Protein AF-A0A1X7C0N7-F1 (afdb_monomer_lite)

Radius of gyration: 33.77 Å; chains: 1; bounding box: 113×72×105 Å

Structure (mmCIF, N/CA/C/O backbone):
data_AF-A0A1X7C0N7-F1
#
_entry.id   AF-A0A1X7C0N7-F1
#
loop_
_atom_site.group_PDB
_atom_site.id
_atom_site.type_symbol
_atom_site.label_atom_id
_atom_site.label_alt_id
_atom_site.label_comp_id
_atom_site.label_asym_id
_atom_site.label_entity_id
_atom_site.label_seq_id
_atom_site.pdbx_PDB_ins_code
_atom_site.Cartn_x
_atom_site.Cartn_y
_atom_site.Cartn_z
_atom_site.occupancy
_atom_site.B_iso_or_equiv
_atom_site.auth_seq_id
_atom_site.auth_comp_id
_atom_site.auth_asym_id
_atom_site.auth_atom_id
_atom_site.pdbx_PDB_model_num
ATOM 1 N N . MET A 1 1 ? 63.560 31.248 -31.052 1.00 27.38 1 MET A N 1
ATOM 2 C CA . MET A 1 1 ? 63.739 30.660 -32.403 1.00 27.38 1 MET A CA 1
ATOM 3 C C . MET A 1 1 ? 63.025 29.313 -32.466 1.00 27.38 1 MET A C 1
ATOM 5 O O . MET A 1 1 ? 62.891 28.717 -31.412 1.00 27.38 1 MET A O 1
ATOM 9 N N . LEU A 1 2 ? 62.619 28.875 -33.670 1.00 25.33 2 LEU A N 1
ATOM 10 C CA . LEU A 1 2 ? 62.345 27.485 -34.112 1.00 25.33 2 LEU A CA 1
ATOM 11 C C . LEU A 1 2 ? 61.522 26.575 -33.156 1.00 25.33 2 LEU A C 1
ATOM 13 O O . LEU A 1 2 ? 61.992 26.159 -32.110 1.00 25.33 2 LEU A O 1
ATOM 17 N N . SER A 1 3 ? 60.248 26.274 -33.437 1.00 38.56 3 SER A N 1
ATOM 18 C CA . SER A 1 3 ? 59.750 25.374 -34.505 1.00 38.56 3 SER A CA 1
ATOM 19 C C . SER A 1 3 ? 60.071 23.888 -34.269 1.00 38.56 3 SER A C 1
ATOM 21 O O . SER A 1 3 ? 61.199 23.451 -34.476 1.00 38.56 3 SER A O 1
ATOM 23 N N . GLY A 1 4 ? 59.044 23.099 -33.920 1.00 26.09 4 GLY A N 1
ATOM 24 C CA . GLY A 1 4 ? 59.099 21.635 -33.834 1.00 26.09 4 GLY A CA 1
ATOM 25 C C . GLY A 1 4 ? 57.787 20.997 -34.304 1.00 26.09 4 GLY A C 1
ATOM 26 O O . GLY A 1 4 ? 56.775 21.062 -33.611 1.00 26.09 4 GLY A O 1
ATOM 27 N N . LYS A 1 5 ? 57.788 20.400 -35.502 1.00 33.88 5 LYS A N 1
ATOM 28 C CA . LYS A 1 5 ? 56.637 19.661 -36.056 1.00 33.88 5 LYS A CA 1
ATOM 29 C C . LYS A 1 5 ? 56.600 18.209 -35.543 1.00 33.88 5 LYS A C 1
ATOM 31 O O . LYS A 1 5 ? 57.619 17.660 -35.151 1.00 33.88 5 LYS A O 1
ATOM 36 N N . MET A 1 6 ? 55.432 17.580 -35.715 1.00 28.59 6 MET A N 1
ATOM 37 C CA . MET A 1 6 ? 55.143 16.137 -35.597 1.00 28.59 6 MET A CA 1
ATOM 38 C C . MET A 1 6 ? 55.087 15.521 -34.188 1.00 28.59 6 MET A C 1
ATOM 40 O O . MET A 1 6 ? 56.099 15.110 -33.630 1.00 28.59 6 MET A O 1
ATOM 44 N N . ARG A 1 7 ? 53.857 15.244 -33.722 1.00 27.97 7 ARG A N 1
ATOM 45 C CA . ARG A 1 7 ? 53.525 13.969 -33.048 1.00 27.97 7 ARG A CA 1
ATOM 46 C C . ARG A 1 7 ? 52.040 13.566 -33.162 1.00 27.97 7 ARG A C 1
ATOM 48 O O . ARG A 1 7 ? 51.422 13.144 -32.194 1.00 27.97 7 ARG A O 1
ATOM 55 N N . ASN A 1 8 ? 51.480 13.644 -34.375 1.00 28.92 8 ASN A N 1
ATOM 56 C CA . ASN A 1 8 ? 50.164 13.069 -34.691 1.00 28.92 8 ASN A CA 1
ATOM 57 C C . ASN A 1 8 ? 50.296 11.606 -35.146 1.00 28.92 8 ASN A C 1
ATOM 59 O O . ASN A 1 8 ? 50.340 11.345 -36.344 1.00 28.92 8 ASN A O 1
ATOM 63 N N . LEU A 1 9 ? 50.347 10.668 -34.196 1.00 27.52 9 LEU A N 1
ATOM 64 C CA . LEU A 1 9 ? 49.793 9.307 -34.311 1.00 27.52 9 LEU A CA 1
ATOM 65 C C . LEU A 1 9 ? 49.861 8.604 -32.942 1.00 27.52 9 LEU A C 1
ATOM 67 O O . LEU A 1 9 ? 50.659 8.995 -32.096 1.00 27.52 9 LEU A O 1
ATOM 71 N N . LEU A 1 10 ? 49.054 7.549 -32.761 1.00 24.88 10 LEU A N 1
ATOM 72 C CA . LEU A 1 10 ? 48.976 6.707 -31.551 1.00 24.88 10 LEU A CA 1
ATOM 73 C C . LEU A 1 10 ? 48.571 7.441 -30.255 1.00 24.88 10 LEU A C 1
ATOM 75 O O . LEU A 1 10 ? 49.414 7.740 -29.419 1.00 24.88 10 LEU A O 1
ATOM 79 N N . PHE A 1 11 ? 47.258 7.607 -30.049 1.00 23.62 11 PHE A N 1
ATOM 80 C CA . PHE A 1 11 ? 46.590 7.228 -28.788 1.00 23.62 11 PHE A CA 1
ATOM 81 C C . PHE A 1 11 ? 45.064 7.111 -28.986 1.00 23.62 11 PHE A C 1
ATOM 83 O O . PHE A 1 11 ? 44.280 7.966 -28.590 1.00 23.62 11 PHE A O 1
ATOM 90 N N . VAL A 1 12 ? 44.638 6.013 -29.620 1.00 25.84 12 VAL A N 1
ATOM 91 C CA . VAL A 1 12 ? 43.245 5.535 -29.597 1.00 25.84 12 VAL A CA 1
ATOM 92 C C . VAL A 1 12 ? 43.298 4.075 -29.166 1.00 25.84 12 VAL A C 1
ATOM 94 O O . VAL A 1 12 ? 43.741 3.221 -29.931 1.00 25.84 12 VAL A O 1
ATOM 97 N N . GLY A 1 13 ? 42.910 3.796 -27.922 1.00 21.95 13 GLY A N 1
ATOM 98 C CA . GLY A 1 13 ? 43.006 2.453 -27.357 1.00 21.95 13 GLY A CA 1
ATOM 99 C C . GLY A 1 13 ? 42.733 2.408 -25.857 1.00 21.95 13 GLY A C 1
ATOM 100 O O . GLY A 1 13 ? 43.638 2.652 -25.076 1.00 21.95 13 GLY A O 1
ATOM 101 N N . VAL A 1 14 ? 41.494 2.041 -25.513 1.00 24.23 14 VAL A N 1
ATOM 102 C CA . VAL A 1 14 ? 41.046 1.431 -24.244 1.00 24.23 14 VAL A CA 1
ATOM 103 C C . VAL A 1 14 ? 41.483 2.101 -22.929 1.00 24.23 14 VAL A C 1
ATOM 105 O O . VAL A 1 14 ? 42.613 1.950 -22.478 1.00 24.23 14 VAL A O 1
ATOM 108 N N . LEU A 1 15 ? 40.503 2.628 -22.188 1.00 22.42 15 LEU A N 1
ATOM 109 C CA . LEU A 1 15 ? 40.519 2.515 -20.728 1.00 22.42 15 LEU A CA 1
ATOM 110 C C . LEU A 1 15 ? 39.129 2.105 -20.220 1.00 22.42 15 LEU A C 1
ATOM 112 O O . LEU A 1 15 ? 38.119 2.704 -20.582 1.00 22.42 15 LEU A O 1
ATOM 116 N N . ILE A 1 16 ? 39.093 1.047 -19.414 1.00 25.53 16 ILE A N 1
ATOM 117 C CA . ILE A 1 16 ? 37.904 0.430 -18.813 1.00 25.53 16 ILE A CA 1
ATOM 118 C C . ILE A 1 16 ? 38.218 0.217 -17.323 1.00 25.53 16 ILE A C 1
ATOM 120 O O . ILE A 1 16 ? 39.370 -0.036 -16.988 1.00 25.53 16 ILE A O 1
ATOM 124 N N . LEU A 1 17 ? 37.190 0.261 -16.463 1.00 25.89 17 LEU A N 1
ATOM 125 C CA . LEU A 1 17 ? 37.207 -0.156 -15.048 1.00 25.89 17 LEU A CA 1
ATOM 126 C C . LEU A 1 17 ? 38.179 0.575 -14.096 1.00 25.89 17 LEU A C 1
ATOM 128 O O . LEU A 1 17 ? 39.319 0.168 -13.926 1.00 25.89 17 LEU A O 1
ATOM 132 N N . PHE A 1 18 ? 37.643 1.528 -13.322 1.00 24.22 18 PHE A N 1
ATOM 133 C CA . PHE A 1 18 ? 38.060 1.776 -11.931 1.00 24.22 18 PHE A CA 1
ATOM 134 C C . PHE A 1 18 ? 36.894 2.369 -11.118 1.00 24.22 18 PHE A C 1
ATOM 136 O O . PHE A 1 18 ? 36.615 3.560 -11.216 1.00 24.22 18 PHE A O 1
ATOM 143 N N . VAL A 1 19 ? 36.216 1.537 -10.312 1.00 27.81 19 VAL A N 1
ATOM 144 C CA . VAL A 1 19 ? 35.290 1.964 -9.238 1.00 27.81 19 VAL A CA 1
ATOM 145 C C . VAL A 1 19 ? 35.393 0.986 -8.056 1.00 27.81 19 VAL A C 1
ATOM 147 O O . VAL A 1 19 ? 34.505 0.170 -7.828 1.00 27.81 19 VAL A O 1
ATOM 150 N N . VAL A 1 20 ? 36.498 1.049 -7.309 1.00 29.58 20 VAL A N 1
ATOM 151 C CA . VAL A 1 20 ? 36.605 0.517 -5.936 1.00 29.58 20 VAL A CA 1
ATOM 152 C C . VAL A 1 20 ? 37.526 1.452 -5.150 1.00 29.58 20 VAL A C 1
ATOM 154 O O . VAL A 1 20 ? 38.609 1.776 -5.628 1.00 29.58 20 VAL A O 1
ATOM 157 N N . GLY A 1 21 ? 37.104 1.856 -3.949 1.00 25.02 21 GLY A N 1
ATOM 158 C CA . GLY A 1 21 ? 37.851 2.758 -3.066 1.00 25.02 21 GLY A CA 1
ATOM 159 C C . GLY A 1 21 ? 37.306 4.197 -3.074 1.00 25.02 21 GLY A C 1
ATOM 160 O O . GLY A 1 21 ? 37.310 4.851 -4.108 1.00 25.02 21 GLY A O 1
ATOM 161 N N . GLY A 1 22 ? 36.826 4.739 -1.954 1.00 23.83 22 GLY A N 1
ATOM 162 C CA . GLY A 1 22 ? 36.564 4.066 -0.677 1.00 23.83 22 GLY A CA 1
ATOM 163 C C . GLY A 1 22 ? 36.093 5.032 0.413 1.00 23.83 22 GLY A C 1
ATOM 164 O O . GLY A 1 22 ? 36.535 6.176 0.460 1.00 23.83 22 GLY A O 1
ATOM 165 N N . CYS A 1 23 ? 35.241 4.553 1.321 1.00 24.19 23 CYS A N 1
ATOM 166 C CA . CYS A 1 23 ? 34.879 5.261 2.551 1.00 24.19 23 CYS A CA 1
ATOM 167 C C . CYS A 1 23 ? 35.135 4.363 3.765 1.00 24.19 23 CYS A C 1
ATOM 169 O O . CYS A 1 23 ? 34.888 3.159 3.723 1.00 24.19 23 CYS A O 1
ATOM 171 N N . ILE A 1 24 ? 35.658 4.959 4.836 1.00 27.05 24 ILE A N 1
ATOM 172 C CA . ILE A 1 24 ? 36.137 4.258 6.032 1.00 27.05 24 ILE A CA 1
ATOM 173 C C . ILE A 1 24 ? 35.006 4.191 7.073 1.00 27.05 24 ILE A C 1
ATOM 175 O O . ILE A 1 24 ? 34.579 5.246 7.544 1.00 27.05 24 ILE A O 1
ATOM 179 N N . PRO A 1 25 ? 34.542 3.000 7.493 1.00 26.56 25 PRO A N 1
ATOM 180 C CA . PRO A 1 25 ? 33.712 2.866 8.684 1.00 26.56 25 PRO A CA 1
ATOM 181 C C . PRO A 1 25 ? 34.575 2.919 9.957 1.00 26.56 25 PRO A C 1
ATOM 183 O O . PRO A 1 25 ? 35.693 2.401 10.001 1.00 26.56 25 PRO A O 1
ATOM 186 N N . HIS A 1 26 ? 34.057 3.551 11.012 1.00 23.67 26 HIS A N 1
ATOM 187 C CA . HIS A 1 26 ? 34.759 3.674 12.292 1.00 23.67 26 HIS A CA 1
ATOM 188 C C . HIS A 1 26 ? 34.829 2.333 13.047 1.00 23.67 26 HIS A C 1
ATOM 190 O O . HIS A 1 26 ? 33.927 1.503 12.961 1.00 23.67 26 HIS A O 1
ATOM 196 N N . LYS A 1 27 ? 35.900 2.140 13.828 1.00 24.91 27 LYS A N 1
ATOM 197 C CA . LYS A 1 27 ? 36.152 0.914 14.604 1.00 24.91 27 LYS A CA 1
ATOM 198 C C . LYS A 1 27 ? 35.093 0.664 15.688 1.00 24.91 27 LYS A C 1
ATOM 200 O O . LYS A 1 27 ? 34.916 1.503 16.568 1.00 24.91 27 LYS A O 1
ATOM 205 N N . SER A 1 28 ? 34.595 -0.566 15.755 1.00 24.33 28 SER A N 1
ATOM 206 C CA . SER A 1 28 ? 34.423 -1.297 17.018 1.00 24.33 28 SER A CA 1
ATOM 207 C C . SER A 1 28 ? 35.258 -2.584 16.953 1.00 24.33 28 SER A C 1
ATOM 209 O O . SER A 1 28 ? 35.607 -3.046 15.865 1.00 24.33 28 SER A O 1
ATOM 211 N N . LYS A 1 29 ? 35.673 -3.112 18.107 1.00 23.31 29 LYS A N 1
ATOM 212 C CA . LYS A 1 29 ? 36.449 -4.359 18.203 1.00 23.31 29 LYS A CA 1
ATOM 213 C C . LYS A 1 29 ? 35.496 -5.527 18.468 1.00 23.31 29 LYS A C 1
ATOM 215 O O . LYS A 1 29 ? 34.529 -5.344 19.197 1.00 23.31 29 LYS A O 1
ATOM 220 N N . ASP A 1 30 ? 35.779 -6.700 17.908 1.00 25.27 30 ASP A N 1
ATOM 221 C CA . ASP A 1 30 ? 36.425 -7.792 18.658 1.00 25.27 30 ASP A CA 1
ATOM 222 C C . ASP A 1 30 ? 36.867 -8.911 17.691 1.00 25.27 30 ASP A C 1
ATOM 224 O O . ASP A 1 30 ? 36.779 -8.746 16.472 1.00 25.27 30 ASP A O 1
ATOM 228 N N . SER A 1 31 ? 37.503 -9.967 18.204 1.00 24.91 31 SER A N 1
ATOM 229 C CA . SER A 1 31 ? 38.437 -10.820 17.454 1.00 24.91 31 SER A CA 1
ATOM 230 C C . SER A 1 31 ? 38.032 -12.297 17.361 1.00 24.91 31 SER A C 1
ATOM 232 O O . SER A 1 31 ? 37.432 -12.848 18.279 1.00 24.91 31 SER A O 1
ATOM 234 N N . GLY A 1 32 ? 38.464 -12.980 16.290 1.00 22.45 32 GLY A N 1
ATOM 235 C CA . GLY A 1 32 ? 38.568 -14.447 16.290 1.00 22.45 32 GLY A CA 1
ATOM 236 C C . GLY A 1 32 ? 38.468 -15.150 14.930 1.00 22.45 32 GLY A C 1
ATOM 237 O O . GLY A 1 32 ? 37.602 -14.835 14.128 1.00 22.45 32 GLY A O 1
ATOM 238 N N . ALA A 1 33 ? 39.327 -16.163 14.749 1.00 24.11 33 ALA A N 1
ATOM 239 C CA . ALA A 1 33 ? 39.250 -17.274 13.784 1.00 24.11 33 ALA A CA 1
ATOM 240 C C . ALA A 1 33 ? 39.210 -16.969 12.262 1.00 24.11 33 ALA A C 1
ATOM 242 O O . ALA A 1 33 ? 38.190 -16.607 11.684 1.00 24.11 33 ALA A O 1
ATOM 243 N N . TYR A 1 34 ? 40.312 -17.298 11.574 1.00 23.02 34 TYR A N 1
ATOM 244 C CA . TYR A 1 34 ? 40.331 -17.489 10.117 1.00 23.02 34 TYR A CA 1
ATOM 245 C C . TYR A 1 34 ? 39.694 -18.837 9.737 1.00 23.02 34 TYR A C 1
ATOM 247 O O . TYR A 1 34 ? 40.145 -19.886 10.196 1.00 23.02 34 TYR A O 1
ATOM 255 N N . GLY A 1 35 ? 38.701 -18.820 8.844 1.00 24.78 35 GLY A N 1
ATOM 256 C CA . GLY A 1 35 ? 38.121 -20.009 8.208 1.00 24.78 35 GLY A CA 1
ATOM 257 C C . GLY A 1 35 ? 38.305 -19.973 6.688 1.00 24.78 35 GLY A C 1
ATOM 258 O O . GLY A 1 35 ? 38.107 -18.933 6.065 1.00 24.78 35 GLY A O 1
ATOM 259 N N . SER A 1 36 ? 38.697 -21.097 6.079 1.00 25.64 36 SER A N 1
ATOM 260 C CA . SER A 1 36 ? 39.002 -21.163 4.640 1.00 25.64 36 SER A CA 1
ATOM 261 C C . SER A 1 36 ? 37.763 -20.930 3.762 1.00 25.64 36 SER A C 1
ATOM 263 O O . SER A 1 36 ? 36.772 -21.658 3.856 1.00 25.64 36 SER A O 1
ATOM 265 N N . ALA A 1 37 ? 37.831 -19.936 2.874 1.00 23.77 37 ALA A N 1
ATOM 266 C CA . ALA A 1 37 ? 36.750 -19.602 1.953 1.00 23.77 37 ALA A CA 1
ATOM 267 C C . ALA A 1 37 ? 36.677 -20.605 0.786 1.00 23.77 37 ALA A C 1
ATOM 269 O O . ALA A 1 37 ? 37.524 -20.614 -0.110 1.00 23.77 37 ALA A O 1
ATOM 270 N N . LYS A 1 38 ? 35.626 -21.436 0.753 1.00 25.42 38 LYS A N 1
ATOM 271 C CA . LYS A 1 38 ? 35.323 -22.281 -0.413 1.00 25.42 38 LYS A CA 1
ATOM 272 C C . LYS A 1 38 ? 34.985 -21.413 -1.629 1.00 25.42 38 LYS A C 1
ATOM 274 O O . LYS A 1 38 ? 34.004 -20.676 -1.615 1.00 25.42 38 LYS A O 1
ATOM 279 N N . LYS A 1 39 ? 35.749 -21.575 -2.712 1.00 23.38 39 LYS A N 1
ATOM 280 C CA . LYS A 1 39 ? 35.449 -21.005 -4.033 1.00 23.38 39 LYS A CA 1
ATOM 281 C C . LYS A 1 39 ? 34.100 -21.535 -4.544 1.00 23.38 39 LYS A C 1
ATOM 283 O O . LYS A 1 39 ? 33.972 -22.732 -4.795 1.00 23.38 39 LYS A O 1
ATOM 288 N N . VAL A 1 40 ? 33.119 -20.652 -4.740 1.00 24.06 40 VAL A N 1
ATOM 289 C CA . VAL A 1 40 ? 31.827 -20.967 -5.378 1.00 24.06 40 VAL A CA 1
ATOM 290 C C . VAL A 1 40 ? 31.742 -20.228 -6.712 1.00 24.06 40 VAL A C 1
ATOM 292 O O . VAL A 1 40 ? 31.858 -19.007 -6.765 1.00 24.06 40 VAL A O 1
ATOM 295 N N . GLU A 1 41 ? 31.551 -20.961 -7.809 1.00 23.52 41 GLU A N 1
ATOM 296 C CA . GLU A 1 41 ? 31.502 -20.392 -9.161 1.00 23.52 41 GLU A CA 1
ATOM 297 C C . GLU A 1 41 ? 30.050 -20.083 -9.578 1.00 23.52 41 GLU A C 1
ATOM 299 O O . GLU A 1 41 ? 29.229 -20.989 -9.746 1.00 23.52 41 GLU A O 1
ATOM 304 N N . LYS A 1 42 ? 29.716 -18.793 -9.751 1.00 26.81 42 LYS A N 1
ATOM 305 C CA . LYS A 1 42 ? 28.362 -18.315 -10.109 1.00 26.81 42 LYS A CA 1
ATOM 306 C C . LYS A 1 42 ? 28.025 -18.666 -11.568 1.00 26.81 42 LYS A C 1
ATOM 308 O O . LYS A 1 42 ? 28.386 -17.959 -12.506 1.00 26.81 42 LYS A O 1
ATOM 313 N N . LYS A 1 43 ? 27.323 -19.783 -11.761 1.00 23.97 43 LYS A N 1
ATOM 314 C CA . LYS A 1 43 ? 26.970 -20.348 -13.074 1.00 23.97 43 LYS A CA 1
ATOM 315 C C . LYS A 1 43 ? 25.718 -19.698 -13.676 1.00 23.97 43 LYS A C 1
ATOM 317 O O . LYS A 1 43 ? 24.598 -20.116 -13.388 1.00 23.97 43 LYS A O 1
ATOM 322 N N . VAL A 1 44 ? 25.904 -18.703 -14.544 1.00 29.14 44 VAL A N 1
ATOM 323 C CA . VAL A 1 44 ? 24.805 -18.077 -15.304 1.00 29.14 44 VAL A CA 1
ATOM 324 C C . VAL A 1 44 ? 24.223 -19.072 -16.319 1.00 29.14 44 VAL A C 1
ATOM 326 O O . VAL A 1 44 ? 24.961 -19.796 -16.986 1.00 29.14 44 VAL A O 1
ATOM 329 N N . SER A 1 45 ? 22.893 -19.125 -16.429 1.00 34.97 45 SER A N 1
ATOM 330 C CA . SER A 1 45 ? 22.168 -20.056 -17.30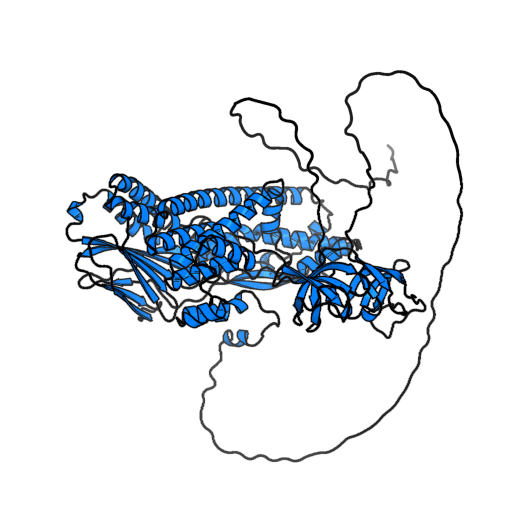3 1.00 34.97 45 SER A CA 1
ATOM 331 C C . SER A 1 45 ? 21.118 -19.320 -18.134 1.00 34.97 45 SER A C 1
ATOM 333 O O . SER A 1 45 ? 19.967 -19.199 -17.712 1.00 34.97 45 SER A O 1
ATOM 335 N N . THR A 1 46 ? 21.499 -18.864 -19.327 1.00 48.16 46 THR A N 1
ATOM 336 C CA . THR A 1 46 ? 20.593 -18.218 -20.287 1.00 48.16 46 THR A CA 1
ATOM 337 C C . THR A 1 46 ? 19.453 -19.165 -20.673 1.00 48.16 46 THR A C 1
ATOM 339 O O . THR A 1 46 ? 19.686 -20.224 -21.256 1.00 48.16 46 THR A O 1
ATOM 342 N N . GLN A 1 47 ? 18.218 -18.796 -20.333 1.00 60.41 47 GLN A N 1
ATOM 343 C CA . GLN A 1 47 ? 17.006 -19.513 -20.736 1.00 60.41 47 GLN A CA 1
ATOM 344 C C . GLN A 1 47 ? 16.436 -18.870 -22.004 1.00 60.41 47 GLN A C 1
ATOM 346 O O . GLN A 1 47 ? 16.414 -17.646 -22.102 1.00 60.41 47 GLN A O 1
ATOM 351 N N . VAL A 1 48 ? 15.947 -19.669 -22.957 1.00 71.75 48 VAL A N 1
ATOM 352 C CA . VAL A 1 48 ? 15.364 -19.142 -24.203 1.00 71.75 48 VAL A CA 1
ATOM 353 C C . VAL A 1 48 ? 13.846 -19.275 -24.166 1.00 71.75 48 VAL A C 1
ATOM 355 O O . VAL A 1 48 ? 13.318 -20.354 -23.901 1.00 71.75 48 VAL A O 1
ATOM 358 N N . ALA A 1 49 ? 13.129 -18.183 -24.422 1.00 80.38 49 ALA A N 1
ATOM 359 C CA . ALA A 1 49 ? 11.669 -18.168 -24.415 1.00 80.38 49 ALA A CA 1
ATOM 360 C C . ALA A 1 49 ? 11.070 -18.661 -25.746 1.00 80.38 49 ALA A C 1
ATOM 362 O O . ALA A 1 49 ? 11.693 -18.589 -26.808 1.00 80.38 49 ALA A O 1
ATOM 363 N N . GLY A 1 50 ? 9.828 -19.138 -25.697 1.00 84.06 50 GLY A N 1
ATOM 364 C CA . GLY A 1 50 ? 9.034 -19.502 -26.866 1.00 84.06 50 GLY A CA 1
ATOM 365 C C . GLY A 1 50 ? 7.542 -19.234 -26.663 1.00 84.06 50 GLY A C 1
ATOM 366 O O . GLY A 1 50 ? 7.085 -19.078 -25.532 1.00 84.06 50 GLY A O 1
ATOM 367 N N . ILE A 1 51 ? 6.774 -19.177 -27.753 1.00 85.06 51 ILE A N 1
ATOM 368 C CA . ILE A 1 51 ? 5.321 -18.922 -27.734 1.00 85.06 51 ILE A CA 1
ATOM 369 C C . ILE A 1 51 ? 4.606 -19.942 -28.625 1.00 85.06 51 ILE A C 1
ATOM 371 O O . ILE A 1 51 ? 5.028 -20.171 -29.757 1.00 85.06 51 ILE A O 1
ATOM 375 N N . ALA A 1 52 ? 3.517 -20.546 -28.151 1.00 87.00 52 ALA A N 1
ATOM 376 C CA . ALA A 1 52 ? 2.706 -21.461 -28.953 1.00 87.00 52 ALA A CA 1
ATOM 377 C C . ALA A 1 52 ? 1.922 -20.709 -30.054 1.00 87.00 52 ALA A C 1
ATOM 379 O O . ALA A 1 52 ? 1.097 -19.848 -29.756 1.00 87.00 52 ALA A O 1
ATOM 380 N N . VAL A 1 53 ? 2.146 -21.019 -31.338 1.00 87.12 53 VAL A N 1
ATOM 381 C CA . VAL A 1 53 ? 1.496 -20.297 -32.467 1.00 87.12 53 VAL A CA 1
ATOM 382 C C . VAL A 1 53 ? 0.114 -20.837 -32.855 1.00 87.12 53 VAL A C 1
ATOM 384 O O . VAL A 1 53 ? -0.635 -20.177 -33.578 1.00 87.12 53 VAL A O 1
ATOM 387 N N . SER A 1 54 ? -0.247 -22.014 -32.349 1.00 87.25 54 SER A N 1
ATOM 388 C CA . SER A 1 54 ? -1.597 -22.581 -32.364 1.00 87.25 54 SER A CA 1
ATOM 389 C C . SER A 1 54 ? -1.789 -23.449 -31.124 1.00 87.25 54 SER A C 1
ATOM 391 O O . SER A 1 54 ? -0.818 -23.759 -30.431 1.00 87.25 54 SER A O 1
ATOM 393 N N . ASP A 1 55 ? -3.014 -23.914 -30.896 1.00 86.88 55 ASP A N 1
ATOM 394 C CA . ASP A 1 55 ? -3.258 -24.972 -29.920 1.00 86.88 55 ASP A CA 1
ATOM 395 C C . ASP A 1 55 ? -2.460 -26.227 -30.311 1.00 86.88 55 ASP A C 1
ATOM 397 O O . ASP A 1 55 ? -2.437 -26.629 -31.481 1.00 86.88 55 ASP A O 1
ATOM 401 N N . VAL A 1 56 ? -1.753 -26.827 -29.350 1.00 90.69 56 VAL A N 1
ATOM 402 C CA . VAL A 1 56 ? -0.856 -27.963 -29.603 1.00 90.69 56 VAL A CA 1
ATOM 403 C C . VAL A 1 56 ? -0.725 -28.873 -28.381 1.00 90.69 56 VAL A C 1
ATOM 405 O O . VAL A 1 56 ? -0.655 -28.432 -27.238 1.00 90.69 56 VAL A O 1
ATOM 408 N N . ASN A 1 57 ? -0.671 -30.186 -28.609 1.00 91.12 57 ASN A N 1
ATOM 409 C CA . ASN A 1 57 ? -0.501 -31.169 -27.539 1.00 91.12 57 ASN A CA 1
ATOM 410 C C . ASN A 1 57 ? 0.981 -31.305 -27.149 1.00 91.12 57 ASN A C 1
ATOM 412 O O . ASN A 1 57 ? 1.788 -31.759 -27.963 1.00 91.12 57 ASN A O 1
ATOM 416 N N . MET A 1 58 ? 1.320 -30.992 -25.895 1.00 88.44 58 MET A N 1
ATOM 417 C CA . MET A 1 58 ? 2.635 -31.282 -25.318 1.00 88.44 58 MET A CA 1
ATOM 418 C C . MET A 1 58 ? 2.699 -32.752 -24.884 1.00 88.44 58 MET A C 1
ATOM 420 O O . MET A 1 58 ? 1.789 -33.258 -24.219 1.00 88.44 58 MET A O 1
ATOM 424 N N . ARG A 1 59 ? 3.768 -33.455 -25.274 1.00 89.00 59 ARG A N 1
ATOM 425 C CA . ARG A 1 59 ? 3.908 -34.915 -25.126 1.00 89.00 59 ARG A CA 1
ATOM 426 C C . ARG A 1 59 ? 5.110 -35.310 -24.273 1.00 89.00 59 ARG A C 1
ATOM 428 O O . ARG A 1 59 ? 6.093 -34.583 -24.197 1.00 89.00 59 ARG A O 1
ATOM 435 N N . GLN A 1 60 ? 5.050 -36.488 -23.658 1.00 80.31 60 GLN A N 1
ATOM 436 C CA . GLN A 1 60 ? 6.102 -37.009 -22.777 1.00 80.31 60 GLN A CA 1
ATOM 437 C C . GLN A 1 60 ? 7.397 -37.359 -23.526 1.00 80.31 60 GLN A C 1
ATOM 439 O O . GLN A 1 60 ? 8.487 -37.198 -22.988 1.00 80.31 60 GLN A O 1
ATOM 444 N N . ASN A 1 61 ? 7.273 -37.791 -24.783 1.00 81.75 61 ASN A N 1
ATOM 445 C CA . ASN A 1 61 ? 8.379 -38.133 -25.675 1.00 81.75 61 ASN A CA 1
ATOM 446 C C . ASN A 1 61 ? 8.184 -37.454 -27.045 1.00 81.75 61 ASN A C 1
ATOM 448 O O . ASN A 1 61 ? 7.035 -37.239 -27.448 1.00 81.75 61 ASN A O 1
ATOM 452 N N . PRO A 1 62 ? 9.268 -37.132 -27.779 1.00 81.25 62 PRO A N 1
ATOM 453 C CA . PRO A 1 62 ? 9.183 -36.509 -29.097 1.00 81.25 62 PRO A CA 1
ATOM 454 C C . PRO A 1 62 ? 8.684 -37.515 -30.145 1.00 81.25 62 PRO A C 1
ATOM 456 O O . PRO A 1 62 ? 9.430 -38.375 -30.608 1.00 81.25 62 PRO A O 1
ATOM 459 N N . GLY A 1 63 ? 7.409 -37.415 -30.518 1.00 80.69 63 GLY A N 1
ATOM 460 C CA . GLY A 1 63 ? 6.774 -38.287 -31.509 1.00 80.69 63 GLY A CA 1
ATOM 461 C C . GLY A 1 63 ? 5.247 -38.206 -31.461 1.00 80.69 63 GLY A C 1
ATOM 462 O O . GLY A 1 63 ? 4.666 -37.849 -30.436 1.00 80.69 63 GLY A O 1
ATOM 463 N N . LYS A 1 64 ? 4.567 -38.555 -32.564 1.00 75.50 64 LYS A N 1
ATOM 464 C CA . LYS A 1 64 ? 3.088 -38.541 -32.628 1.00 75.50 64 LYS A CA 1
ATOM 465 C C . LYS A 1 64 ? 2.436 -39.555 -31.670 1.00 75.50 64 LYS A C 1
ATOM 467 O O . LYS A 1 64 ? 1.337 -39.296 -31.191 1.00 75.50 64 LYS A O 1
ATOM 472 N N . SER A 1 65 ? 3.129 -40.650 -31.358 1.00 77.75 65 SER A N 1
ATOM 473 C CA . SER A 1 65 ? 2.720 -41.704 -30.417 1.00 77.75 65 SER A CA 1
ATOM 474 C C . SER A 1 65 ? 3.011 -41.394 -28.940 1.00 77.75 65 SER A C 1
ATOM 476 O O . SER A 1 65 ? 2.532 -42.106 -28.064 1.00 77.75 65 SER A O 1
ATOM 478 N N . GLY A 1 66 ? 3.771 -40.338 -28.618 1.00 75.50 66 GLY A N 1
ATOM 479 C CA . GLY A 1 66 ? 4.105 -40.008 -27.228 1.00 75.50 66 GLY A CA 1
ATOM 480 C C . GLY A 1 66 ? 2.877 -39.578 -26.415 1.00 75.50 66 GLY A C 1
ATOM 481 O O . GLY A 1 66 ? 2.107 -38.733 -26.877 1.00 75.50 66 GLY A O 1
ATOM 482 N N . LYS A 1 67 ? 2.710 -40.110 -25.194 1.00 82.62 67 LYS A N 1
ATOM 483 C CA . LYS A 1 67 ? 1.605 -39.774 -24.270 1.00 82.62 67 LYS A CA 1
ATOM 484 C C . LYS A 1 67 ? 1.439 -38.254 -24.120 1.00 82.62 67 LYS A C 1
ATOM 486 O O . LYS A 1 67 ? 2.423 -37.547 -23.902 1.00 82.62 67 LYS A O 1
ATOM 491 N N . LYS A 1 68 ? 0.204 -37.750 -24.232 1.00 89.94 68 LYS A N 1
ATOM 492 C CA . LYS A 1 68 ? -0.136 -36.338 -23.977 1.00 89.94 68 LYS A CA 1
ATOM 493 C C . LYS A 1 68 ? 0.040 -36.030 -22.484 1.00 89.94 68 LYS A C 1
ATOM 495 O O . LYS A 1 68 ? -0.489 -36.758 -21.651 1.00 89.94 68 LYS A O 1
ATOM 500 N N . LEU A 1 69 ? 0.761 -34.955 -22.167 1.00 82.69 69 LEU A N 1
ATOM 501 C CA . LEU A 1 69 ? 0.933 -34.432 -20.802 1.00 82.69 69 LEU A CA 1
ATOM 502 C C . LEU A 1 69 ? 0.068 -33.192 -20.543 1.00 82.69 69 LEU A C 1
ATOM 504 O O . LEU A 1 69 ? -0.412 -32.988 -19.430 1.00 82.69 69 LEU A O 1
ATOM 508 N N . ALA A 1 70 ? -0.120 -32.366 -21.573 1.00 84.19 70 ALA A N 1
ATOM 509 C CA . ALA A 1 70 ? -0.930 -31.154 -21.539 1.00 84.19 70 ALA A CA 1
ATOM 510 C C . ALA A 1 70 ? -1.336 -30.738 -22.964 1.00 84.19 70 ALA A C 1
ATOM 512 O O . ALA A 1 70 ? -0.902 -31.333 -23.956 1.00 84.19 70 ALA A O 1
ATOM 513 N N . ALA A 1 71 ? -2.156 -29.696 -23.067 1.00 87.25 71 ALA A N 1
ATOM 514 C CA . ALA A 1 71 ? -2.212 -28.851 -24.253 1.00 87.25 71 ALA A CA 1
ATOM 515 C C . ALA A 1 71 ? -1.589 -27.491 -23.909 1.00 87.25 71 ALA A C 1
ATOM 517 O O . ALA A 1 71 ? -1.722 -27.037 -22.774 1.00 87.25 71 ALA A O 1
ATOM 518 N N . LEU A 1 72 ? -0.925 -26.881 -24.888 1.00 85.12 72 LEU A N 1
ATOM 519 C CA . LEU A 1 72 ? -0.645 -25.450 -24.915 1.00 85.12 72 LEU A CA 1
ATOM 520 C C . LEU A 1 72 ? -1.723 -24.789 -25.775 1.00 85.12 72 LEU A C 1
ATOM 522 O O . LEU A 1 72 ? -2.061 -25.336 -26.831 1.00 85.12 72 LEU A O 1
ATOM 526 N N . ARG A 1 73 ? -2.244 -23.638 -25.352 1.00 89.88 73 ARG A N 1
ATOM 527 C CA . ARG A 1 73 ? -3.135 -22.798 -26.166 1.00 89.88 73 ARG A CA 1
ATOM 528 C C . ARG A 1 73 ? -2.335 -21.857 -27.068 1.00 89.88 73 ARG A C 1
ATOM 530 O O . ARG A 1 73 ? -1.201 -21.497 -26.755 1.00 89.88 73 ARG A O 1
ATOM 537 N N . LYS A 1 74 ? -2.931 -21.395 -28.166 1.00 89.44 74 LYS A N 1
ATOM 538 C CA . LYS A 1 74 ? -2.372 -20.314 -28.990 1.00 89.44 74 LYS A CA 1
ATOM 539 C C . LYS A 1 74 ? -2.070 -19.078 -28.126 1.00 89.44 74 LYS A C 1
ATOM 541 O O . LYS A 1 74 ? -2.932 -18.602 -27.395 1.00 89.44 74 LYS A O 1
ATOM 546 N N . GLY A 1 75 ? -0.853 -18.550 -28.240 1.00 80.88 75 GLY A N 1
ATOM 547 C CA . GLY A 1 75 ? -0.336 -17.432 -27.445 1.00 80.88 75 GLY A CA 1
ATOM 548 C C . GLY A 1 75 ? 0.324 -17.835 -26.120 1.00 80.88 75 GLY A C 1
ATOM 549 O O . GLY A 1 75 ? 0.940 -16.989 -25.475 1.00 80.88 75 GLY A O 1
ATOM 550 N N . GLU A 1 76 ? 0.251 -19.104 -25.707 1.00 79.88 76 GLU A N 1
ATOM 551 C CA . GLU A 1 76 ? 0.810 -19.549 -24.428 1.00 79.88 76 GLU A CA 1
ATOM 552 C C . GLU A 1 76 ? 2.349 -19.551 -24.441 1.00 79.88 76 GLU A C 1
ATOM 554 O O . GLU A 1 76 ? 2.987 -20.087 -25.354 1.00 79.88 76 GLU A O 1
ATOM 559 N N . LYS A 1 77 ? 2.951 -18.930 -23.418 1.00 83.12 77 LYS A N 1
ATOM 560 C CA . LYS A 1 77 ? 4.405 -18.793 -23.270 1.00 83.12 77 LYS A CA 1
ATOM 561 C C . LYS A 1 77 ? 5.034 -20.069 -22.691 1.00 83.12 77 LYS A C 1
ATOM 563 O O . LYS A 1 77 ? 4.496 -20.706 -21.782 1.00 83.12 77 LYS A O 1
ATOM 568 N N . VAL A 1 78 ? 6.218 -20.417 -23.187 1.00 81.56 78 VAL A N 1
ATOM 569 C CA . VAL A 1 78 ? 7.033 -21.549 -22.725 1.00 81.56 78 VAL A CA 1
ATOM 570 C C . VAL A 1 78 ? 8.501 -21.153 -22.570 1.00 81.56 78 VAL A C 1
ATOM 572 O O . VAL A 1 78 ? 8.981 -20.243 -23.243 1.00 81.56 78 VAL A O 1
ATOM 575 N N . VAL A 1 79 ? 9.247 -21.878 -21.736 1.00 81.44 79 VAL A N 1
ATOM 576 C CA . VAL A 1 79 ? 10.721 -21.860 -21.778 1.00 81.44 79 VAL A CA 1
ATOM 577 C C . VAL A 1 79 ? 11.194 -23.040 -22.614 1.00 81.44 79 VAL A C 1
ATOM 579 O O . VAL A 1 79 ? 10.813 -24.177 -22.341 1.00 81.44 79 VAL A O 1
ATOM 582 N N . VAL A 1 80 ? 12.031 -22.805 -23.620 1.00 80.50 80 VAL A N 1
ATOM 583 C CA . VAL A 1 80 ? 12.632 -23.865 -24.430 1.00 80.50 80 VAL A CA 1
ATOM 584 C C . VAL A 1 80 ? 13.938 -24.321 -23.779 1.00 80.50 80 VAL A C 1
ATOM 586 O O . VAL A 1 80 ? 14.886 -23.557 -23.632 1.00 80.50 80 VAL A O 1
ATOM 589 N N . LEU A 1 81 ? 13.973 -25.590 -23.377 1.00 75.81 81 LEU A N 1
ATOM 590 C CA . LEU A 1 81 ? 15.060 -26.234 -22.630 1.00 75.81 81 LEU A CA 1
ATOM 591 C C . LEU A 1 81 ? 16.056 -26.984 -23.537 1.00 75.81 81 LEU A C 1
ATOM 593 O O . LEU A 1 81 ? 16.883 -27.751 -23.041 1.00 75.81 81 LEU A O 1
ATOM 597 N N . GLY A 1 82 ? 15.910 -26.848 -24.857 1.00 71.88 82 GLY A N 1
ATOM 598 C CA . GLY A 1 82 ? 16.667 -27.573 -25.878 1.00 71.88 82 GLY A CA 1
ATOM 599 C C . GLY A 1 82 ? 15.773 -28.259 -26.910 1.00 71.88 82 GLY A C 1
ATOM 600 O O . GLY A 1 82 ? 14.571 -27.997 -27.004 1.00 71.88 82 GLY A O 1
ATOM 601 N N . ARG A 1 83 ? 16.357 -29.169 -27.694 1.00 82.75 83 ARG A N 1
ATOM 602 C CA . ARG A 1 83 ? 15.662 -29.935 -28.741 1.00 82.75 83 ARG A CA 1
ATOM 603 C C . ARG A 1 83 ? 16.002 -31.426 -28.689 1.00 82.75 83 ARG A C 1
ATOM 605 O O . ARG A 1 83 ? 17.003 -31.819 -28.104 1.00 82.75 83 ARG A O 1
ATOM 612 N N . LYS A 1 84 ? 15.194 -32.258 -29.350 1.00 79.94 84 LYS A N 1
ATOM 613 C CA . LYS A 1 84 ? 15.525 -33.651 -29.688 1.00 79.94 84 LYS A CA 1
ATOM 614 C C . LYS A 1 84 ? 14.943 -33.978 -31.064 1.00 79.94 84 LYS A C 1
ATOM 616 O O . LYS A 1 84 ? 13.737 -34.171 -31.209 1.00 79.94 84 LYS A O 1
ATOM 621 N N . GLY A 1 85 ? 15.800 -33.987 -32.087 1.00 83.06 85 GLY A N 1
ATOM 622 C CA . GLY A 1 85 ? 15.361 -33.995 -33.486 1.00 83.06 85 GLY A CA 1
ATOM 623 C C . GLY A 1 85 ? 14.485 -32.775 -33.799 1.00 83.06 85 GLY A C 1
ATOM 624 O O . GLY A 1 85 ? 14.745 -31.676 -33.314 1.00 83.06 85 GLY A O 1
ATOM 625 N N . ASN A 1 86 ? 13.402 -32.979 -34.552 1.00 85.06 86 ASN A N 1
ATOM 626 C CA . ASN A 1 86 ? 12.463 -31.921 -34.958 1.00 85.06 86 ASN A CA 1
ATOM 627 C C . ASN A 1 86 ? 11.440 -31.535 -33.858 1.00 85.06 86 ASN A C 1
ATOM 629 O O . ASN A 1 86 ? 10.311 -31.149 -34.158 1.00 85.06 86 ASN A O 1
ATOM 633 N N . TRP A 1 87 ? 11.799 -31.675 -32.581 1.00 86.12 87 TRP A N 1
ATOM 634 C CA . TRP A 1 87 ? 10.943 -31.360 -31.432 1.00 86.12 87 TRP A CA 1
ATOM 635 C C . TRP A 1 87 ? 11.712 -30.510 -30.427 1.00 86.12 87 TRP A C 1
ATOM 637 O O . TRP A 1 87 ? 12.839 -30.850 -30.064 1.00 86.12 87 TRP A O 1
ATOM 647 N N . TYR A 1 88 ? 11.088 -29.448 -29.930 1.00 88.69 88 TYR A N 1
ATOM 648 C CA . TYR A 1 88 ? 11.608 -28.685 -28.801 1.00 88.69 88 TYR A CA 1
ATOM 649 C C . TYR A 1 88 ? 11.198 -29.353 -27.491 1.00 88.69 88 TYR A C 1
ATOM 651 O O . TYR A 1 88 ? 10.051 -29.782 -27.342 1.00 88.69 88 TYR A O 1
ATOM 659 N N . LYS A 1 89 ? 12.128 -29.425 -26.535 1.00 82.50 89 LYS A N 1
ATOM 660 C CA . LYS A 1 89 ? 11.815 -29.727 -25.138 1.00 82.50 89 LYS A CA 1
ATOM 661 C C . LYS A 1 89 ? 11.440 -28.408 -24.474 1.00 82.50 89 LYS A C 1
ATOM 663 O O . LYS A 1 89 ? 12.244 -27.481 -24.482 1.00 82.50 89 LYS A O 1
ATOM 668 N N . VAL A 1 90 ? 10.240 -28.309 -23.924 1.00 84.25 90 VAL A N 1
ATOM 669 C CA . VAL A 1 90 ? 9.692 -27.058 -23.389 1.00 84.25 90 VAL A CA 1
ATOM 670 C C . VAL A 1 90 ? 9.187 -27.236 -21.962 1.00 84.25 90 VAL A C 1
ATOM 672 O O . VAL A 1 90 ? 8.782 -28.333 -21.581 1.00 84.25 90 VAL A O 1
ATOM 675 N N . ASN A 1 91 ? 9.216 -26.154 -21.190 1.00 78.31 91 ASN A N 1
ATOM 676 C CA . ASN A 1 91 ? 8.528 -26.005 -19.915 1.00 78.31 91 ASN A CA 1
ATOM 677 C C . ASN A 1 91 ? 7.318 -25.078 -20.104 1.00 78.31 91 ASN A C 1
ATOM 679 O O . ASN A 1 91 ? 7.481 -23.935 -20.540 1.00 78.31 91 ASN A O 1
ATOM 683 N N . GLN A 1 92 ? 6.124 -25.568 -19.785 1.00 79.12 92 GLN A N 1
ATOM 684 C CA . GLN A 1 92 ? 4.872 -24.817 -19.815 1.00 79.12 92 GLN A CA 1
ATOM 685 C C . GLN A 1 92 ? 4.825 -23.844 -18.629 1.00 79.12 92 GLN A C 1
ATOM 687 O O . GLN A 1 92 ? 4.653 -24.273 -17.489 1.00 79.12 92 GLN A O 1
ATOM 692 N N . GLN A 1 93 ? 4.969 -22.536 -18.884 1.00 66.75 93 GLN A N 1
ATOM 693 C CA . GLN A 1 93 ? 5.099 -21.533 -17.812 1.00 66.75 93 GLN A CA 1
ATOM 694 C C . GLN A 1 93 ? 3.867 -21.467 -16.896 1.00 66.75 93 GLN A C 1
ATOM 696 O O . GLN A 1 93 ? 4.012 -21.210 -15.709 1.00 66.75 93 GLN A O 1
ATOM 701 N N . SER A 1 94 ? 2.679 -21.770 -17.422 1.00 64.19 94 SER A N 1
ATOM 702 C CA . SER A 1 94 ? 1.407 -21.779 -16.686 1.00 64.19 94 SER A CA 1
ATOM 703 C C . SER A 1 94 ? 1.234 -22.932 -15.684 1.00 64.19 94 SER A C 1
ATOM 705 O O . SER A 1 94 ? 0.294 -22.897 -14.898 1.00 64.19 94 SER A O 1
ATOM 707 N N . SER A 1 95 ? 2.069 -23.983 -15.726 1.00 67.12 95 SER A N 1
ATOM 708 C CA . SER A 1 95 ? 1.912 -25.153 -14.835 1.00 67.12 95 SER A CA 1
ATOM 709 C C . SER A 1 95 ? 3.203 -25.913 -14.496 1.00 67.12 95 SER A C 1
ATOM 711 O O . SER A 1 95 ? 3.142 -27.027 -13.976 1.00 67.12 95 SER A O 1
ATOM 713 N N . GLY A 1 96 ? 4.378 -25.377 -14.844 1.00 70.88 96 GLY A N 1
ATOM 714 C CA . GLY A 1 96 ? 5.685 -26.003 -14.588 1.00 70.88 96 GLY A CA 1
ATOM 715 C C . GLY A 1 96 ? 5.927 -27.350 -15.292 1.00 70.88 96 GLY A C 1
ATOM 716 O O . GLY A 1 96 ? 6.908 -28.037 -14.995 1.00 70.88 96 GLY A O 1
ATOM 717 N N . LYS A 1 97 ? 5.040 -27.772 -16.204 1.00 72.56 97 LYS A N 1
ATOM 718 C CA . LYS A 1 97 ? 5.117 -29.081 -16.866 1.00 72.56 97 LYS A CA 1
ATOM 719 C C . LYS A 1 97 ? 6.158 -29.077 -17.978 1.00 72.56 97 LYS A C 1
ATOM 721 O O . LYS A 1 97 ? 6.072 -28.301 -18.928 1.00 72.56 97 LYS A O 1
ATOM 726 N N . ILE A 1 98 ? 7.091 -30.025 -17.909 1.00 82.69 98 ILE A N 1
ATOM 727 C CA . ILE A 1 98 ? 8.122 -30.227 -18.929 1.00 82.69 98 ILE A CA 1
ATOM 728 C C . ILE A 1 98 ? 7.705 -31.343 -19.894 1.00 82.69 98 ILE A C 1
ATOM 730 O O . ILE A 1 98 ? 7.353 -32.445 -19.474 1.00 82.69 98 ILE A O 1
ATOM 734 N N . GLY A 1 99 ? 7.806 -31.086 -21.197 1.00 81.88 99 GLY A N 1
ATOM 735 C CA . GLY A 1 99 ? 7.508 -32.060 -22.247 1.00 81.88 99 GLY A CA 1
ATOM 736 C C . GLY A 1 99 ? 8.105 -31.677 -23.599 1.00 81.88 99 GLY A C 1
ATOM 737 O O . GLY A 1 99 ? 8.995 -30.835 -23.685 1.00 81.88 99 GLY A O 1
ATOM 738 N N . TYR A 1 100 ? 7.625 -32.313 -24.666 1.00 86.25 100 TYR A N 1
ATOM 739 C CA . TYR A 1 100 ? 8.055 -32.079 -26.042 1.00 86.25 100 TYR A CA 1
ATOM 740 C C . TYR A 1 100 ? 6.912 -31.545 -26.904 1.00 86.25 100 TYR A C 1
ATOM 742 O O . TYR A 1 100 ? 5.790 -32.057 -26.857 1.00 86.25 100 TYR A O 1
ATOM 750 N N . VAL A 1 101 ? 7.227 -30.553 -27.737 1.00 90.19 101 VAL A N 1
ATOM 751 C CA . VAL A 1 101 ? 6.323 -29.963 -28.735 1.00 90.19 101 VAL A CA 1
ATOM 752 C C . VAL A 1 101 ? 7.021 -29.948 -30.096 1.00 90.19 101 VAL A C 1
ATOM 754 O O . VAL A 1 101 ? 8.226 -29.710 -30.192 1.00 90.19 101 VAL A O 1
ATOM 757 N N . TYR A 1 102 ? 6.280 -30.258 -31.161 1.00 88.81 102 TYR A N 1
ATOM 758 C CA . TYR A 1 102 ? 6.826 -30.312 -32.518 1.00 88.81 102 TYR A CA 1
ATOM 759 C C . TYR A 1 102 ? 7.196 -28.899 -32.998 1.00 88.81 102 TYR A C 1
ATOM 761 O O . TYR A 1 102 ? 6.416 -27.962 -32.823 1.00 88.81 102 TYR A O 1
ATOM 769 N N . TYR A 1 103 ? 8.392 -28.743 -33.575 1.00 85.12 103 TYR A N 1
ATOM 770 C CA . TYR A 1 103 ? 9.061 -27.437 -33.675 1.00 85.12 103 TYR A CA 1
ATOM 771 C C . TYR A 1 103 ? 8.278 -26.278 -34.340 1.00 85.12 103 TYR A C 1
ATOM 773 O O . TYR A 1 103 ? 8.451 -25.159 -33.864 1.00 85.12 103 TYR A O 1
ATOM 781 N N . PRO A 1 104 ? 7.403 -26.457 -35.361 1.00 85.81 104 PRO A N 1
ATOM 782 C CA . PRO A 1 104 ? 6.728 -25.329 -36.012 1.00 85.81 104 PRO A CA 1
ATOM 783 C C . PRO A 1 104 ? 5.659 -24.674 -35.135 1.00 85.81 104 PRO A C 1
ATOM 785 O O . PRO A 1 104 ? 5.194 -23.587 -35.464 1.00 85.81 104 PRO A O 1
ATOM 788 N N . TYR A 1 105 ? 5.242 -25.345 -34.055 1.00 88.88 105 TYR A N 1
ATOM 789 C CA . TYR A 1 105 ? 4.224 -24.841 -33.139 1.00 88.88 105 TYR A CA 1
ATOM 790 C C . TYR A 1 105 ? 4.785 -23.921 -32.051 1.00 88.88 105 TYR A C 1
ATOM 792 O O . TYR A 1 105 ? 3.991 -23.273 -31.379 1.00 88.88 105 TYR A O 1
ATOM 800 N N . ILE A 1 106 ? 6.111 -23.837 -31.880 1.00 88.06 106 ILE A N 1
ATOM 801 C CA . ILE A 1 106 ? 6.755 -22.934 -30.916 1.00 88.06 106 ILE A CA 1
ATOM 802 C C . ILE A 1 106 ? 7.552 -21.874 -31.668 1.00 88.06 106 ILE A C 1
ATOM 804 O O . ILE A 1 106 ? 8.547 -22.176 -32.328 1.00 88.06 106 ILE A O 1
ATOM 808 N N . ASP A 1 107 ? 7.149 -20.619 -31.514 1.00 87.12 107 ASP A N 1
ATOM 809 C CA . ASP A 1 107 ? 7.926 -19.482 -31.970 1.00 87.12 107 ASP A CA 1
ATOM 810 C C . ASP A 1 107 ? 9.003 -19.113 -30.950 1.00 87.12 107 ASP A C 1
ATOM 812 O O . ASP A 1 107 ? 8.698 -18.556 -29.894 1.00 87.12 107 ASP A O 1
ATOM 816 N N . VAL A 1 108 ? 10.255 -19.439 -31.262 1.00 84.81 108 VAL A N 1
ATOM 817 C CA . VAL A 1 108 ? 11.421 -19.181 -30.406 1.00 84.81 108 VAL A CA 1
ATOM 818 C C . VAL A 1 108 ? 11.784 -17.696 -30.435 1.00 84.81 108 VAL A C 1
ATOM 820 O O . VAL A 1 108 ? 12.011 -17.123 -31.502 1.00 84.81 108 VAL A O 1
ATOM 823 N N . GLN A 1 109 ? 11.875 -17.092 -29.253 1.00 82.44 109 GLN A N 1
ATOM 824 C CA . GLN A 1 109 ? 12.146 -15.670 -29.071 1.00 82.44 109 GLN A CA 1
ATOM 825 C C . GLN A 1 109 ? 13.645 -15.414 -28.858 1.00 82.44 109 GLN A C 1
ATOM 827 O O . GLN A 1 109 ? 14.310 -16.124 -28.109 1.00 82.44 109 GLN A O 1
ATOM 832 N N . PHE A 1 110 ? 14.166 -14.354 -29.480 1.00 73.25 110 PHE A N 1
ATOM 833 C CA . PHE A 1 110 ? 15.575 -13.929 -29.395 1.00 73.25 110 PHE A CA 1
ATOM 834 C C . PHE A 1 110 ? 15.806 -12.912 -28.255 1.00 73.25 110 PHE A C 1
ATOM 836 O O . PHE A 1 110 ? 16.675 -12.046 -28.322 1.00 73.25 110 PHE A O 1
ATOM 843 N N . SER A 1 111 ? 14.980 -12.970 -27.210 1.00 57.09 111 SER A N 1
ATOM 844 C CA . SER A 1 111 ? 15.069 -12.103 -26.033 1.00 57.09 111 SER A CA 1
ATOM 845 C C . SER A 1 111 ? 16.236 -12.536 -25.141 1.00 57.09 111 SER A C 1
ATOM 847 O O . SER A 1 111 ? 16.195 -13.630 -24.580 1.00 57.09 111 SER A O 1
ATOM 849 N N . GLY A 1 112 ? 17.257 -11.687 -24.997 1.00 51.53 112 GLY A N 1
ATOM 850 C CA . GLY A 1 112 ? 18.418 -11.957 -24.137 1.00 51.53 112 GLY A CA 1
ATOM 851 C C . GLY A 1 112 ? 19.461 -12.919 -24.722 1.00 51.53 112 GLY A C 1
ATOM 852 O O . GLY A 1 112 ? 20.240 -13.490 -23.962 1.00 51.53 112 GLY A O 1
ATOM 853 N N . VAL A 1 113 ? 19.480 -13.124 -26.048 1.00 57.09 113 VAL A N 1
ATOM 854 C CA . VAL A 1 113 ? 20.481 -13.966 -26.726 1.00 57.09 113 VAL A CA 1
ATOM 855 C C . VAL A 1 113 ? 20.941 -13.307 -28.030 1.00 57.09 113 VAL A C 1
ATOM 857 O O . VAL A 1 113 ? 20.139 -13.148 -28.949 1.00 57.09 113 VAL A O 1
ATOM 860 N N . ASP A 1 114 ? 22.228 -12.958 -28.133 1.00 63.09 114 ASP A N 1
ATOM 861 C CA . ASP A 1 114 ? 22.794 -12.240 -29.296 1.00 63.09 114 ASP A CA 1
ATOM 862 C C . ASP A 1 114 ? 22.713 -13.040 -30.600 1.00 63.09 114 ASP A C 1
ATOM 864 O O . ASP A 1 114 ? 22.559 -12.490 -31.693 1.00 63.09 114 ASP A O 1
ATOM 868 N N . SER A 1 115 ? 22.842 -14.363 -30.490 1.00 75.31 115 SER A N 1
ATOM 869 C CA . SER A 1 115 ? 22.593 -15.279 -31.591 1.00 75.31 115 SER A CA 1
ATOM 870 C C . SER A 1 115 ? 22.260 -16.678 -31.093 1.00 75.31 115 SER A C 1
ATOM 872 O O . SER A 1 115 ? 22.749 -17.120 -30.055 1.00 75.31 115 SER A O 1
ATOM 874 N N . ILE A 1 116 ? 21.444 -17.385 -31.865 1.00 80.88 116 ILE A N 1
ATOM 875 C CA . ILE A 1 116 ? 21.056 -18.766 -31.609 1.00 80.88 116 ILE A CA 1
ATOM 876 C C . ILE A 1 116 ? 21.544 -19.600 -32.794 1.00 80.88 116 ILE A C 1
ATOM 878 O O . ILE A 1 116 ? 21.215 -19.323 -33.951 1.00 80.88 116 ILE A O 1
ATOM 882 N N . THR A 1 117 ? 22.357 -20.618 -32.525 1.00 84.06 117 THR A N 1
ATOM 883 C CA . THR A 1 117 ? 22.760 -21.600 -33.537 1.00 84.06 117 THR A CA 1
ATOM 884 C C . THR A 1 117 ? 21.544 -22.381 -34.037 1.00 84.06 117 THR A C 1
ATOM 886 O O . THR A 1 117 ? 20.498 -22.441 -33.397 1.00 84.06 117 THR A O 1
ATOM 889 N N . GLY A 1 118 ? 21.645 -22.980 -35.215 1.00 87.50 118 GLY A N 1
ATOM 890 C CA . GLY A 1 118 ? 20.549 -23.731 -35.813 1.00 87.50 118 GLY A CA 1
ATOM 891 C C . GLY A 1 118 ? 21.014 -24.603 -36.966 1.00 87.50 118 GLY A C 1
ATOM 892 O O . GLY A 1 118 ? 22.184 -24.571 -37.358 1.00 87.50 118 GLY A O 1
ATOM 893 N N . GLN A 1 119 ? 20.078 -25.323 -37.574 1.00 88.50 119 GLN A N 1
ATOM 894 C CA . GLN A 1 119 ? 20.321 -26.075 -38.801 1.00 88.50 119 GLN A CA 1
ATOM 895 C C . GLN A 1 119 ? 19.162 -25.959 -39.794 1.00 88.50 119 GLN A C 1
ATOM 897 O O . GLN A 1 119 ? 17.992 -25.819 -39.429 1.00 88.50 119 GLN A O 1
ATOM 902 N N . ILE A 1 120 ? 19.495 -26.083 -41.075 1.00 89.00 120 ILE A N 1
ATOM 903 C CA . ILE A 1 120 ? 18.527 -26.281 -42.151 1.00 89.00 120 ILE A CA 1
ATOM 904 C C . ILE A 1 120 ? 18.005 -27.719 -42.107 1.00 89.00 120 ILE A C 1
ATOM 906 O O . ILE A 1 120 ? 18.778 -28.666 -41.977 1.00 89.00 120 ILE A O 1
ATOM 910 N N . ILE A 1 121 ? 16.691 -27.886 -42.243 1.00 85.38 121 ILE A N 1
ATOM 911 C CA . ILE A 1 121 ? 15.992 -29.187 -42.221 1.00 85.38 121 ILE A CA 1
ATOM 912 C C . ILE A 1 121 ? 15.199 -29.465 -43.502 1.00 85.38 121 ILE A C 1
ATOM 914 O O . ILE A 1 121 ? 14.895 -30.618 -43.789 1.00 85.38 121 ILE A O 1
ATOM 918 N N . LYS A 1 122 ? 14.928 -28.440 -44.318 1.00 87.75 122 LYS A N 1
ATOM 919 C CA . LYS A 1 122 ? 14.436 -28.580 -45.695 1.00 87.75 122 LYS A CA 1
ATOM 920 C C . LYS A 1 122 ? 15.285 -27.700 -46.609 1.00 87.75 122 LYS A C 1
ATOM 922 O O . LYS A 1 122 ? 15.582 -26.569 -46.241 1.00 87.75 122 LYS A O 1
ATOM 927 N N . SER A 1 123 ? 15.673 -28.217 -47.779 1.00 87.25 123 SER A N 1
ATOM 928 C CA . SER A 1 123 ? 16.470 -27.457 -48.754 1.00 87.25 123 SER A CA 1
ATOM 929 C C . SER A 1 123 ? 15.787 -26.131 -49.094 1.00 87.25 123 SER A C 1
ATOM 931 O O . SER A 1 123 ? 14.571 -26.106 -49.305 1.00 87.25 123 SER A O 1
ATOM 933 N N . THR A 1 124 ? 16.540 -25.032 -49.105 1.00 89.69 124 THR A N 1
ATOM 934 C CA . THR A 1 124 ? 15.966 -23.687 -49.230 1.00 89.69 124 THR A CA 1
ATOM 935 C C . THR A 1 124 ? 16.936 -22.696 -49.870 1.00 89.69 124 THR A C 1
ATOM 937 O O . THR A 1 124 ? 18.154 -22.828 -49.729 1.00 89.69 124 THR A O 1
ATOM 940 N N . LYS A 1 125 ? 16.405 -21.695 -50.579 1.00 90.44 125 LYS A N 1
ATOM 941 C CA . LYS A 1 125 ? 17.192 -20.537 -51.030 1.00 90.44 125 LYS A CA 1
ATOM 942 C C . LYS A 1 125 ? 17.451 -19.603 -49.841 1.00 90.44 125 LYS A C 1
ATOM 944 O O . LYS A 1 125 ? 16.668 -19.567 -48.893 1.00 90.44 125 LYS A O 1
ATOM 949 N N . VAL A 1 126 ? 18.544 -18.851 -49.893 1.00 87.56 126 VAL A N 1
ATOM 950 C CA . VAL A 1 126 ? 18.806 -17.726 -48.982 1.00 87.56 126 VAL A CA 1
ATOM 951 C C . VAL A 1 126 ? 18.284 -16.450 -49.641 1.00 87.56 126 VAL A C 1
ATOM 953 O O . VAL A 1 126 ? 18.394 -16.312 -50.858 1.00 87.56 126 VAL A O 1
ATOM 956 N N . TYR A 1 127 ? 17.718 -15.521 -48.874 1.00 84.19 127 TYR A N 1
ATOM 957 C CA . TYR A 1 127 ? 17.068 -14.310 -49.384 1.00 84.19 127 TYR A CA 1
ATOM 958 C C . TYR A 1 127 ? 17.823 -13.043 -48.949 1.00 84.19 127 TYR A C 1
ATOM 960 O O . TYR A 1 127 ? 18.407 -13.007 -47.867 1.00 84.19 127 TYR A O 1
ATOM 968 N N . ALA A 1 128 ? 17.820 -11.999 -49.781 1.00 78.50 128 ALA A N 1
ATOM 969 C CA . ALA A 1 128 ? 18.475 -10.715 -49.491 1.00 78.50 128 ALA A CA 1
ATOM 970 C C . ALA A 1 128 ? 17.618 -9.775 -48.616 1.00 78.50 128 ALA A C 1
ATOM 972 O O . ALA A 1 128 ? 18.133 -8.844 -48.004 1.00 78.50 128 ALA A O 1
ATOM 973 N N . GLN A 1 129 ? 16.314 -10.046 -48.534 1.00 77.94 129 GLN A N 1
ATOM 974 C CA . GLN A 1 129 ? 15.323 -9.366 -47.696 1.00 77.94 129 GLN A CA 1
ATOM 975 C C . GLN A 1 129 ? 14.388 -10.422 -47.067 1.00 77.94 129 GLN A C 1
ATOM 977 O O . GLN A 1 129 ? 14.325 -11.539 -47.588 1.00 77.94 129 GLN A O 1
ATOM 982 N N . PRO A 1 130 ? 13.624 -10.117 -45.997 1.00 78.94 130 PRO A N 1
ATOM 983 C CA . PRO A 1 130 ? 12.697 -11.062 -45.360 1.00 78.94 130 PRO A CA 1
ATOM 984 C C . PRO A 1 130 ? 11.387 -11.244 -46.163 1.00 78.94 130 PRO A C 1
ATOM 986 O O . PRO A 1 130 ? 10.286 -11.148 -45.625 1.00 78.94 130 PRO A O 1
ATOM 989 N N . ASN A 1 131 ? 11.491 -11.495 -47.471 1.00 79.75 131 ASN A N 1
ATOM 990 C CA . ASN A 1 131 ? 10.368 -11.772 -48.367 1.00 79.75 131 ASN A CA 1
ATOM 991 C C . ASN A 1 131 ? 10.751 -12.808 -49.439 1.00 79.75 131 ASN A C 1
ATOM 993 O O . ASN A 1 131 ? 11.919 -12.956 -49.791 1.00 79.75 131 ASN A O 1
ATOM 997 N N . LEU A 1 132 ? 9.756 -13.521 -49.977 1.00 76.44 132 LEU A N 1
ATOM 998 C CA . LEU A 1 132 ? 9.981 -14.623 -50.925 1.00 76.44 132 LEU A CA 1
ATOM 999 C C . LEU A 1 132 ? 10.406 -14.174 -52.336 1.00 76.44 132 LEU A C 1
ATOM 1001 O O . LEU A 1 132 ? 10.847 -15.015 -53.114 1.00 76.44 132 L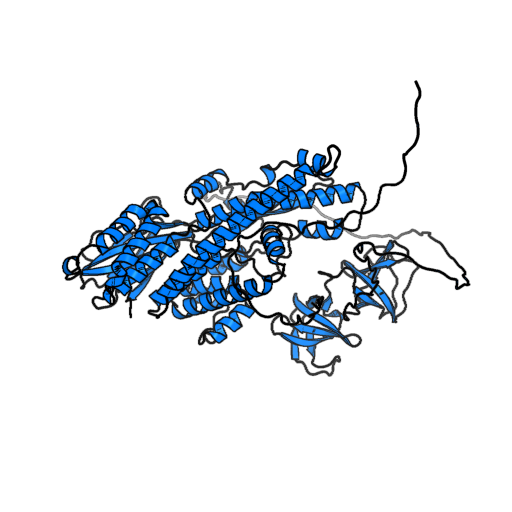EU A O 1
ATOM 1005 N N . LYS A 1 133 ? 10.299 -12.880 -52.673 1.00 76.25 133 LYS A N 1
ATOM 1006 C CA . LYS A 1 133 ? 10.696 -12.356 -53.993 1.00 76.25 133 LYS A CA 1
ATOM 1007 C C . LYS A 1 133 ? 12.217 -12.176 -54.107 1.00 76.25 133 LYS A C 1
ATOM 1009 O O . LYS A 1 133 ? 12.794 -12.440 -55.153 1.00 76.25 133 LYS A O 1
ATOM 1014 N N . ASN A 1 134 ? 12.888 -11.799 -53.017 1.00 76.88 134 ASN A N 1
ATOM 1015 C CA . ASN A 1 134 ? 14.319 -11.465 -52.995 1.00 76.88 134 ASN A CA 1
ATOM 1016 C C . ASN A 1 134 ? 15.238 -12.696 -52.826 1.00 76.88 134 ASN A C 1
ATOM 1018 O O . ASN A 1 134 ? 16.120 -12.709 -51.964 1.00 76.88 134 ASN A O 1
ATOM 1022 N N . ALA A 1 135 ? 15.025 -13.760 -53.604 1.00 81.31 135 ALA A N 1
ATOM 1023 C CA . ALA A 1 135 ? 15.837 -14.975 -53.525 1.00 81.31 135 ALA A CA 1
ATOM 1024 C C . ALA A 1 135 ? 17.237 -14.770 -54.137 1.00 81.31 135 ALA A C 1
ATOM 1026 O O . ALA A 1 135 ? 17.373 -14.360 -55.285 1.00 81.31 135 ALA A O 1
ATOM 1027 N N . THR A 1 136 ? 18.292 -15.100 -53.390 1.00 83.69 136 THR A N 1
ATOM 1028 C CA . THR A 1 136 ? 19.677 -15.043 -53.885 1.00 83.69 136 THR A CA 1
ATOM 1029 C C . THR A 1 136 ? 20.044 -16.288 -54.701 1.00 83.69 136 THR A C 1
ATOM 1031 O O . THR A 1 136 ? 19.368 -17.319 -54.650 1.00 83.69 136 THR A O 1
ATOM 1034 N N . LYS A 1 137 ? 21.189 -16.224 -55.395 1.00 84.00 137 LYS A N 1
ATOM 1035 C CA . LYS A 1 137 ? 21.818 -17.370 -56.077 1.00 84.00 137 LYS A CA 1
ATOM 1036 C C . LYS A 1 137 ? 22.375 -18.426 -55.084 1.00 84.00 137 LYS A C 1
ATOM 1038 O O . LYS A 1 137 ? 22.803 -19.492 -55.513 1.00 84.00 137 LYS A O 1
ATOM 1043 N N . VAL A 1 138 ? 22.339 -18.176 -53.765 1.00 84.44 138 VAL A N 1
ATOM 1044 C CA . VAL A 1 138 ? 22.778 -19.117 -52.714 1.00 84.44 138 VAL A CA 1
ATOM 1045 C C . VAL A 1 138 ? 21.613 -19.989 -52.233 1.00 84.44 138 VAL A C 1
ATOM 1047 O O . VAL A 1 138 ? 20.532 -19.499 -51.905 1.00 84.44 138 VAL A O 1
ATOM 1050 N N . SER A 1 139 ? 21.855 -21.296 -52.112 1.00 87.81 139 SER A N 1
ATOM 1051 C CA . SER A 1 139 ? 20.934 -22.244 -51.475 1.00 87.81 139 SER A CA 1
ATOM 1052 C C . SER A 1 139 ? 21.638 -23.084 -50.412 1.00 87.81 139 SER A C 1
ATOM 1054 O O . SER A 1 139 ? 22.833 -23.367 -50.507 1.00 87.81 139 SER A O 1
ATOM 1056 N N . PHE A 1 140 ? 20.894 -23.481 -49.381 1.00 90.75 140 PHE A N 1
ATOM 1057 C CA . PHE A 1 140 ? 21.369 -24.357 -48.318 1.00 90.75 140 PHE A CA 1
ATOM 1058 C C . PHE A 1 140 ? 20.653 -25.708 -48.371 1.00 90.75 140 PHE A C 1
ATOM 1060 O O . PHE A 1 140 ? 19.423 -25.781 -48.401 1.00 90.75 140 PHE A O 1
ATOM 1067 N N . ARG A 1 141 ? 21.443 -26.785 -48.323 1.00 88.12 141 ARG A N 1
ATOM 1068 C CA . ARG A 1 141 ? 20.966 -28.166 -48.170 1.00 88.12 141 ARG A CA 1
ATOM 1069 C C . ARG A 1 141 ? 20.618 -28.457 -46.694 1.00 88.12 141 ARG A C 1
ATOM 1071 O O . ARG A 1 141 ? 21.162 -27.787 -45.811 1.00 88.12 141 ARG A O 1
ATOM 1078 N N . PRO A 1 142 ? 19.759 -29.454 -46.398 1.00 89.25 142 PRO A N 1
ATOM 1079 C CA . PRO A 1 142 ? 19.551 -29.944 -45.034 1.00 89.25 142 PRO A CA 1
ATOM 1080 C C . PRO A 1 142 ? 20.871 -30.306 -44.334 1.00 89.25 142 PRO A C 1
ATOM 1082 O O . PRO A 1 142 ? 21.846 -30.675 -44.985 1.00 89.25 142 PRO A O 1
ATOM 1085 N N . GLY A 1 143 ? 20.919 -30.160 -43.010 1.00 82.19 143 GLY A N 1
ATOM 1086 C CA . GLY A 1 143 ? 22.126 -30.348 -42.198 1.00 82.19 143 GLY A CA 1
ATOM 1087 C C . GLY A 1 143 ? 23.094 -29.156 -42.194 1.00 82.19 143 GLY A C 1
ATOM 1088 O O . GLY A 1 143 ? 23.970 -29.092 -41.332 1.00 82.19 143 GLY A O 1
ATOM 1089 N N . LYS A 1 144 ? 22.937 -28.166 -43.088 1.00 89.38 144 LYS A N 1
ATOM 1090 C CA . LYS A 1 144 ? 23.731 -26.927 -43.044 1.00 89.38 144 LYS A CA 1
ATOM 1091 C C . LYS A 1 144 ? 23.459 -26.182 -41.733 1.00 89.38 144 LYS A C 1
ATOM 1093 O O . LYS A 1 144 ? 22.345 -25.711 -41.510 1.00 89.38 144 LYS A O 1
ATOM 1098 N N . LYS A 1 145 ? 24.486 -26.050 -40.887 1.00 88.00 145 LYS A N 1
ATOM 1099 C CA . LYS A 1 145 ? 24.437 -25.203 -39.688 1.00 88.00 145 LYS A CA 1
ATOM 1100 C C . LYS A 1 145 ? 24.330 -23.721 -40.065 1.00 88.00 145 LYS A C 1
ATOM 1102 O O . LYS A 1 145 ? 24.935 -23.284 -41.048 1.00 88.00 145 LYS A O 1
ATOM 1107 N N . ILE A 1 146 ? 23.576 -22.976 -39.263 1.00 85.81 146 ILE A N 1
ATOM 1108 C CA . ILE A 1 146 ? 23.360 -21.529 -39.350 1.00 85.81 146 ILE A CA 1
ATOM 1109 C C . ILE A 1 146 ? 23.511 -20.887 -37.965 1.00 85.81 146 ILE A C 1
ATOM 1111 O O . ILE A 1 146 ? 23.386 -21.565 -36.946 1.00 85.81 146 ILE A O 1
ATOM 1115 N N . THR A 1 147 ? 23.722 -19.574 -37.939 1.00 87.31 147 THR A N 1
ATOM 1116 C CA . THR A 1 147 ? 23.676 -18.750 -36.725 1.00 87.31 147 THR A CA 1
ATOM 1117 C C . THR A 1 147 ? 22.640 -17.658 -36.956 1.00 87.31 147 THR A C 1
ATOM 1119 O O . THR A 1 147 ? 22.869 -16.745 -37.752 1.00 87.31 147 THR A O 1
ATOM 1122 N N . ALA A 1 148 ? 21.474 -17.800 -36.328 1.00 83.88 148 ALA A N 1
ATOM 1123 C CA . ALA A 1 148 ? 20.384 -16.839 -36.409 1.00 83.88 148 ALA A CA 1
ATOM 1124 C C . ALA A 1 148 ? 20.615 -15.701 -35.406 1.00 83.88 148 ALA A C 1
ATOM 1126 O O . ALA A 1 148 ? 20.944 -15.948 -34.251 1.00 83.88 148 ALA A O 1
ATOM 1127 N N . LEU A 1 149 ? 20.438 -14.460 -35.851 1.00 81.62 149 LEU A N 1
ATOM 1128 C CA . LEU A 1 149 ? 20.633 -13.239 -35.059 1.00 81.62 149 LEU A CA 1
ATOM 1129 C C . LEU A 1 149 ? 19.301 -12.630 -34.593 1.00 81.62 149 LEU A C 1
ATOM 1131 O O . LEU A 1 149 ? 19.236 -11.921 -33.597 1.00 81.62 149 LEU A O 1
ATOM 1135 N N . ALA A 1 150 ? 18.235 -12.871 -35.356 1.00 77.94 150 ALA A N 1
ATOM 1136 C CA . ALA A 1 150 ? 16.888 -12.391 -35.080 1.00 77.94 150 ALA A CA 1
ATOM 1137 C C . ALA A 1 150 ? 15.864 -13.199 -35.886 1.00 77.94 150 ALA A C 1
ATOM 1139 O O . ALA A 1 150 ? 16.211 -13.866 -36.865 1.00 77.94 150 ALA A O 1
ATOM 1140 N N . LYS A 1 151 ? 14.585 -13.053 -35.536 1.00 82.00 151 LYS A N 1
ATOM 1141 C CA . LYS A 1 151 ? 13.450 -13.428 -36.385 1.00 82.00 151 LYS A CA 1
ATOM 1142 C C . LYS A 1 151 ? 12.791 -12.168 -36.956 1.00 82.00 151 LYS A C 1
ATOM 1144 O O . LYS A 1 151 ? 12.575 -11.203 -36.229 1.00 82.00 151 LYS A O 1
ATOM 1149 N N . GLN A 1 152 ? 12.438 -12.194 -38.239 1.00 75.06 152 GLN A N 1
ATOM 1150 C CA . GLN A 1 152 ? 11.636 -11.176 -38.919 1.00 75.06 152 GLN A CA 1
ATOM 1151 C C . GLN A 1 152 ? 10.540 -11.870 -39.740 1.00 75.06 152 GLN A C 1
ATOM 1153 O O . GLN A 1 152 ? 10.805 -12.486 -40.775 1.00 75.06 152 GLN A O 1
ATOM 1158 N N . GLY A 1 153 ? 9.298 -11.819 -39.250 1.00 79.56 153 GLY A N 1
ATOM 1159 C CA . GLY A 1 153 ? 8.149 -12.462 -39.894 1.00 79.56 153 GLY A CA 1
ATOM 1160 C C . GLY A 1 153 ? 8.361 -13.965 -40.117 1.00 79.56 153 GLY A C 1
ATOM 1161 O O . GLY A 1 153 ? 8.521 -14.731 -39.169 1.00 79.56 153 GLY A O 1
ATOM 1162 N N . ALA A 1 154 ? 8.369 -14.397 -41.379 1.00 81.56 154 ALA A N 1
ATOM 1163 C CA . ALA A 1 154 ? 8.565 -15.798 -41.762 1.00 81.56 154 ALA A CA 1
ATOM 1164 C C . ALA A 1 154 ? 10.044 -16.240 -41.866 1.00 81.56 154 ALA A C 1
ATOM 1166 O O . ALA A 1 154 ? 10.303 -17.379 -42.266 1.00 81.56 154 ALA A O 1
ATOM 1167 N N . PHE A 1 155 ? 11.007 -15.375 -41.522 1.00 83.81 155 PHE A N 1
ATOM 1168 C CA . PHE A 1 155 ? 12.442 -15.590 -41.744 1.00 83.81 155 PHE A CA 1
ATOM 1169 C C . PHE A 1 155 ? 13.277 -15.404 -40.468 1.00 83.81 155 PHE A C 1
ATOM 1171 O O . PHE A 1 155 ? 12.935 -14.606 -39.598 1.00 83.81 155 PHE A O 1
ATOM 1178 N N . TYR A 1 156 ? 14.408 -16.102 -40.386 1.00 87.06 156 TYR A N 1
ATOM 1179 C CA . TYR A 1 156 ? 15.510 -15.770 -39.485 1.00 87.06 156 TYR A CA 1
ATOM 1180 C C . TYR A 1 156 ? 16.566 -14.952 -40.233 1.00 87.06 156 TYR A C 1
ATOM 1182 O O . TYR A 1 156 ? 16.934 -15.298 -41.359 1.00 87.06 156 TYR A O 1
ATOM 1190 N N . THR A 1 157 ? 17.079 -13.903 -39.592 1.00 82.81 157 THR A N 1
ATOM 1191 C CA . THR A 1 157 ? 18.245 -13.148 -40.062 1.00 82.81 157 THR A CA 1
ATOM 1192 C C . THR A 1 157 ? 19.512 -13.917 -39.704 1.00 82.81 157 THR A C 1
ATOM 1194 O O . THR A 1 157 ? 19.705 -14.284 -38.548 1.00 82.81 157 THR A O 1
ATOM 1197 N N . ILE A 1 158 ? 20.392 -14.130 -40.675 1.00 86.88 158 ILE A N 1
ATOM 1198 C CA . ILE A 1 158 ? 21.719 -14.737 -40.529 1.00 86.88 158 ILE A CA 1
ATOM 1199 C C . ILE A 1 158 ? 22.780 -13.788 -41.101 1.00 86.88 158 ILE A C 1
ATOM 1201 O O . ILE A 1 158 ? 22.462 -12.926 -41.923 1.00 86.88 158 ILE A O 1
ATOM 1205 N N . LYS A 1 159 ? 24.049 -13.966 -40.717 1.00 79.12 159 LYS A N 1
ATOM 1206 C CA . LYS A 1 159 ? 25.175 -13.264 -41.352 1.00 79.12 159 LYS A CA 1
ATOM 1207 C C . LYS A 1 159 ? 25.816 -14.153 -42.417 1.00 79.12 159 LYS A C 1
ATOM 1209 O O . LYS A 1 159 ? 26.218 -15.275 -42.115 1.00 79.12 159 LYS A O 1
ATOM 1214 N N . LEU A 1 160 ? 25.914 -13.653 -43.646 1.00 74.25 160 LEU A N 1
ATOM 1215 C CA . LEU A 1 160 ? 26.539 -14.327 -44.784 1.00 74.25 160 LEU A CA 1
ATOM 1216 C C . LEU A 1 160 ? 27.401 -13.309 -45.540 1.00 74.25 160 LEU A C 1
ATOM 1218 O O . LEU A 1 160 ? 26.938 -12.215 -45.850 1.00 74.25 160 LEU A O 1
ATOM 1222 N N . ASP A 1 161 ? 28.673 -13.638 -45.769 1.00 70.81 161 ASP A N 1
ATOM 1223 C CA . ASP A 1 161 ? 29.655 -12.791 -46.470 1.00 70.81 161 ASP A CA 1
ATOM 1224 C C . ASP A 1 161 ? 29.699 -11.332 -45.965 1.00 70.81 161 ASP A C 1
ATOM 1226 O O . ASP A 1 161 ? 29.759 -10.364 -46.722 1.00 70.81 161 ASP A O 1
ATOM 1230 N N . GLY A 1 162 ? 29.615 -11.179 -44.638 1.00 64.81 162 GLY A N 1
ATOM 1231 C CA . GLY A 1 162 ? 29.595 -9.893 -43.934 1.00 64.81 162 GLY A CA 1
ATOM 1232 C C . GLY A 1 162 ? 28.239 -9.177 -43.917 1.00 64.81 162 GLY A C 1
ATOM 1233 O O . GLY A 1 162 ? 28.035 -8.318 -43.059 1.00 64.81 162 GLY A O 1
ATOM 1234 N N . LYS A 1 163 ? 27.300 -9.555 -44.791 1.00 72.31 163 LYS A N 1
ATOM 1235 C CA . LYS A 1 163 ? 25.968 -8.950 -44.932 1.00 72.31 163 LYS A CA 1
ATOM 1236 C C . LYS A 1 163 ? 24.907 -9.710 -44.133 1.00 72.31 163 LYS A C 1
ATOM 1238 O O . LYS A 1 163 ? 25.075 -10.881 -43.793 1.00 72.31 163 LYS A O 1
ATOM 1243 N N . ASN A 1 164 ? 23.786 -9.044 -43.866 1.00 80.69 164 ASN A N 1
ATOM 1244 C CA . ASN A 1 164 ? 22.580 -9.717 -43.392 1.00 80.69 164 ASN A CA 1
ATOM 1245 C C . ASN A 1 164 ? 21.923 -10.467 -44.559 1.00 80.69 164 ASN A C 1
ATOM 1247 O O . ASN A 1 164 ? 21.920 -10.005 -45.699 1.00 80.69 164 ASN A O 1
ATOM 1251 N N . SER A 1 165 ? 21.386 -11.645 -44.278 1.00 82.94 165 SER A N 1
ATOM 1252 C CA . SER A 1 165 ? 20.648 -12.482 -45.225 1.00 82.94 165 SER A CA 1
ATOM 1253 C C . SER A 1 165 ? 19.585 -13.279 -44.475 1.00 82.94 165 SER A C 1
ATOM 1255 O O . SER A 1 165 ? 19.641 -13.395 -43.253 1.00 82.94 165 SER A O 1
ATOM 1257 N N . PHE A 1 166 ? 18.599 -13.813 -45.185 1.00 88.19 166 PHE A N 1
ATOM 1258 C CA . PHE A 1 166 ? 17.367 -14.314 -44.582 1.00 88.19 166 PHE A CA 1
ATOM 1259 C C . PHE A 1 166 ? 17.094 -15.765 -44.979 1.00 88.19 166 PHE A C 1
ATOM 1261 O O . PHE A 1 166 ? 17.234 -16.149 -46.140 1.00 88.19 166 PHE A O 1
ATOM 1268 N N . VAL A 1 167 ? 16.694 -16.584 -44.006 1.00 88.38 167 VAL A N 1
ATOM 1269 C CA . VAL A 1 167 ? 16.386 -18.013 -44.178 1.00 88.38 167 VAL A CA 1
ATOM 1270 C C . VAL A 1 167 ? 14.964 -18.280 -43.680 1.00 88.38 167 VAL A C 1
ATOM 1272 O O . VAL A 1 167 ? 14.647 -17.866 -42.566 1.00 88.38 167 VAL A O 1
ATOM 1275 N N . PRO A 1 168 ? 14.094 -18.985 -44.428 1.00 87.00 168 PRO A N 1
ATOM 1276 C CA . PRO A 1 168 ? 12.740 -19.274 -43.964 1.00 87.00 168 PRO A CA 1
ATOM 1277 C C . PRO A 1 168 ? 12.715 -20.107 -42.673 1.00 87.00 168 PRO A C 1
ATOM 1279 O O . PRO A 1 168 ? 13.300 -21.194 -42.605 1.00 87.00 168 PRO A O 1
ATOM 1282 N N . VAL A 1 169 ? 11.938 -19.654 -41.684 1.00 86.56 169 VAL A N 1
ATOM 1283 C CA . VAL A 1 169 ? 11.712 -20.353 -40.402 1.00 86.56 169 VAL A CA 1
ATOM 1284 C C . VAL A 1 169 ? 11.168 -21.762 -40.649 1.00 86.56 169 VAL A C 1
ATOM 1286 O O . VAL A 1 169 ? 11.651 -22.731 -40.081 1.00 86.56 169 VAL A O 1
ATOM 1289 N N . LYS A 1 170 ? 10.239 -21.928 -41.603 1.00 84.25 170 LYS A N 1
ATOM 1290 C CA . LYS A 1 170 ? 9.685 -23.246 -41.975 1.00 84.25 170 LYS A CA 1
ATOM 1291 C C . LYS A 1 170 ? 10.722 -24.237 -42.542 1.00 84.25 170 LYS A C 1
ATOM 1293 O O . LYS A 1 170 ? 10.427 -25.424 -42.615 1.00 84.25 170 LYS A O 1
ATOM 1298 N N . SER A 1 171 ? 11.905 -23.774 -42.963 1.00 85.44 171 SER A N 1
ATOM 1299 C CA . SER A 1 171 ? 12.992 -24.611 -43.511 1.00 85.44 171 SER A CA 1
ATOM 1300 C C . SER A 1 171 ? 14.132 -24.873 -42.518 1.00 85.44 171 SER A C 1
ATOM 1302 O O . SER A 1 171 ? 15.092 -25.565 -42.861 1.00 85.44 171 SER A O 1
ATOM 1304 N N . SER A 1 172 ? 14.050 -24.325 -41.304 1.00 87.06 172 SER A N 1
ATOM 1305 C CA . SER A 1 172 ? 15.121 -24.325 -40.306 1.00 87.06 172 SER A CA 1
ATOM 1306 C C . SER A 1 172 ? 14.590 -24.637 -38.902 1.00 87.06 172 SER A C 1
ATOM 1308 O O . SER A 1 172 ? 13.390 -24.590 -38.645 1.00 87.06 172 SER A O 1
ATOM 1310 N N . ILE A 1 173 ? 15.488 -25.008 -37.996 1.00 85.56 173 ILE A N 1
ATOM 1311 C CA . ILE A 1 173 ? 15.208 -25.243 -36.574 1.00 85.56 173 ILE A CA 1
ATOM 1312 C C . ILE A 1 173 ? 16.412 -24.758 -35.763 1.00 85.56 173 ILE A C 1
ATOM 1314 O O . ILE A 1 173 ? 17.543 -24.823 -36.249 1.00 85.56 173 ILE A O 1
ATOM 1318 N N . LEU A 1 174 ? 16.175 -24.254 -34.552 1.00 87.88 174 LEU A N 1
ATOM 1319 C CA . LEU A 1 174 ? 17.222 -23.696 -33.700 1.00 87.88 174 LEU A CA 1
ATOM 1320 C C . LEU A 1 174 ? 17.788 -24.745 -32.729 1.00 87.88 174 LEU A C 1
ATOM 1322 O O . LEU A 1 174 ? 17.075 -25.605 -32.208 1.00 87.88 174 LEU A O 1
ATOM 1326 N N . ASP A 1 175 ? 19.093 -24.668 -32.500 1.00 78.25 175 ASP A N 1
ATOM 1327 C CA . ASP A 1 175 ? 19.922 -25.608 -31.749 1.00 78.25 175 ASP A CA 1
ATOM 1328 C C . ASP A 1 175 ? 20.119 -25.070 -30.323 1.00 78.25 175 ASP A C 1
ATOM 1330 O O . ASP A 1 175 ? 21.184 -24.593 -29.946 1.00 78.25 175 ASP A O 1
ATOM 1334 N N . LEU A 1 176 ? 19.038 -25.113 -29.539 1.00 71.69 176 LEU A N 1
ATOM 1335 C CA . LEU A 1 176 ? 18.886 -24.438 -28.239 1.00 71.69 176 LEU A CA 1
ATOM 1336 C C . LEU A 1 176 ? 19.611 -25.134 -27.069 1.00 71.69 176 LEU A C 1
ATOM 1338 O O . LEU A 1 176 ? 19.051 -25.317 -25.990 1.00 71.69 176 LEU A O 1
ATOM 1342 N N . GLU A 1 177 ? 20.844 -25.573 -27.293 1.00 53.69 177 GLU A N 1
ATOM 1343 C CA . GLU A 1 177 ? 21.682 -26.198 -26.268 1.00 53.69 177 GLU A CA 1
ATOM 1344 C C . GLU A 1 177 ? 22.520 -25.160 -25.504 1.00 53.69 177 GLU A C 1
ATOM 1346 O O . GLU A 1 177 ? 22.650 -24.006 -25.911 1.00 53.69 177 GLU A O 1
ATOM 1351 N N . LYS A 1 178 ? 23.035 -25.558 -24.334 1.00 44.00 178 LYS A N 1
ATOM 1352 C CA . LYS A 1 178 ? 23.671 -24.655 -23.361 1.00 44.00 178 LYS A CA 1
ATOM 1353 C C . LYS A 1 178 ? 24.809 -23.858 -24.003 1.00 44.00 178 LYS A C 1
ATOM 1355 O O . LYS A 1 178 ? 25.797 -24.447 -24.436 1.00 44.00 178 LYS A O 1
ATOM 1360 N N . VAL A 1 179 ? 24.709 -22.530 -23.965 1.00 37.62 179 VAL A N 1
ATOM 1361 C CA . VAL A 1 179 ? 25.781 -21.622 -24.394 1.00 37.62 179 VAL A CA 1
ATOM 1362 C C . VAL A 1 179 ? 26.973 -21.767 -23.443 1.00 37.62 179 VAL A C 1
ATOM 1364 O O . VAL A 1 179 ? 27.009 -21.171 -22.369 1.00 37.62 179 VAL A O 1
ATOM 1367 N N . THR A 1 180 ? 27.950 -22.587 -23.824 1.00 30.88 180 THR A N 1
ATOM 1368 C CA . THR A 1 180 ? 29.261 -22.651 -23.170 1.00 30.88 180 THR A CA 1
ATOM 1369 C C . THR A 1 180 ? 30.172 -21.584 -23.783 1.00 30.88 180 THR A C 1
ATOM 1371 O O . THR A 1 180 ? 30.509 -21.714 -24.965 1.00 30.88 180 THR A O 1
ATOM 1374 N N . PRO A 1 181 ? 30.581 -20.537 -23.043 1.00 26.64 181 PRO A N 1
ATOM 1375 C CA . PRO A 1 181 ? 31.496 -19.536 -23.578 1.00 26.64 181 PRO A CA 1
ATOM 1376 C C . PRO A 1 181 ? 32.888 -20.150 -23.825 1.00 26.64 181 PRO A C 1
ATOM 1378 O O . PRO A 1 181 ? 33.362 -20.932 -22.996 1.00 26.64 181 PRO A O 1
ATOM 1381 N N . PRO A 1 182 ? 33.566 -19.818 -24.938 1.00 30.05 182 PRO A N 1
ATOM 1382 C CA . PRO A 1 182 ? 34.938 -20.252 -25.173 1.00 30.05 182 PRO A CA 1
ATOM 1383 C C . PRO A 1 182 ? 35.905 -19.478 -24.266 1.00 30.05 182 PRO A C 1
ATOM 1385 O O . PRO A 1 182 ? 35.903 -18.248 -24.242 1.00 30.05 182 PRO A O 1
ATOM 1388 N N . PHE A 1 183 ? 36.765 -20.192 -23.540 1.00 25.88 183 PHE A N 1
ATOM 1389 C CA . PHE A 1 183 ? 37.790 -19.569 -22.705 1.00 25.88 183 PHE A CA 1
ATOM 1390 C C . PHE A 1 183 ? 38.950 -19.033 -23.553 1.00 25.88 183 PHE A C 1
ATOM 1392 O O . PHE A 1 183 ? 39.685 -19.799 -24.178 1.00 25.88 183 PHE A O 1
ATOM 1399 N N . HIS A 1 184 ? 39.183 -17.724 -23.488 1.00 26.78 184 HIS A N 1
ATOM 1400 C CA . HIS A 1 184 ? 40.502 -17.129 -23.702 1.00 26.78 184 HIS A CA 1
ATOM 1401 C C . HIS A 1 184 ? 40.887 -16.383 -22.429 1.00 26.78 184 HIS A C 1
ATOM 1403 O O . HIS A 1 184 ? 40.434 -15.268 -22.182 1.00 26.78 184 HIS A O 1
ATOM 1409 N N . VAL A 1 185 ? 41.689 -17.041 -21.591 1.00 25.19 185 VAL A N 1
ATOM 1410 C CA . VAL A 1 185 ? 42.218 -16.437 -20.368 1.00 25.19 185 VAL A CA 1
ATOM 1411 C C . VAL A 1 185 ? 43.443 -15.613 -20.745 1.00 25.19 185 VAL A C 1
ATOM 1413 O O . VAL A 1 185 ? 44.502 -16.166 -21.032 1.00 25.19 185 VAL A O 1
ATOM 1416 N N . VAL A 1 186 ? 43.293 -14.291 -20.750 1.00 22.91 186 VAL A N 1
ATOM 1417 C CA . VAL A 1 186 ? 44.435 -13.374 -20.716 1.00 22.91 186 VAL A CA 1
ATOM 1418 C C . VAL A 1 186 ? 44.666 -13.025 -19.254 1.00 22.91 186 VAL A C 1
ATOM 1420 O O . VAL A 1 186 ? 43.946 -12.207 -18.685 1.00 22.91 186 VAL A O 1
ATOM 1423 N N . TYR A 1 187 ? 45.650 -13.678 -18.638 1.00 24.72 187 TYR A N 1
ATOM 1424 C CA . TYR A 1 187 ? 46.174 -13.228 -17.355 1.00 24.72 187 TYR A CA 1
ATOM 1425 C C . TYR A 1 187 ? 46.877 -11.883 -17.566 1.00 24.72 187 TYR A C 1
ATOM 1427 O O . TYR A 1 187 ? 47.759 -11.760 -18.416 1.00 24.72 187 TYR A O 1
ATOM 1435 N N . VAL A 1 188 ? 46.476 -10.882 -16.788 1.00 24.91 188 VAL A N 1
ATOM 1436 C CA . VAL A 1 188 ? 47.272 -9.680 -16.528 1.00 24.91 188 VAL A CA 1
ATOM 1437 C C . VAL A 1 188 ? 47.547 -9.690 -15.036 1.00 24.91 188 VAL A C 1
ATOM 1439 O O . VAL A 1 188 ? 46.709 -9.277 -14.236 1.00 24.91 188 VAL A O 1
ATOM 1442 N N . ASP A 1 189 ? 48.692 -10.257 -14.669 1.00 26.23 189 ASP A N 1
ATOM 1443 C CA . ASP A 1 189 ? 49.135 -10.303 -13.282 1.00 26.23 189 ASP A CA 1
ATOM 1444 C C . ASP A 1 189 ? 49.394 -8.880 -12.771 1.00 26.23 189 ASP A C 1
ATOM 1446 O O . ASP A 1 189 ? 49.970 -8.040 -13.470 1.00 26.23 189 ASP A O 1
ATOM 1450 N N . ALA A 1 190 ? 48.968 -8.599 -11.539 1.00 27.95 190 ALA A N 1
ATOM 1451 C CA . ALA A 1 190 ? 49.289 -7.338 -10.884 1.00 27.95 190 ALA A CA 1
ATOM 1452 C C . ALA A 1 190 ? 50.813 -7.24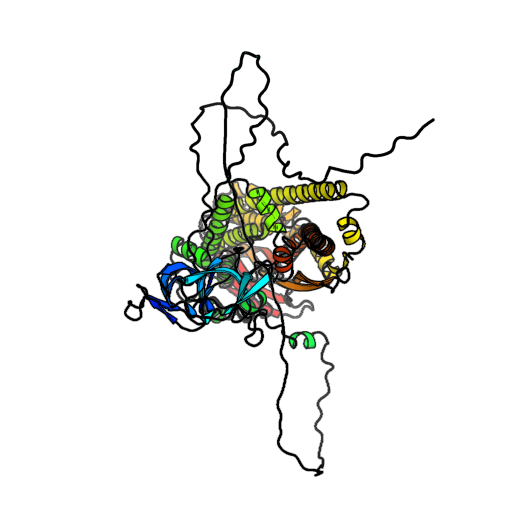2 -10.649 1.00 27.95 190 ALA A C 1
ATOM 1454 O O . ALA A 1 190 ? 51.444 -8.254 -10.330 1.00 27.95 190 ALA A O 1
ATOM 1455 N N . PRO A 1 191 ? 51.429 -6.053 -10.791 1.00 26.78 191 PRO A N 1
ATOM 1456 C CA . PRO A 1 191 ? 52.879 -5.914 -10.708 1.00 26.78 191 PRO A CA 1
ATOM 1457 C C . PRO A 1 191 ? 53.401 -6.266 -9.309 1.00 26.78 191 PRO A C 1
ATOM 1459 O O . PRO A 1 191 ? 53.074 -5.605 -8.323 1.00 26.78 191 PRO A O 1
ATOM 1462 N N . ALA A 1 192 ? 54.248 -7.292 -9.236 1.00 29.08 192 ALA A N 1
ATOM 1463 C CA . ALA A 1 192 ? 54.955 -7.656 -8.015 1.00 29.08 192 ALA A CA 1
ATOM 1464 C C . ALA A 1 192 ? 56.050 -6.630 -7.665 1.00 29.08 192 ALA A C 1
ATOM 1466 O O . ALA A 1 192 ? 56.725 -6.089 -8.544 1.00 29.08 192 ALA A O 1
ATOM 1467 N N . ALA A 1 193 ? 56.255 -6.397 -6.366 1.00 29.27 193 ALA A N 1
ATOM 1468 C CA . ALA A 1 193 ? 57.355 -5.577 -5.856 1.00 29.27 193 ALA A CA 1
ATOM 1469 C C . ALA A 1 193 ? 58.732 -6.256 -6.088 1.00 29.27 193 ALA A C 1
ATOM 1471 O O . ALA A 1 193 ? 58.801 -7.485 -6.178 1.00 29.27 193 ALA A O 1
ATOM 1472 N N . PRO A 1 194 ? 59.835 -5.491 -6.212 1.00 31.03 194 PRO A N 1
ATOM 1473 C CA . PRO A 1 194 ? 61.086 -5.999 -6.781 1.00 31.03 194 PRO A CA 1
ATOM 1474 C C . PRO A 1 194 ? 61.981 -6.766 -5.791 1.00 31.03 194 PRO A C 1
ATOM 1476 O O . PRO A 1 194 ? 62.247 -6.296 -4.689 1.00 31.03 194 PRO A O 1
ATOM 1479 N N . VAL A 1 195 ? 62.548 -7.893 -6.248 1.00 25.78 195 VAL A N 1
ATOM 1480 C CA . VAL A 1 195 ? 63.682 -8.618 -5.628 1.00 25.78 195 VAL A CA 1
ATOM 1481 C C . VAL A 1 195 ? 64.643 -9.095 -6.743 1.00 25.78 195 VAL A C 1
ATOM 1483 O O . VAL A 1 195 ? 64.260 -9.159 -7.912 1.00 25.78 195 VAL A O 1
ATOM 1486 N N . ALA A 1 196 ? 65.921 -9.344 -6.429 1.00 25.28 196 ALA A N 1
ATOM 1487 C CA . ALA A 1 196 ? 67.027 -9.264 -7.392 1.00 25.28 196 ALA A CA 1
ATOM 1488 C C . ALA A 1 196 ? 67.498 -10.579 -8.077 1.00 25.28 196 ALA A C 1
ATOM 1490 O O . ALA A 1 196 ? 67.825 -11.562 -7.425 1.00 25.28 196 ALA A O 1
ATOM 1491 N N . VAL A 1 197 ? 67.648 -10.499 -9.409 1.00 23.39 197 VAL A N 1
ATOM 1492 C CA . VAL A 1 197 ? 68.762 -10.983 -10.274 1.00 23.39 197 VAL A CA 1
ATOM 1493 C C . VAL A 1 197 ? 69.434 -12.354 -9.998 1.00 23.39 197 VAL A C 1
ATOM 1495 O O . VAL A 1 197 ? 70.246 -12.457 -9.083 1.00 23.39 197 VAL A O 1
ATOM 1498 N N . LYS A 1 198 ? 69.338 -13.304 -10.963 1.00 22.64 198 LYS A N 1
ATOM 1499 C CA . LYS A 1 198 ? 70.507 -13.893 -11.695 1.00 22.64 198 LYS A CA 1
ATOM 1500 C C . LYS A 1 198 ? 70.165 -14.860 -12.866 1.00 22.64 198 LYS A C 1
ATOM 1502 O O . LYS A 1 198 ? 69.267 -15.681 -12.774 1.00 22.64 198 LYS A O 1
ATOM 1507 N N . SER A 1 199 ? 70.986 -14.771 -13.927 1.00 23.88 199 SER A N 1
ATOM 1508 C CA . SER A 1 199 ? 71.322 -15.760 -14.997 1.00 23.88 199 SER A CA 1
ATOM 1509 C C . SER A 1 199 ? 70.286 -16.361 -15.992 1.00 23.88 199 SER A C 1
ATOM 1511 O O . SER A 1 199 ? 69.257 -16.924 -15.648 1.00 23.88 199 SER A O 1
ATOM 1513 N N . LYS A 1 200 ? 70.690 -16.309 -17.277 1.00 23.23 200 LYS A N 1
ATOM 1514 C CA . LYS A 1 200 ? 70.239 -17.032 -18.506 1.00 23.23 200 LYS A CA 1
ATOM 1515 C C . LYS A 1 200 ? 70.892 -18.457 -18.573 1.00 23.23 200 LYS A C 1
ATOM 1517 O O . LYS A 1 200 ? 71.763 -18.655 -17.729 1.00 23.23 200 LYS A O 1
ATOM 1522 N N . PRO A 1 201 ? 70.629 -19.398 -19.543 1.00 31.03 201 PRO A N 1
ATOM 1523 C CA . PRO A 1 201 ? 70.299 -19.141 -20.968 1.00 31.03 201 PRO A CA 1
ATOM 1524 C C . PRO A 1 201 ? 69.453 -20.144 -21.829 1.00 31.03 201 PRO A C 1
ATOM 1526 O O . PRO A 1 201 ? 69.419 -21.342 -21.608 1.00 31.03 201 PRO A O 1
ATOM 1529 N N . LYS A 1 202 ? 68.956 -19.608 -22.968 1.00 24.11 202 LYS A N 1
ATOM 1530 C CA . LYS A 1 202 ? 68.788 -20.213 -24.328 1.00 24.11 202 LYS A CA 1
ATOM 1531 C C . LYS A 1 202 ? 67.949 -21.505 -24.541 1.00 24.11 202 LYS A C 1
ATOM 1533 O O . LYS A 1 202 ? 68.383 -22.603 -24.233 1.00 24.11 202 LYS A O 1
ATOM 1538 N N . GLY A 1 203 ? 66.889 -21.376 -25.356 1.00 24.95 203 GLY A N 1
ATOM 1539 C CA . GLY A 1 203 ? 66.237 -22.459 -26.122 1.00 24.95 203 GLY A CA 1
ATOM 1540 C C . GLY A 1 203 ? 65.495 -21.913 -27.364 1.00 24.95 203 GLY A C 1
ATOM 1541 O O . GLY A 1 203 ? 64.941 -20.819 -27.315 1.00 24.95 203 GLY A O 1
ATOM 1542 N N . LYS A 1 204 ? 65.543 -22.613 -28.506 1.00 22.58 204 LYS A N 1
ATOM 1543 C CA . LYS A 1 204 ? 65.034 -22.219 -29.852 1.00 22.58 204 LYS A CA 1
ATOM 1544 C C . LYS A 1 204 ? 64.738 -23.521 -30.650 1.00 22.58 204 LYS A C 1
ATOM 1546 O O . LYS A 1 204 ? 65.289 -24.539 -30.238 1.00 22.58 204 LYS A O 1
ATOM 1551 N N . PRO A 1 205 ? 64.111 -23.530 -31.857 1.00 31.72 205 PRO A N 1
ATOM 1552 C CA . PRO A 1 205 ? 63.197 -22.572 -32.527 1.00 31.72 205 PRO A CA 1
ATOM 1553 C C . PRO A 1 205 ? 62.087 -23.263 -33.407 1.00 31.72 205 PRO A C 1
ATOM 1555 O O . PRO A 1 205 ? 61.896 -24.465 -33.313 1.00 31.72 205 PRO A O 1
ATOM 1558 N N . LYS A 1 206 ? 61.511 -22.522 -34.389 1.00 25.41 206 LYS A N 1
ATOM 1559 C CA . LYS A 1 206 ? 60.950 -22.978 -35.708 1.00 25.41 206 LYS A CA 1
ATOM 1560 C C . LYS A 1 206 ? 59.559 -23.684 -35.687 1.00 25.41 206 LYS A C 1
ATOM 1562 O O . LYS A 1 206 ? 59.403 -24.695 -35.032 1.00 25.41 206 LYS A O 1
ATOM 1567 N N . LYS A 1 207 ? 58.506 -23.146 -36.345 1.00 25.00 207 LYS A N 1
ATOM 1568 C CA . LYS A 1 207 ? 58.103 -23.226 -37.797 1.00 25.00 207 LYS A CA 1
ATOM 1569 C C . LYS A 1 207 ? 56.887 -24.194 -37.970 1.00 25.00 207 LYS A C 1
ATOM 1571 O O . LYS A 1 207 ? 56.667 -24.981 -37.067 1.00 25.00 207 LYS A O 1
ATOM 1576 N N . THR A 1 208 ? 56.044 -24.214 -39.024 1.00 23.89 208 THR A N 1
ATOM 1577 C CA . THR A 1 208 ? 55.937 -23.450 -40.302 1.00 23.89 208 THR A CA 1
ATOM 1578 C C . THR A 1 208 ? 54.501 -23.473 -40.884 1.00 23.89 208 THR A C 1
ATOM 1580 O O . THR A 1 208 ? 53.765 -24.396 -40.574 1.00 23.89 208 THR A O 1
ATOM 1583 N N . VAL A 1 209 ? 54.235 -22.595 -41.880 1.00 24.70 209 VAL A N 1
ATOM 1584 C CA . VAL A 1 209 ? 53.294 -22.775 -43.033 1.00 24.70 209 VAL A CA 1
ATOM 1585 C C . VAL A 1 209 ? 51.783 -22.714 -42.686 1.00 24.70 209 VAL A C 1
ATOM 1587 O O . VAL A 1 209 ? 51.317 -23.425 -41.815 1.00 24.70 209 VAL A O 1
ATOM 1590 N N . ALA A 1 210 ? 50.968 -21.769 -43.192 1.00 24.98 210 ALA A N 1
ATOM 1591 C CA . ALA A 1 210 ? 50.615 -21.396 -44.585 1.00 24.98 210 ALA A CA 1
ATOM 1592 C C . ALA A 1 210 ? 49.754 -22.485 -45.289 1.00 24.98 210 ALA A C 1
ATOM 1594 O O . ALA A 1 210 ? 49.895 -23.655 -44.984 1.00 24.98 210 ALA A O 1
ATOM 1595 N N . LYS A 1 211 ? 48.841 -22.222 -46.239 1.00 24.19 211 LYS A N 1
ATOM 1596 C CA . LYS A 1 211 ? 48.813 -21.189 -47.294 1.00 24.19 211 LYS A CA 1
ATOM 1597 C C . LYS A 1 211 ? 47.412 -21.192 -47.973 1.00 24.19 211 LYS A C 1
ATOM 1599 O O . LYS A 1 211 ? 46.972 -22.276 -48.328 1.00 24.19 211 LYS A O 1
ATOM 1604 N N . LYS A 1 212 ? 46.844 -20.019 -48.330 1.00 23.89 212 LYS A N 1
ATOM 1605 C CA . LYS A 1 212 ? 45.867 -19.816 -49.454 1.00 23.89 212 LYS A CA 1
ATOM 1606 C C . LYS A 1 212 ? 44.469 -20.517 -49.335 1.00 23.89 212 LYS A C 1
ATOM 1608 O O . LYS A 1 212 ? 44.293 -21.355 -48.468 1.00 23.89 212 LYS A O 1
ATOM 1613 N N . LYS A 1 213 ? 43.407 -20.196 -50.113 1.00 24.17 213 LYS A N 1
ATOM 1614 C CA . LYS A 1 213 ? 43.157 -19.194 -51.193 1.00 24.17 213 LYS A CA 1
ATOM 1615 C C . LYS A 1 213 ? 41.636 -18.901 -51.366 1.00 24.17 213 LYS A C 1
ATOM 1617 O O . LYS A 1 213 ? 40.883 -19.853 -51.265 1.00 24.17 213 LYS A O 1
ATOM 1622 N N . GLU A 1 214 ? 41.274 -17.660 -51.757 1.00 23.94 214 GLU A N 1
ATOM 1623 C CA . GLU A 1 214 ? 40.192 -17.249 -52.721 1.00 23.94 214 GLU A CA 1
ATOM 1624 C C . GLU A 1 214 ? 38.728 -17.778 -52.549 1.00 23.94 214 GLU A C 1
ATOM 1626 O O . GLU A 1 214 ? 38.473 -18.629 -51.715 1.00 23.94 214 GLU A O 1
ATOM 1631 N N . THR A 1 215 ? 37.647 -17.291 -53.194 1.00 22.53 215 THR A N 1
ATOM 1632 C CA . THR A 1 215 ? 37.337 -16.210 -54.184 1.00 22.53 215 THR A CA 1
ATOM 1633 C C . THR A 1 215 ? 35.874 -15.753 -53.915 1.00 22.53 215 THR A C 1
ATOM 1635 O O . THR A 1 215 ? 35.040 -16.601 -53.634 1.00 22.53 215 THR A O 1
ATOM 1638 N N . LYS A 1 216 ? 35.504 -14.464 -53.780 1.00 24.28 216 LYS A N 1
ATOM 1639 C CA . LYS A 1 216 ? 35.232 -13.411 -54.803 1.00 24.28 216 LYS A CA 1
ATOM 1640 C C . LYS A 1 216 ? 34.008 -13.644 -55.740 1.00 24.28 216 LYS A C 1
ATOM 1642 O O . LYS A 1 216 ? 34.100 -14.491 -56.614 1.00 24.28 216 LYS A O 1
ATOM 1647 N N . LYS A 1 217 ? 33.031 -12.704 -55.689 1.00 25.33 217 LYS A N 1
ATOM 1648 C CA . LYS A 1 217 ? 32.109 -12.241 -56.783 1.00 25.33 217 LYS A CA 1
ATOM 1649 C C . LYS A 1 217 ? 31.027 -13.242 -57.305 1.00 25.33 217 LYS A C 1
ATOM 1651 O O . LYS A 1 217 ? 31.158 -14.430 -57.071 1.00 25.33 217 LYS A O 1
ATOM 1656 N N . SER A 1 218 ? 29.914 -12.860 -57.975 1.00 24.78 218 SER A N 1
ATOM 1657 C CA . SER A 1 218 ? 29.263 -11.543 -58.249 1.00 24.78 218 SER A CA 1
ATOM 1658 C C . SER A 1 218 ? 27.814 -11.644 -58.815 1.00 24.78 218 SER A C 1
ATOM 1660 O O . SER A 1 218 ? 27.580 -12.484 -59.669 1.00 24.78 218 SER A O 1
ATOM 1662 N N . VAL A 1 219 ? 26.923 -10.711 -58.410 1.00 25.86 219 VAL A N 1
ATOM 1663 C CA . VAL A 1 219 ? 26.057 -9.786 -59.226 1.00 25.86 219 VAL A CA 1
ATOM 1664 C C . VAL A 1 219 ? 25.107 -10.353 -60.339 1.00 25.86 219 VAL A C 1
ATOM 1666 O O . VAL A 1 219 ? 25.049 -11.553 -60.608 1.00 25.86 219 VAL A O 1
ATOM 1669 N N . VAL A 1 220 ? 24.342 -9.435 -60.953 1.00 26.22 220 VAL A N 1
ATOM 1670 C CA . VAL A 1 220 ? 23.570 -9.443 -62.224 1.00 26.22 220 VAL A CA 1
ATOM 1671 C C . VAL A 1 220 ? 22.112 -9.942 -62.190 1.00 26.22 220 VAL A C 1
ATOM 1673 O O . VAL A 1 220 ? 21.807 -10.985 -61.597 1.00 26.22 220 VAL A O 1
ATOM 1676 N N . ASP A 1 221 ? 21.296 -9.112 -62.850 1.00 24.33 221 ASP A N 1
ATOM 1677 C CA . ASP A 1 221 ? 19.842 -8.892 -62.959 1.00 24.33 221 ASP A CA 1
ATOM 1678 C C . ASP A 1 221 ? 19.019 -9.939 -63.734 1.00 24.33 221 ASP A C 1
ATOM 1680 O O . ASP A 1 221 ? 19.581 -10.830 -64.369 1.00 24.33 221 ASP A O 1
ATOM 1684 N N . SER A 1 222 ? 17.688 -9.754 -63.737 1.00 21.77 222 SER A N 1
ATOM 1685 C CA . SER A 1 222 ? 16.882 -9.542 -64.964 1.00 21.77 222 SER A CA 1
ATOM 1686 C C . SER A 1 222 ? 15.480 -8.974 -64.626 1.00 21.77 222 SER A C 1
ATOM 1688 O O . SER A 1 222 ? 15.086 -8.965 -63.457 1.00 21.77 222 SER A O 1
ATOM 1690 N N . SER A 1 223 ? 14.758 -8.463 -65.630 1.00 23.84 223 SER A N 1
ATOM 1691 C CA . SER A 1 223 ? 13.494 -7.698 -65.539 1.00 23.84 223 SER A CA 1
ATOM 1692 C C . SER A 1 223 ? 12.259 -8.463 -66.079 1.00 23.84 223 SER A C 1
ATOM 1694 O O . SER A 1 223 ? 12.337 -9.675 -66.261 1.00 23.84 223 SER A O 1
ATOM 1696 N N . GLU A 1 224 ? 11.159 -7.730 -66.338 1.00 25.73 224 GLU A N 1
ATOM 1697 C CA . GLU A 1 224 ? 9.938 -8.112 -67.095 1.00 25.73 224 GLU A CA 1
ATOM 1698 C C . GLU A 1 224 ? 8.919 -9.066 -66.419 1.00 25.73 224 GLU A C 1
ATOM 1700 O O . GLU A 1 224 ? 9.218 -9.729 -65.427 1.00 25.73 224 GLU A O 1
ATOM 1705 N N . GLU A 1 225 ? 7.703 -9.236 -66.963 1.00 23.94 225 GLU A N 1
ATOM 1706 C CA . GLU A 1 225 ? 6.573 -8.287 -67.161 1.00 23.94 225 GLU A CA 1
ATOM 1707 C C . GLU A 1 225 ? 5.332 -9.070 -67.664 1.00 23.94 225 GLU A C 1
ATOM 1709 O O . GLU A 1 225 ? 5.462 -9.948 -68.510 1.00 23.94 225 GLU A O 1
ATOM 1714 N N . SER A 1 226 ? 4.132 -8.749 -67.153 1.00 24.20 226 SER A N 1
ATOM 1715 C CA . SER A 1 226 ? 2.800 -9.082 -67.721 1.00 24.20 226 SER A CA 1
ATOM 1716 C C . SER A 1 226 ? 1.714 -8.481 -66.794 1.00 24.20 226 SER A C 1
ATOM 1718 O O . SER A 1 226 ? 1.876 -8.595 -65.578 1.00 24.20 226 SER A O 1
ATOM 1720 N N . LYS A 1 227 ? 0.671 -7.728 -67.201 1.00 24.62 227 LYS A N 1
ATOM 1721 C CA . LYS A 1 227 ? -0.351 -7.879 -68.275 1.00 24.62 227 LYS A CA 1
ATOM 1722 C C . LYS A 1 227 ? -1.313 -9.071 -68.038 1.00 24.62 227 LYS A C 1
ATOM 1724 O O . LYS A 1 227 ? -0.834 -10.163 -67.772 1.00 24.62 227 LYS A O 1
ATOM 1729 N N . GLU A 1 228 ? -2.651 -8.942 -68.111 1.00 25.48 228 GLU A N 1
ATOM 1730 C CA . GLU A 1 228 ? -3.506 -7.751 -68.338 1.00 25.48 228 GLU A CA 1
ATOM 1731 C C . GLU A 1 228 ? -5.007 -7.990 -68.021 1.00 25.48 228 GLU A C 1
ATOM 1733 O O . GLU A 1 228 ? -5.498 -9.081 -68.292 1.00 25.48 228 GLU A O 1
ATOM 1738 N N . SER A 1 229 ? -5.748 -6.935 -67.623 1.00 26.25 229 SER A N 1
ATOM 1739 C CA . SER A 1 229 ? -7.234 -6.785 -67.714 1.00 26.25 229 SER A CA 1
ATOM 1740 C C . SER A 1 229 ? -8.110 -7.847 -66.988 1.00 26.25 229 SER A C 1
ATOM 1742 O O . SER A 1 229 ? -7.580 -8.798 -66.429 1.00 26.25 229 SER A O 1
ATOM 1744 N N . SER A 1 230 ? -9.444 -7.777 -66.846 1.00 26.98 230 SER A N 1
ATOM 1745 C CA . SER A 1 230 ? -10.568 -6.845 -67.154 1.00 26.98 230 SER A CA 1
ATOM 1746 C C . SER A 1 230 ? -11.675 -7.133 -66.082 1.00 26.98 230 SER A C 1
ATOM 1748 O O . SER A 1 230 ? -11.421 -7.981 -65.228 1.00 26.98 230 SER A O 1
ATOM 1750 N N . PHE A 1 231 ? -12.907 -6.608 -65.956 1.00 24.17 231 PHE A N 1
ATOM 1751 C CA . PHE A 1 231 ? -13.774 -5.464 -66.356 1.00 24.17 231 PHE A CA 1
ATOM 1752 C C . PHE A 1 231 ? -15.013 -5.570 -65.400 1.00 24.17 231 PHE A C 1
ATOM 1754 O O . PHE A 1 231 ? -15.160 -6.607 -64.756 1.00 24.17 231 PHE A O 1
ATOM 1761 N N . SER A 1 232 ? -15.965 -4.652 -65.188 1.00 26.92 232 SER A N 1
ATOM 1762 C CA . SER A 1 232 ? -16.327 -3.273 -65.606 1.00 26.92 232 SER A CA 1
ATOM 1763 C C . SER A 1 232 ? -16.914 -2.559 -64.331 1.00 26.92 232 SER A C 1
ATOM 1765 O O . SER A 1 232 ? -16.686 -3.073 -63.240 1.00 26.92 232 SER A O 1
ATOM 1767 N N . LEU A 1 233 ? -17.556 -1.378 -64.210 1.00 23.55 233 LEU A N 1
ATOM 1768 C CA . LEU A 1 233 ? -18.347 -0.431 -65.033 1.00 23.55 233 LEU A CA 1
ATOM 1769 C C . LEU A 1 233 ? -19.746 -0.946 -65.473 1.00 23.55 233 LEU A C 1
ATOM 1771 O O . LEU A 1 233 ? -19.859 -2.088 -65.894 1.00 23.55 233 LEU A O 1
ATOM 1775 N N . SER A 1 234 ? -20.860 -0.194 -65.396 1.00 25.12 234 SER A N 1
ATOM 1776 C CA . SER A 1 234 ? -21.126 1.185 -64.907 1.00 25.12 234 SER A CA 1
ATOM 1777 C C . SER A 1 234 ? -22.640 1.461 -64.749 1.00 25.12 234 SER A C 1
ATOM 1779 O O . SER A 1 234 ? -23.416 0.811 -65.443 1.00 25.12 234 SER A O 1
ATOM 1781 N N . SER A 1 235 ? -23.043 2.464 -63.945 1.00 24.28 235 SER A N 1
ATOM 1782 C CA . SER A 1 235 ? -24.206 3.394 -64.113 1.00 24.28 235 SER A CA 1
ATOM 1783 C C . SER A 1 235 ? -24.724 3.914 -62.752 1.00 24.28 235 SER A C 1
ATOM 1785 O O . SER A 1 235 ? -24.418 3.301 -61.736 1.00 24.28 235 SER A O 1
ATOM 1787 N N . LEU A 1 236 ? -25.592 4.928 -62.632 1.00 24.62 236 LEU A N 1
ATOM 1788 C CA . LEU A 1 236 ? -25.720 6.301 -63.172 1.00 24.62 236 LEU A CA 1
ATOM 1789 C C . LEU A 1 236 ? -27.117 6.807 -62.720 1.00 24.62 236 LEU A C 1
ATOM 1791 O O . LEU A 1 236 ? -28.103 6.230 -63.162 1.00 24.62 236 LEU A O 1
ATOM 1795 N N . TRP A 1 237 ? -27.182 7.893 -61.935 1.00 25.27 237 TRP A N 1
ATOM 1796 C CA . TRP A 1 237 ? -28.390 8.680 -61.570 1.00 25.27 237 TRP A CA 1
ATOM 1797 C C . TRP A 1 237 ? -29.555 7.976 -60.832 1.00 25.27 237 TRP A C 1
ATOM 1799 O O . TRP A 1 237 ? -29.712 6.760 -60.871 1.00 25.27 237 TRP A O 1
ATOM 1809 N N . GLY A 1 238 ? -30.374 8.781 -60.142 1.00 22.78 238 GLY A N 1
ATOM 1810 C CA . GLY A 1 238 ? -31.550 8.341 -59.381 1.00 22.78 238 GLY A CA 1
ATOM 1811 C C . GLY A 1 238 ? -31.745 9.159 -58.104 1.00 22.78 238 GLY A C 1
ATOM 1812 O O . GLY A 1 238 ? -31.248 8.772 -57.049 1.00 22.78 238 GLY A O 1
ATOM 1813 N N . ASP A 1 239 ? -32.427 10.298 -58.214 1.00 26.11 239 ASP A N 1
ATOM 1814 C CA . ASP A 1 239 ? -32.850 11.124 -57.078 1.00 26.11 239 ASP A CA 1
ATOM 1815 C C . ASP A 1 239 ? -34.025 10.481 -56.323 1.00 26.11 239 ASP A C 1
ATOM 1817 O O . ASP A 1 239 ? -34.871 9.847 -56.949 1.00 26.11 239 ASP A O 1
ATOM 1821 N N . ASP A 1 240 ? -34.119 10.707 -55.007 1.00 25.50 240 ASP A N 1
ATOM 1822 C CA . ASP A 1 240 ? -35.410 10.841 -54.313 1.00 25.50 240 ASP A CA 1
ATOM 1823 C C . ASP A 1 240 ? -35.227 11.405 -52.888 1.00 25.50 240 ASP A C 1
ATOM 1825 O O . ASP A 1 240 ? -34.535 10.828 -52.047 1.00 25.50 240 ASP A O 1
ATOM 1829 N N . GLU A 1 241 ? -35.896 12.521 -52.595 1.00 28.36 241 GLU A N 1
ATOM 1830 C CA . GLU A 1 241 ? -36.153 13.008 -51.234 1.00 28.36 241 GLU A CA 1
ATOM 1831 C C . GLU A 1 241 ? -37.615 13.472 -51.178 1.00 28.36 241 GLU A C 1
ATOM 1833 O O . GLU A 1 241 ? -38.052 14.226 -52.054 1.00 28.36 241 GLU A O 1
ATOM 1838 N N . PRO A 1 242 ? -38.395 13.055 -50.163 1.00 30.83 242 PRO A N 1
ATOM 1839 C CA . PRO A 1 242 ? -38.920 14.106 -49.288 1.00 30.83 242 PRO A CA 1
ATOM 1840 C C . PRO A 1 242 ? -39.108 13.720 -47.803 1.00 30.83 242 PRO A C 1
ATOM 1842 O O . PRO A 1 242 ? -39.739 12.724 -47.464 1.00 30.83 242 PRO A O 1
ATOM 1845 N N . ARG A 1 243 ? -38.658 14.630 -46.927 1.00 23.61 243 ARG A N 1
ATOM 1846 C CA . ARG A 1 243 ? -39.373 15.221 -45.762 1.00 23.61 243 ARG A CA 1
ATOM 1847 C C . ARG A 1 243 ? -40.447 14.386 -45.018 1.00 23.61 243 ARG A C 1
ATOM 1849 O O . ARG A 1 243 ? -41.481 14.088 -45.603 1.00 23.61 243 ARG A O 1
ATOM 1856 N N . TYR A 1 244 ? -40.368 14.331 -43.673 1.00 22.48 244 TYR A N 1
ATOM 1857 C CA . TYR A 1 244 ? -41.227 15.173 -42.794 1.00 22.48 244 TYR A CA 1
ATOM 1858 C C . TYR A 1 244 ? -40.840 15.162 -41.286 1.00 22.48 244 TYR A C 1
ATOM 1860 O O . TYR A 1 244 ? -40.362 14.163 -40.760 1.00 22.48 244 TYR A O 1
ATOM 1868 N N . SER A 1 245 ? -41.124 16.285 -40.607 1.00 23.67 245 SER A N 1
ATOM 1869 C CA . SER A 1 245 ? -41.235 16.531 -39.147 1.00 23.67 245 SER A CA 1
ATOM 1870 C C . SER A 1 245 ? -40.180 15.991 -38.161 1.00 23.67 245 SER A C 1
ATOM 1872 O O . SER A 1 245 ? -40.299 14.895 -37.613 1.00 23.67 245 SER A O 1
ATOM 1874 N N . ASP A 1 246 ? -39.271 16.882 -37.769 1.00 28.53 246 ASP A N 1
ATOM 1875 C CA . ASP A 1 246 ? -39.205 17.458 -36.413 1.00 28.53 246 ASP A CA 1
ATOM 1876 C C . ASP A 1 246 ? -39.693 16.620 -35.212 1.00 28.53 246 ASP A C 1
ATOM 1878 O O . ASP A 1 246 ? -40.887 16.583 -34.899 1.00 28.53 246 ASP A O 1
ATOM 1882 N N . LYS A 1 247 ? -38.743 16.158 -34.384 1.00 25.00 247 LYS A N 1
ATOM 1883 C CA . LYS A 1 247 ? -38.864 16.271 -32.917 1.00 25.00 247 LYS A CA 1
ATOM 1884 C C . LYS A 1 247 ? -37.535 16.680 -32.289 1.00 25.00 247 LYS A C 1
ATOM 1886 O O . LYS A 1 247 ? -36.522 16.016 -32.476 1.00 25.00 247 LYS A O 1
ATOM 1891 N N . TYR A 1 248 ? -37.589 17.753 -31.503 1.00 26.12 248 TYR A N 1
ATOM 1892 C CA . TYR A 1 248 ? -36.483 18.314 -30.730 1.00 26.12 248 TYR A CA 1
ATOM 1893 C C . TYR A 1 248 ? -35.623 17.260 -30.020 1.00 26.12 248 TYR A C 1
ATOM 1895 O O . TYR A 1 248 ? -36.118 16.489 -29.192 1.00 26.12 248 TYR A O 1
ATOM 1903 N N . ARG A 1 249 ? -34.306 17.382 -30.188 1.00 26.58 249 ARG A N 1
ATOM 1904 C CA . ARG A 1 249 ? -33.378 17.221 -29.071 1.00 26.58 249 ARG A CA 1
ATOM 1905 C C . ARG A 1 249 ? -32.232 18.209 -29.223 1.00 26.58 249 ARG A C 1
ATOM 1907 O O . ARG A 1 249 ? -31.648 18.304 -30.292 1.00 26.58 249 ARG A O 1
ATOM 1914 N N . GLU A 1 250 ? -31.954 18.945 -28.156 1.00 25.97 250 GLU A N 1
ATOM 1915 C CA . GLU A 1 250 ? -30.843 19.892 -28.096 1.00 25.97 250 GLU A CA 1
ATOM 1916 C C . GLU A 1 250 ? -29.524 19.150 -28.345 1.00 25.97 250 GLU A C 1
ATOM 1918 O O . GLU A 1 250 ? -29.249 18.136 -27.690 1.00 25.97 250 GLU A O 1
ATOM 1923 N N . GLU A 1 251 ? -28.698 19.663 -29.258 1.00 27.08 251 GLU A N 1
ATOM 1924 C CA . GLU A 1 251 ? -27.292 19.281 -29.310 1.00 27.08 251 GLU A CA 1
ATOM 1925 C C . GLU A 1 251 ? -26.628 19.786 -28.030 1.00 27.08 251 GLU A C 1
ATOM 1927 O O . GLU A 1 251 ? -26.372 20.977 -27.856 1.00 27.08 251 GLU A O 1
ATOM 1932 N N . LYS A 1 252 ? -26.366 18.868 -27.099 1.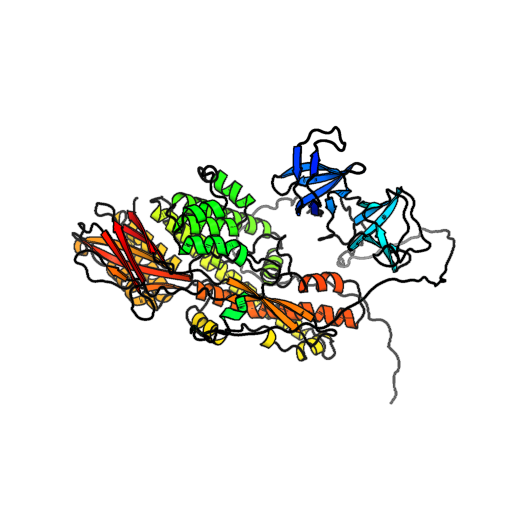00 31.00 252 LYS A N 1
ATOM 1933 C CA . LYS A 1 252 ? -25.407 19.148 -26.038 1.00 31.00 252 LYS A CA 1
ATOM 1934 C C . LYS A 1 252 ? -24.032 19.274 -26.671 1.00 31.00 252 LYS A C 1
ATOM 1936 O O . LYS A 1 252 ? -23.571 18.323 -27.300 1.00 31.00 252 LYS A O 1
ATOM 1941 N N . GLU A 1 253 ? -23.354 20.383 -26.402 1.00 28.34 253 GLU A N 1
ATOM 1942 C CA . GLU A 1 253 ? -21.899 20.426 -26.485 1.00 28.34 253 GLU A CA 1
ATOM 1943 C C . GLU A 1 253 ? -21.343 19.279 -25.626 1.00 28.34 253 GLU A C 1
ATOM 1945 O O . GLU A 1 253 ? -21.531 19.241 -24.406 1.00 28.34 253 GLU A O 1
ATOM 1950 N N . VAL A 1 254 ? -20.730 18.294 -26.284 1.00 30.27 254 VAL A N 1
ATOM 1951 C CA . VAL A 1 254 ? -20.019 17.199 -25.620 1.00 30.27 254 VAL A CA 1
ATOM 1952 C C . VAL A 1 254 ? -18.674 17.746 -25.164 1.00 30.27 254 VAL A C 1
ATOM 1954 O O . VAL A 1 254 ? -17.955 18.365 -25.949 1.00 30.27 254 VAL A O 1
ATOM 1957 N N . ASP A 1 255 ? -18.342 17.526 -23.894 1.00 31.39 255 ASP A N 1
ATOM 1958 C CA . ASP A 1 255 ? -17.091 18.006 -23.313 1.00 31.39 255 ASP A CA 1
ATOM 1959 C C . ASP A 1 255 ? -15.893 17.415 -24.091 1.00 31.39 255 ASP A C 1
ATOM 1961 O O . ASP A 1 255 ? -15.852 16.197 -24.312 1.00 31.39 255 ASP A O 1
ATOM 1965 N N . PRO A 1 256 ? -14.896 18.222 -24.508 1.00 33.22 256 PRO A N 1
ATOM 1966 C CA . PRO A 1 256 ? -13.667 17.711 -25.110 1.00 33.22 256 PRO A CA 1
ATOM 1967 C C . PRO A 1 256 ? -12.948 16.632 -24.278 1.00 33.22 256 PRO A C 1
ATOM 1969 O O . PRO A 1 256 ? -12.191 15.846 -24.852 1.00 33.22 256 PRO A O 1
ATOM 1972 N N . GLU A 1 257 ? -13.187 16.545 -22.962 1.00 36.12 257 GLU A N 1
ATOM 1973 C CA . GLU A 1 257 ? -12.698 15.438 -22.130 1.00 36.12 257 GLU A CA 1
ATOM 1974 C C . GLU A 1 257 ? -13.442 14.102 -22.364 1.00 36.12 257 GLU A C 1
ATOM 1976 O O . GLU A 1 257 ? -12.797 13.056 -22.295 1.00 36.12 257 GLU A O 1
ATOM 1981 N N . GLU A 1 258 ? -14.734 14.083 -22.732 1.00 32.62 258 GLU A N 1
ATOM 1982 C CA . GLU A 1 258 ? -15.446 12.832 -23.088 1.00 32.62 258 GLU A CA 1
ATOM 1983 C C . GLU A 1 258 ? -14.957 12.246 -24.427 1.00 32.62 258 GLU A C 1
ATOM 1985 O O . GLU A 1 258 ? -14.902 11.026 -24.601 1.00 32.62 258 GLU A O 1
ATOM 1990 N N . MET A 1 259 ? -14.515 13.092 -25.364 1.00 28.53 259 MET A N 1
ATOM 1991 C CA . MET A 1 259 ? -13.995 12.652 -26.670 1.00 28.53 259 MET A CA 1
ATOM 1992 C C . MET A 1 259 ? -12.648 11.906 -26.587 1.00 28.53 259 MET A C 1
ATOM 1994 O O . MET A 1 259 ? -12.254 11.234 -27.545 1.00 28.53 259 MET A O 1
ATOM 1998 N N . LEU A 1 260 ? -11.940 11.971 -25.452 1.00 33.97 260 LEU A N 1
ATOM 1999 C CA . LEU A 1 260 ? -10.659 11.279 -25.256 1.00 33.97 260 LEU A CA 1
ATOM 2000 C C . LEU A 1 260 ? -10.792 9.756 -25.064 1.00 33.97 260 LEU A C 1
ATOM 2002 O O . LEU A 1 260 ? -9.830 9.038 -25.338 1.00 33.97 260 LEU A O 1
ATOM 2006 N N . ASP A 1 261 ? -11.960 9.247 -24.660 1.00 32.88 261 ASP A N 1
ATOM 2007 C CA . ASP A 1 261 ? -12.164 7.819 -24.345 1.00 32.88 261 ASP A CA 1
ATOM 2008 C C . ASP A 1 261 ? -12.397 6.929 -25.591 1.00 32.88 261 ASP A C 1
ATOM 2010 O O . ASP A 1 261 ? -12.362 5.695 -25.515 1.00 32.88 261 ASP A O 1
ATOM 2014 N N . ILE A 1 262 ? -12.611 7.539 -26.765 1.00 29.70 262 ILE A N 1
ATOM 2015 C CA . ILE A 1 262 ? -12.950 6.831 -28.014 1.00 29.70 262 ILE A CA 1
ATOM 2016 C C . ILE A 1 262 ? -11.696 6.372 -28.786 1.00 29.70 262 ILE A C 1
ATOM 2018 O O . ILE A 1 262 ? -11.719 5.327 -29.444 1.00 29.70 262 ILE A O 1
ATOM 2022 N N . VAL A 1 263 ? -10.560 7.072 -28.666 1.00 27.47 263 VAL A N 1
ATOM 2023 C CA . VAL A 1 263 ? -9.304 6.712 -29.358 1.00 27.47 263 VAL A CA 1
ATOM 2024 C C . VAL A 1 263 ? -8.489 5.711 -28.532 1.00 27.47 263 VAL A C 1
ATOM 2026 O O . VAL A 1 263 ? -7.420 6.027 -28.012 1.00 27.47 263 VAL A O 1
ATOM 2029 N N . ARG A 1 264 ? -8.979 4.470 -28.419 1.00 30.58 264 ARG A N 1
ATOM 2030 C CA . ARG A 1 264 ? -8.251 3.374 -27.750 1.00 30.58 264 ARG A CA 1
ATOM 2031 C C . ARG A 1 264 ? -6.964 2.999 -28.507 1.00 30.58 264 ARG A C 1
ATOM 2033 O O . ARG A 1 264 ? -7.063 2.439 -29.602 1.00 30.58 264 ARG A O 1
ATOM 2040 N N . PRO A 1 265 ? -5.761 3.174 -27.928 1.00 31.62 265 PRO A N 1
ATOM 2041 C CA . PRO A 1 265 ? -4.550 2.555 -28.453 1.00 31.62 265 PRO A CA 1
ATOM 2042 C C . PRO A 1 265 ? -4.607 1.050 -28.162 1.00 31.62 265 PRO A C 1
ATOM 2044 O O . PRO A 1 265 ? -4.909 0.638 -27.044 1.00 31.62 265 PRO A O 1
ATOM 2047 N N . SER A 1 266 ? -4.321 0.203 -29.148 1.00 35.72 266 SER A N 1
ATOM 2048 C CA . SER A 1 266 ? -4.481 -1.254 -29.032 1.00 35.72 266 SER A CA 1
ATOM 2049 C C . SER A 1 266 ? -3.330 -1.958 -28.291 1.00 35.72 266 SER A C 1
ATOM 2051 O O . SER A 1 266 ? -2.668 -2.828 -28.850 1.00 35.72 266 SER A O 1
ATOM 2053 N N . LEU A 1 267 ? -3.112 -1.613 -27.017 1.00 37.62 267 LEU A N 1
ATOM 2054 C CA . LEU A 1 267 ? -2.231 -2.319 -26.072 1.00 37.62 267 LEU A CA 1
ATOM 2055 C C . LEU A 1 2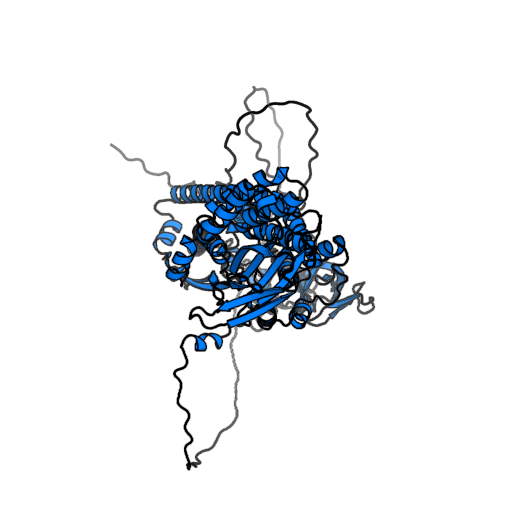67 ? -2.689 -2.032 -24.628 1.00 37.62 267 LEU A C 1
ATOM 2057 O O . LEU A 1 267 ? -2.572 -0.908 -24.154 1.00 37.62 267 LEU A O 1
ATOM 2061 N N . THR A 1 268 ? -3.224 -3.047 -23.944 1.00 53.78 268 THR A N 1
ATOM 2062 C CA . THR A 1 268 ? -3.815 -2.935 -22.595 1.00 53.78 268 THR A CA 1
ATOM 2063 C C . THR A 1 268 ? -2.757 -2.775 -21.502 1.00 53.78 268 THR A C 1
ATOM 2065 O O . THR A 1 268 ? -1.879 -3.631 -21.370 1.00 53.78 268 THR A O 1
ATOM 2068 N N . GLY A 1 269 ? -2.870 -1.728 -20.685 1.00 66.56 269 GLY A N 1
ATOM 2069 C CA . GLY A 1 269 ? -2.048 -1.510 -19.495 1.00 66.56 269 GLY A CA 1
ATOM 2070 C C . GLY A 1 269 ? -2.585 -2.222 -18.247 1.00 66.56 269 GLY A C 1
ATOM 2071 O O . GLY A 1 269 ? -3.709 -2.724 -18.220 1.00 66.56 269 GLY A O 1
ATOM 2072 N N . TYR A 1 270 ? -1.803 -2.222 -17.162 1.00 76.69 270 TYR A N 1
ATOM 2073 C CA . TYR A 1 270 ? -2.229 -2.840 -15.894 1.00 76.69 270 TYR A CA 1
ATOM 2074 C C . TYR A 1 270 ? -3.471 -2.164 -15.281 1.00 76.69 270 TYR A C 1
ATOM 2076 O O . TYR A 1 270 ? -4.298 -2.815 -14.643 1.00 76.69 270 TYR A O 1
ATOM 2084 N N . ALA A 1 271 ? -3.641 -0.861 -15.527 1.00 80.06 271 ALA A N 1
ATOM 2085 C CA . ALA A 1 271 ? -4.843 -0.125 -15.145 1.00 80.06 271 ALA A CA 1
ATOM 2086 C C . ALA A 1 271 ? -6.112 -0.664 -15.836 1.00 80.06 271 ALA A C 1
ATOM 2088 O O . ALA A 1 271 ? -7.162 -0.732 -15.194 1.00 80.06 271 ALA A O 1
ATOM 2089 N N . ASP A 1 272 ? -6.001 -1.111 -17.091 1.00 77.75 272 ASP A N 1
ATOM 2090 C CA . ASP A 1 272 ? -7.109 -1.674 -17.869 1.00 77.75 272 ASP A CA 1
ATOM 2091 C C . ASP A 1 272 ? -7.458 -3.091 -17.393 1.00 77.75 272 ASP A C 1
ATOM 2093 O O . ASP A 1 272 ? -8.639 -3.412 -17.246 1.00 77.75 272 ASP A O 1
ATOM 2097 N N . GLU A 1 273 ? -6.448 -3.918 -17.069 1.00 77.12 273 GLU A N 1
ATOM 2098 C CA . GLU A 1 273 ? -6.654 -5.226 -16.418 1.00 77.12 273 GLU A CA 1
ATOM 2099 C C . GLU A 1 273 ? -7.424 -5.082 -15.092 1.00 77.12 273 GLU A C 1
ATOM 2101 O O . GLU A 1 273 ? -8.270 -5.915 -14.765 1.00 77.12 273 GLU A O 1
ATOM 2106 N N . PHE A 1 274 ? -7.150 -4.019 -14.327 1.00 82.00 274 PHE A N 1
ATOM 2107 C CA . PHE A 1 274 ? -7.764 -3.770 -13.021 1.00 82.00 274 PHE A CA 1
ATOM 2108 C C . PHE A 1 274 ? -9.110 -3.018 -13.096 1.00 82.00 274 PHE A C 1
ATOM 2110 O O . PHE A 1 274 ? -9.896 -3.052 -12.146 1.00 82.00 274 PHE A O 1
ATOM 2117 N N . ALA A 1 275 ? -9.432 -2.353 -14.210 1.00 83.56 275 ALA A N 1
ATOM 2118 C CA . ALA A 1 275 ? -10.651 -1.549 -14.356 1.00 83.56 275 ALA A CA 1
ATOM 2119 C C . ALA A 1 275 ? -11.981 -2.312 -14.114 1.00 83.56 275 ALA A C 1
ATOM 2121 O O . ALA A 1 275 ? -12.923 -1.704 -13.593 1.00 83.56 275 ALA A O 1
ATOM 2122 N N . PRO A 1 276 ? -12.126 -3.617 -14.435 1.00 83.38 276 PRO A N 1
ATOM 2123 C CA . PRO A 1 276 ? -13.271 -4.421 -13.997 1.00 83.38 276 PRO A CA 1
ATOM 2124 C C . PRO A 1 276 ? -13.348 -4.562 -12.469 1.00 83.38 276 PRO A C 1
ATOM 2126 O O . PRO A 1 276 ? -14.406 -4.327 -11.890 1.00 83.38 276 PRO A O 1
ATOM 2129 N N . VAL A 1 277 ? -12.222 -4.866 -11.810 1.00 83.44 277 VAL A N 1
ATOM 2130 C CA . VAL A 1 277 ? -12.150 -5.037 -10.347 1.00 83.44 277 VAL A CA 1
ATOM 2131 C C . VAL A 1 277 ? -12.493 -3.728 -9.639 1.00 83.44 277 VAL A C 1
ATOM 2133 O O . VAL A 1 277 ? -13.324 -3.726 -8.736 1.00 83.44 277 VAL A O 1
ATOM 2136 N N . ARG A 1 278 ? -11.950 -2.590 -10.097 1.00 84.75 278 ARG A N 1
ATOM 2137 C CA . ARG A 1 278 ? -12.274 -1.274 -9.517 1.00 84.75 278 ARG A CA 1
ATOM 2138 C C . ARG A 1 278 ? -13.766 -0.950 -9.603 1.00 84.75 278 ARG A C 1
ATOM 2140 O O . ARG A 1 278 ? -14.327 -0.462 -8.625 1.00 84.75 278 ARG A O 1
ATOM 2147 N N . ARG A 1 279 ? -14.416 -1.249 -10.735 1.00 84.00 279 ARG A N 1
ATOM 2148 C CA . ARG A 1 279 ? -15.869 -1.061 -10.898 1.00 84.00 279 ARG A CA 1
ATOM 2149 C C . ARG A 1 279 ? -16.670 -1.956 -9.952 1.00 84.00 279 ARG A C 1
ATOM 2151 O O . ARG A 1 279 ? -17.626 -1.472 -9.359 1.00 84.00 279 ARG A O 1
ATOM 2158 N N . ALA A 1 280 ? -16.244 -3.199 -9.729 1.00 82.94 280 ALA A N 1
ATOM 2159 C CA . ALA A 1 280 ? -16.852 -4.071 -8.722 1.00 82.94 280 ALA A CA 1
ATOM 2160 C C . ALA A 1 280 ? -16.658 -3.532 -7.285 1.00 82.94 280 ALA A C 1
ATOM 2162 O O . ALA A 1 280 ? -17.605 -3.527 -6.501 1.00 82.94 280 ALA A O 1
ATOM 2163 N N . CYS A 1 281 ? -15.483 -2.981 -6.950 1.00 80.94 281 CYS A N 1
ATOM 2164 C CA . CYS A 1 281 ? -15.231 -2.312 -5.664 1.00 80.94 281 CYS A CA 1
ATOM 2165 C C . CYS A 1 281 ? -16.059 -1.033 -5.461 1.00 80.94 281 CYS A C 1
ATOM 2167 O O . CYS A 1 281 ? -16.434 -0.721 -4.330 1.00 80.94 281 CYS A O 1
ATOM 2169 N N . MET A 1 282 ? -16.329 -0.277 -6.527 1.00 81.12 282 MET A N 1
ATOM 2170 C CA . MET A 1 282 ? -17.234 0.876 -6.499 1.00 81.12 282 MET A CA 1
ATOM 2171 C C . MET A 1 282 ? -18.674 0.402 -6.252 1.00 81.12 282 MET A C 1
ATOM 2173 O O . MET A 1 282 ? -19.240 0.707 -5.203 1.00 81.12 282 MET A O 1
ATOM 2177 N N . ALA A 1 283 ? -19.182 -0.489 -7.111 1.00 80.62 283 ALA A N 1
ATOM 2178 C CA . ALA A 1 283 ? -20.528 -1.063 -7.041 1.00 80.62 283 ALA A CA 1
ATOM 2179 C C . ALA A 1 283 ? -20.804 -1.951 -5.807 1.00 80.62 283 ALA A C 1
ATOM 2181 O O . ALA A 1 283 ? -21.956 -2.313 -5.571 1.00 80.62 283 ALA A O 1
ATOM 2182 N N . LYS A 1 284 ? -19.775 -2.288 -5.013 1.00 76.56 284 LYS A N 1
ATOM 2183 C CA . LYS A 1 284 ? -19.832 -3.209 -3.858 1.00 76.56 284 LYS A CA 1
ATOM 2184 C C . LYS A 1 284 ? -20.236 -4.636 -4.246 1.00 76.56 284 LYS A C 1
ATOM 2186 O O . LYS A 1 284 ? -20.874 -5.349 -3.474 1.00 76.56 284 LYS A O 1
ATOM 2191 N N . ASP A 1 285 ? -19.843 -5.064 -5.442 1.00 78.94 285 ASP A N 1
ATOM 2192 C CA . ASP A 1 285 ? -20.059 -6.428 -5.913 1.00 78.94 285 ASP A CA 1
ATOM 2193 C C . ASP A 1 285 ? -18.894 -7.333 -5.485 1.00 78.94 285 ASP A C 1
ATOM 2195 O O . ASP A 1 285 ? -17.951 -7.608 -6.229 1.00 78.94 285 ASP A O 1
ATOM 2199 N N . TYR A 1 286 ? -18.964 -7.798 -4.239 1.00 70.62 286 TYR A N 1
ATOM 2200 C CA . TYR A 1 286 ? -17.976 -8.706 -3.647 1.00 70.62 286 TYR A CA 1
ATOM 2201 C C . TYR A 1 286 ? -17.885 -10.047 -4.366 1.00 70.62 286 TYR A C 1
ATOM 2203 O O . TYR A 1 286 ? -16.832 -10.683 -4.336 1.00 70.62 286 TYR A O 1
ATOM 2211 N N . ARG A 1 287 ? -18.962 -10.460 -5.046 1.00 70.06 287 ARG A N 1
ATOM 2212 C CA . ARG A 1 287 ? -18.945 -11.646 -5.891 1.00 70.06 287 ARG A CA 1
ATOM 2213 C C . ARG A 1 287 ? -18.067 -11.375 -7.108 1.00 70.06 287 ARG A C 1
ATOM 2215 O O . ARG A 1 287 ? -17.064 -12.064 -7.266 1.00 70.06 287 ARG A O 1
ATOM 2222 N N . ALA A 1 288 ? -18.351 -10.330 -7.884 1.00 72.38 288 ALA A N 1
ATOM 2223 C CA . ALA A 1 288 ? -17.534 -9.963 -9.039 1.00 72.38 288 ALA A CA 1
ATOM 2224 C C . ALA A 1 288 ? -16.060 -9.701 -8.673 1.00 72.38 288 ALA A C 1
ATOM 2226 O O . ALA A 1 288 ? -15.184 -10.076 -9.446 1.00 72.38 288 ALA A O 1
ATOM 2227 N N . ILE A 1 289 ? -15.747 -9.143 -7.493 1.00 69.75 289 ILE A N 1
ATOM 2228 C CA . ILE A 1 289 ? -14.351 -9.012 -7.023 1.00 69.75 289 ILE A CA 1
ATOM 2229 C C . ILE A 1 289 ? -13.663 -10.386 -6.932 1.00 69.75 289 ILE A C 1
ATOM 2231 O O . ILE A 1 289 ? -12.563 -10.548 -7.466 1.00 69.75 289 ILE A O 1
ATOM 2235 N N . CYS A 1 290 ? -14.288 -11.378 -6.292 1.00 66.81 290 CYS A N 1
ATOM 2236 C CA . CYS A 1 290 ? -13.730 -12.730 -6.162 1.00 66.81 290 CYS A CA 1
ATOM 2237 C C . CYS A 1 290 ? -13.681 -13.478 -7.508 1.00 66.81 290 CYS A C 1
ATOM 2239 O O . CYS A 1 290 ? -12.698 -14.158 -7.807 1.00 66.81 290 CYS A O 1
ATOM 2241 N N . GLU A 1 291 ? -14.708 -13.318 -8.349 1.00 65.44 291 GLU A N 1
ATOM 2242 C CA . GLU A 1 291 ? -14.765 -13.941 -9.676 1.00 65.44 291 GLU A CA 1
ATOM 2243 C C . GLU A 1 291 ? -13.675 -13.376 -10.612 1.00 65.44 291 GLU A C 1
ATOM 2245 O O . GLU A 1 291 ? -12.938 -14.142 -11.232 1.00 65.44 291 GLU A O 1
ATOM 2250 N N . LEU A 1 292 ? -13.500 -12.047 -10.661 1.00 63.88 292 LEU A N 1
ATOM 2251 C CA . LEU A 1 292 ? -12.497 -11.363 -11.496 1.00 63.88 292 LEU A CA 1
ATOM 2252 C C . LEU A 1 292 ? -11.053 -11.556 -11.013 1.00 63.88 292 LEU A C 1
ATOM 2254 O O . LEU A 1 292 ? -10.119 -11.467 -11.809 1.00 63.88 292 LEU A O 1
ATOM 2258 N N . SER A 1 293 ? -10.847 -11.807 -9.719 1.00 58.47 293 SER A N 1
ATOM 2259 C CA . SER A 1 293 ? -9.515 -12.047 -9.151 1.00 58.47 293 SER A CA 1
ATOM 2260 C C . SER A 1 293 ? -9.092 -13.524 -9.169 1.00 58.47 293 SER A C 1
ATOM 2262 O O . SER A 1 293 ? -8.032 -13.845 -8.625 1.00 58.47 293 SER A O 1
ATOM 2264 N N . ASN A 1 294 ? -9.847 -14.408 -9.842 1.00 59.53 294 ASN A N 1
ATOM 2265 C CA . ASN A 1 294 ? -9.639 -15.866 -9.863 1.00 59.53 294 ASN A CA 1
ATOM 2266 C C . ASN A 1 294 ? -9.454 -16.426 -8.443 1.00 59.53 294 ASN A C 1
ATOM 2268 O O . ASN A 1 294 ? -8.448 -17.061 -8.135 1.00 59.53 294 ASN A O 1
ATOM 2272 N N . ASP A 1 295 ? -10.399 -16.100 -7.563 1.00 57.12 295 ASP A N 1
ATOM 2273 C CA . ASP A 1 295 ? -10.262 -16.231 -6.109 1.00 57.12 295 ASP A CA 1
ATOM 2274 C C . ASP A 1 295 ? -11.327 -17.170 -5.498 1.00 57.12 295 ASP A C 1
ATOM 2276 O O . ASP A 1 295 ? -11.646 -17.103 -4.309 1.00 57.12 295 ASP A O 1
ATOM 2280 N N . TYR A 1 296 ? -11.889 -18.041 -6.344 1.00 46.94 296 TYR A N 1
ATOM 2281 C CA . TYR A 1 296 ? -13.015 -18.939 -6.062 1.00 46.94 296 TYR A CA 1
ATOM 2282 C C . TYR A 1 296 ? -12.719 -20.009 -5.004 1.00 46.94 296 TYR A C 1
ATOM 2284 O O . TYR A 1 296 ? -13.599 -20.373 -4.228 1.00 46.94 296 TYR A O 1
ATOM 2292 N N . ASP A 1 297 ? -11.505 -20.559 -5.009 1.00 49.62 297 ASP A N 1
ATOM 2293 C CA . ASP A 1 297 ? -11.217 -21.868 -4.418 1.00 49.62 297 ASP A CA 1
ATOM 2294 C C . ASP A 1 297 ? -11.320 -21.888 -2.885 1.00 49.62 297 ASP A C 1
ATOM 2296 O O . ASP A 1 297 ? -11.657 -22.915 -2.294 1.00 49.62 297 ASP A O 1
ATOM 2300 N N . GLY A 1 298 ? -10.955 -20.783 -2.221 1.00 55.03 298 GLY A N 1
ATOM 2301 C CA . GLY A 1 298 ? -10.786 -20.669 -0.761 1.00 55.03 298 GLY A CA 1
ATOM 2302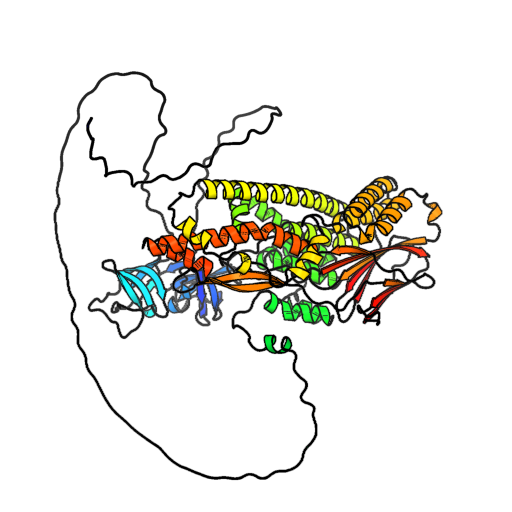 C C . GLY A 1 298 ? -9.632 -21.510 -0.179 1.00 55.03 298 GLY A C 1
ATOM 2303 O O . GLY A 1 298 ? -8.912 -21.058 0.712 1.00 55.03 298 GLY A O 1
ATOM 2304 N N . GLU A 1 299 ? -9.410 -22.709 -0.726 1.00 56.94 299 GLU A N 1
ATOM 2305 C CA . GLU A 1 299 ? -8.310 -23.644 -0.472 1.00 56.94 299 GLU A CA 1
ATOM 2306 C C . GLU A 1 299 ? -6.944 -22.967 -0.361 1.00 56.94 299 GLU A C 1
ATOM 2308 O O . GLU A 1 299 ? -6.218 -23.231 0.599 1.00 56.94 299 GLU A O 1
ATOM 2313 N N . SER A 1 300 ? -6.614 -22.080 -1.304 1.00 56.81 300 SER A N 1
ATOM 2314 C CA . SER A 1 300 ? -5.303 -21.429 -1.452 1.00 56.81 300 SER A CA 1
ATOM 2315 C C . SER A 1 300 ? -4.878 -20.577 -0.252 1.00 56.81 300 SER A C 1
ATOM 2317 O O . SER A 1 300 ? -3.708 -20.229 -0.136 1.00 56.81 300 SER A O 1
ATOM 2319 N N . TYR A 1 301 ? -5.797 -20.273 0.670 1.00 63.25 301 TYR A N 1
ATOM 2320 C CA . TYR A 1 301 ? -5.532 -19.446 1.852 1.00 63.25 301 TYR A CA 1
ATOM 2321 C C . TYR A 1 301 ? -5.988 -20.101 3.159 1.00 63.25 301 TYR A C 1
ATOM 2323 O O . TYR A 1 301 ? -5.946 -19.458 4.209 1.00 63.25 301 TYR A O 1
ATOM 2331 N N . LYS A 1 302 ? -6.408 -21.378 3.141 1.00 66.31 302 LYS A N 1
ATOM 2332 C CA . LYS A 1 302 ? -6.762 -22.109 4.374 1.00 66.31 302 LYS A CA 1
ATOM 2333 C C . LYS A 1 302 ? -5.588 -22.127 5.359 1.00 66.31 302 LYS A C 1
ATOM 2335 O O . LYS A 1 302 ? -5.780 -21.833 6.537 1.00 66.31 302 LYS A O 1
ATOM 2340 N N . ASP A 1 303 ? -4.380 -22.351 4.846 1.00 78.19 303 ASP A N 1
ATOM 2341 C CA . ASP A 1 303 ? -3.118 -22.287 5.588 1.00 78.19 303 ASP A CA 1
ATOM 2342 C C . ASP A 1 303 ? -2.158 -21.225 5.011 1.00 78.19 303 ASP A C 1
ATOM 2344 O O . ASP A 1 303 ? -2.201 -20.890 3.825 1.00 78.19 303 ASP A O 1
ATOM 2348 N N . TYR A 1 304 ? -1.268 -20.716 5.864 1.00 81.12 304 TYR A N 1
ATOM 2349 C CA . TYR A 1 304 ? -0.247 -19.729 5.529 1.00 81.12 304 TYR A CA 1
ATOM 2350 C C . TYR A 1 304 ? 0.767 -20.242 4.498 1.00 81.12 304 TYR A C 1
ATOM 2352 O O . TYR A 1 304 ? 1.201 -19.464 3.649 1.00 81.12 304 TYR A O 1
ATOM 2360 N N . LYS A 1 305 ? 1.106 -21.543 4.503 1.00 85.00 305 LYS A N 1
ATOM 2361 C CA . LYS A 1 305 ? 1.999 -22.102 3.480 1.00 85.00 305 LYS A CA 1
ATOM 2362 C C . LYS A 1 305 ? 1.367 -22.015 2.090 1.00 85.00 305 LYS A C 1
ATOM 2364 O O . LYS A 1 305 ? 2.012 -21.515 1.176 1.00 85.00 305 LYS A O 1
ATOM 2369 N N . LYS A 1 306 ? 0.094 -22.408 1.943 1.00 82.38 306 LYS A N 1
ATOM 2370 C CA . LYS A 1 306 ? -0.626 -22.286 0.662 1.00 82.38 306 LYS A CA 1
ATOM 2371 C C . LYS A 1 306 ? -0.681 -20.833 0.174 1.00 82.38 306 LYS A C 1
ATOM 2373 O O . LYS A 1 306 ? -0.471 -20.589 -1.009 1.00 82.38 306 LYS A O 1
ATOM 2378 N N . ALA A 1 307 ? -0.878 -19.875 1.086 1.00 82.25 307 ALA A N 1
ATOM 2379 C CA . ALA A 1 307 ? -0.887 -18.453 0.743 1.00 82.25 307 ALA A CA 1
ATOM 2380 C C . ALA A 1 307 ? 0.484 -17.952 0.241 1.00 82.25 307 ALA A C 1
ATOM 2382 O O . ALA A 1 307 ? 0.529 -17.094 -0.637 1.00 82.25 307 ALA A O 1
ATOM 2383 N N . ILE A 1 308 ? 1.590 -18.499 0.760 1.00 85.19 308 ILE A N 1
ATOM 2384 C CA . ILE A 1 308 ? 2.951 -18.257 0.254 1.00 85.19 308 ILE A CA 1
ATOM 2385 C C . ILE A 1 308 ? 3.148 -18.906 -1.120 1.00 85.19 308 ILE A C 1
ATOM 2387 O O . ILE A 1 308 ? 3.575 -18.224 -2.049 1.00 85.19 308 ILE A O 1
ATOM 2391 N N . ASP A 1 309 ? 2.818 -20.193 -1.259 1.00 83.56 309 ASP A N 1
ATOM 2392 C CA . ASP A 1 309 ? 2.980 -20.945 -2.509 1.00 83.56 309 ASP A CA 1
ATOM 2393 C C . ASP A 1 309 ? 2.221 -20.236 -3.659 1.00 83.56 309 ASP A C 1
ATOM 2395 O O . ASP A 1 309 ? 2.804 -19.940 -4.701 1.00 83.56 309 ASP A O 1
ATOM 2399 N N . PHE A 1 310 ? 0.973 -19.817 -3.417 1.00 82.00 310 PHE A N 1
ATOM 2400 C CA . PHE A 1 310 ? 0.157 -19.021 -4.346 1.00 82.00 310 PHE A CA 1
ATOM 2401 C C . PHE A 1 310 ? 0.705 -17.601 -4.598 1.00 82.00 310 PHE A C 1
ATOM 2403 O O . PHE A 1 310 ? 0.645 -17.096 -5.722 1.00 82.00 310 PHE A O 1
ATOM 2410 N N . ALA A 1 311 ? 1.284 -16.939 -3.590 1.00 83.69 311 ALA A N 1
ATOM 2411 C CA . ALA A 1 311 ? 1.922 -15.634 -3.783 1.00 83.69 311 ALA A CA 1
ATOM 2412 C C . ALA A 1 311 ? 3.126 -15.715 -4.739 1.00 83.69 311 ALA A C 1
ATOM 2414 O O . ALA A 1 311 ? 3.323 -14.808 -5.551 1.00 83.69 311 ALA A O 1
ATOM 2415 N N . HIS A 1 312 ? 3.893 -16.813 -4.709 1.00 81.50 312 HIS A N 1
ATOM 2416 C CA . HIS A 1 312 ? 4.961 -17.061 -5.684 1.00 81.50 312 HIS A CA 1
ATOM 2417 C C . HIS A 1 312 ? 4.425 -17.267 -7.115 1.00 81.50 312 HIS A C 1
ATOM 2419 O O . HIS A 1 312 ? 5.082 -16.838 -8.062 1.00 81.50 312 HIS A O 1
ATOM 2425 N N . GLU A 1 313 ? 3.237 -17.859 -7.290 1.00 78.75 313 GLU A N 1
ATOM 2426 C CA . GLU A 1 313 ? 2.598 -18.037 -8.607 1.00 78.75 313 GLU A CA 1
ATOM 2427 C C . GLU A 1 313 ? 2.103 -16.712 -9.217 1.00 78.75 313 GLU A C 1
ATOM 2429 O O . GLU A 1 313 ? 2.240 -16.490 -10.422 1.00 78.75 313 GLU A O 1
ATOM 2434 N N . ILE A 1 314 ? 1.528 -15.818 -8.403 1.00 75.00 314 ILE A N 1
ATOM 2435 C CA . ILE A 1 314 ? 0.914 -14.557 -8.872 1.00 75.00 314 ILE A CA 1
ATOM 2436 C C . ILE A 1 314 ? 1.862 -13.346 -8.838 1.00 75.00 314 ILE A C 1
ATOM 2438 O O . ILE A 1 314 ? 1.612 -12.355 -9.530 1.00 75.00 314 ILE A O 1
ATOM 2442 N N . GLY A 1 315 ? 2.925 -13.406 -8.032 1.00 81.31 315 GLY A N 1
ATOM 2443 C CA . GLY A 1 315 ? 3.865 -12.313 -7.778 1.00 81.31 315 GLY A CA 1
ATOM 2444 C C . GLY A 1 315 ? 3.385 -11.287 -6.739 1.00 81.31 315 GLY A C 1
ATOM 2445 O O . GLY A 1 315 ? 2.195 -11.143 -6.451 1.00 81.31 315 GLY A O 1
ATOM 2446 N N . TRP A 1 316 ? 4.336 -10.524 -6.185 1.00 86.94 316 TRP A N 1
ATOM 2447 C CA . TRP A 1 316 ? 4.116 -9.623 -5.041 1.00 86.94 316 TRP A CA 1
ATOM 2448 C C . TRP A 1 316 ? 2.945 -8.647 -5.225 1.00 86.94 316 TRP A C 1
ATOM 2450 O O . TRP A 1 316 ? 2.061 -8.589 -4.373 1.00 86.94 316 TRP A O 1
ATOM 2460 N N . LEU A 1 317 ? 2.887 -7.939 -6.361 1.00 87.50 317 LEU A N 1
ATOM 2461 C CA . LEU A 1 317 ? 1.837 -6.951 -6.630 1.00 87.50 317 LEU A CA 1
ATOM 2462 C C . LEU A 1 317 ? 0.442 -7.583 -6.587 1.00 87.50 317 LEU A C 1
ATOM 2464 O O . LEU A 1 317 ? -0.400 -7.198 -5.783 1.00 87.50 317 LEU A O 1
ATOM 2468 N N . ARG A 1 318 ? 0.221 -8.642 -7.374 1.00 85.38 318 ARG A N 1
ATOM 2469 C CA . ARG A 1 318 ? -1.061 -9.365 -7.414 1.00 85.38 318 ARG A CA 1
ATOM 2470 C C . ARG A 1 318 ? -1.385 -10.097 -6.095 1.00 85.38 318 ARG A C 1
ATOM 2472 O O . ARG A 1 318 ? -2.514 -10.564 -5.937 1.00 85.38 318 ARG A O 1
ATOM 2479 N N . THR A 1 319 ? -0.434 -10.169 -5.157 1.00 88.88 319 THR A N 1
ATOM 2480 C CA . THR A 1 319 ? -0.644 -10.614 -3.770 1.00 88.88 319 THR A CA 1
ATOM 2481 C C . THR A 1 319 ? -1.179 -9.474 -2.898 1.00 88.88 319 THR A C 1
ATOM 2483 O O . THR A 1 319 ? -2.227 -9.640 -2.276 1.00 88.88 319 THR A O 1
ATOM 2486 N N . VAL A 1 320 ? -0.524 -8.302 -2.877 1.00 93.50 320 VAL A N 1
ATOM 2487 C CA . VAL A 1 320 ? -0.984 -7.148 -2.072 1.00 93.50 320 VAL A CA 1
ATOM 2488 C C . VAL A 1 320 ? -2.292 -6.541 -2.583 1.00 93.50 320 VAL A C 1
ATOM 2490 O O . VAL A 1 320 ? -3.092 -6.056 -1.786 1.00 93.50 320 VAL A O 1
ATOM 2493 N N . GLU A 1 321 ? -2.565 -6.655 -3.884 1.00 91.00 321 GLU A N 1
ATOM 2494 C CA . GLU A 1 321 ? -3.865 -6.314 -4.469 1.00 91.00 321 GLU A CA 1
ATOM 2495 C C . GLU A 1 321 ? -4.989 -7.145 -3.835 1.00 91.00 321 GLU A C 1
ATOM 2497 O O . GLU A 1 321 ? -5.925 -6.599 -3.254 1.00 91.00 321 GLU A O 1
ATOM 2502 N N . ARG A 1 322 ? -4.860 -8.480 -3.853 1.00 88.94 322 ARG A N 1
ATOM 2503 C CA . ARG A 1 322 ? -5.829 -9.380 -3.205 1.00 88.94 322 ARG A CA 1
ATOM 2504 C C . ARG A 1 322 ? -5.876 -9.196 -1.688 1.00 88.94 322 ARG A C 1
ATOM 2506 O O . ARG A 1 322 ? -6.934 -9.384 -1.099 1.00 88.94 322 ARG A O 1
ATOM 2513 N N . ALA A 1 323 ? -4.772 -8.804 -1.053 1.00 92.56 323 ALA A N 1
ATOM 2514 C CA . ALA A 1 323 ? -4.727 -8.549 0.384 1.00 92.56 323 ALA A CA 1
ATOM 2515 C C . ALA A 1 323 ? -5.569 -7.324 0.794 1.00 92.56 323 ALA A C 1
ATOM 2517 O O . ALA A 1 323 ? -6.330 -7.405 1.759 1.00 92.56 323 ALA A O 1
ATOM 2518 N N . THR A 1 324 ? -5.488 -6.218 0.043 1.00 93.81 324 THR A N 1
ATOM 2519 C CA . THR A 1 324 ? -6.360 -5.048 0.257 1.00 93.81 324 THR A CA 1
ATOM 2520 C C . THR A 1 324 ? -7.805 -5.361 -0.104 1.00 93.81 324 THR A C 1
ATOM 2522 O O . THR A 1 324 ? -8.690 -5.008 0.664 1.00 93.81 324 THR A O 1
ATOM 2525 N N . LEU A 1 325 ? -8.058 -6.076 -1.205 1.00 90.25 325 LEU A N 1
ATOM 2526 C CA . LEU A 1 325 ? -9.418 -6.478 -1.576 1.00 90.25 325 LEU A CA 1
ATOM 2527 C C . LEU A 1 325 ? -10.053 -7.379 -0.504 1.00 90.25 325 LEU A C 1
ATOM 2529 O O . LEU A 1 325 ? -11.194 -7.157 -0.123 1.00 90.25 325 LEU A O 1
ATOM 2533 N N . ALA A 1 326 ? -9.313 -8.336 0.065 1.00 89.50 326 ALA A N 1
ATOM 2534 C CA . ALA A 1 326 ? -9.785 -9.140 1.193 1.00 89.50 326 ALA A CA 1
ATOM 2535 C C . ALA A 1 326 ? -10.076 -8.284 2.443 1.00 89.50 326 ALA A C 1
ATOM 2537 O O . ALA A 1 326 ? -11.083 -8.503 3.112 1.00 89.50 326 ALA A O 1
ATOM 2538 N N . LEU A 1 327 ? -9.238 -7.279 2.732 1.00 92.44 327 LEU A N 1
ATOM 2539 C CA . LEU A 1 327 ? -9.428 -6.341 3.844 1.00 92.44 327 LEU A CA 1
ATOM 2540 C C . LEU A 1 327 ? -10.665 -5.448 3.647 1.00 92.44 327 LEU A C 1
ATOM 2542 O O . LEU A 1 327 ? -11.462 -5.314 4.576 1.00 92.44 327 LEU A O 1
ATOM 2546 N N . ASP A 1 328 ? -10.839 -4.874 2.454 1.00 89.94 328 ASP A N 1
ATOM 2547 C CA . ASP A 1 328 ? -12.022 -4.097 2.069 1.00 89.94 328 ASP A CA 1
ATOM 2548 C C . ASP A 1 328 ? -13.289 -4.965 2.166 1.00 89.94 328 ASP A C 1
ATOM 2550 O O . ASP A 1 328 ? -14.294 -4.503 2.696 1.00 89.94 328 ASP A O 1
ATOM 2554 N N . ASN A 1 329 ? -13.211 -6.230 1.729 1.00 86.88 329 ASN A N 1
ATOM 2555 C CA . ASN A 1 329 ? -14.298 -7.216 1.752 1.00 86.88 329 ASN A CA 1
ATOM 2556 C C . ASN A 1 329 ? -14.544 -7.844 3.144 1.00 86.88 329 ASN A C 1
ATOM 2558 O O . ASN A 1 329 ? -15.482 -8.630 3.306 1.00 86.88 329 ASN A O 1
ATOM 2562 N N . GLY A 1 330 ? -13.757 -7.492 4.167 1.00 89.56 330 GLY A N 1
ATOM 2563 C CA . GLY A 1 330 ? -13.946 -7.947 5.550 1.00 89.56 330 GLY A CA 1
ATOM 2564 C C . GLY A 1 330 ? -13.350 -9.314 5.893 1.00 89.56 330 GLY A C 1
ATOM 2565 O O . GLY A 1 330 ? -13.472 -9.759 7.035 1.00 89.56 330 GLY A O 1
ATOM 2566 N N . ASP A 1 331 ? -12.680 -9.975 4.948 1.00 89.75 331 ASP A N 1
ATOM 2567 C CA . ASP A 1 331 ? -11.932 -11.210 5.186 1.00 89.75 331 ASP A CA 1
ATOM 2568 C C . ASP A 1 331 ? -10.550 -10.879 5.772 1.00 89.75 331 ASP A C 1
ATOM 2570 O O . ASP A 1 331 ? -9.496 -10.919 5.126 1.00 89.75 331 ASP A O 1
ATOM 2574 N N . PHE A 1 332 ? -10.577 -10.486 7.044 1.00 92.06 332 PHE A N 1
ATOM 2575 C CA . PHE A 1 332 ? -9.400 -10.040 7.781 1.00 92.06 332 PHE A CA 1
ATOM 2576 C C . PHE A 1 332 ? -8.366 -11.154 7.998 1.00 92.06 332 PHE A C 1
ATOM 2578 O O . PHE A 1 332 ? -7.175 -10.858 8.107 1.00 92.06 332 PHE A O 1
ATOM 2585 N N . ASP A 1 333 ? -8.785 -12.426 8.032 1.00 90.00 333 ASP A N 1
ATOM 2586 C CA . ASP A 1 333 ? -7.869 -13.570 8.125 1.00 90.00 333 ASP A CA 1
ATOM 2587 C C . ASP A 1 333 ? -7.071 -13.742 6.827 1.00 90.00 333 ASP A C 1
ATOM 2589 O O . ASP A 1 333 ? -5.837 -13.790 6.866 1.00 90.00 333 ASP A O 1
ATOM 2593 N N . LYS A 1 334 ? -7.761 -13.752 5.681 1.00 89.06 334 LYS A N 1
ATOM 2594 C CA . LYS A 1 334 ? -7.146 -13.828 4.352 1.00 89.06 334 LYS A CA 1
ATOM 2595 C C . LYS A 1 334 ? -6.255 -12.626 4.061 1.00 89.06 334 LYS A C 1
ATOM 2597 O O . LYS A 1 334 ? -5.142 -12.813 3.575 1.00 89.06 334 LYS A O 1
ATOM 2602 N N . ALA A 1 335 ? -6.683 -11.415 4.423 1.00 92.31 335 ALA A N 1
ATOM 2603 C CA . ALA A 1 335 ? -5.859 -10.212 4.313 1.00 92.31 335 ALA A CA 1
ATOM 2604 C C . ALA A 1 335 ? -4.559 -10.328 5.135 1.00 92.31 335 ALA A C 1
ATOM 2606 O O . ALA A 1 335 ? -3.470 -10.115 4.603 1.00 92.31 335 ALA A O 1
ATOM 2607 N N . SER A 1 336 ? -4.653 -10.736 6.408 1.00 92.50 336 SER A N 1
ATOM 2608 C CA . SER A 1 336 ? -3.503 -10.998 7.295 1.00 92.50 336 SER A CA 1
ATOM 2609 C C . SER A 1 336 ? -2.518 -12.006 6.679 1.00 92.50 336 SER A C 1
ATOM 2611 O O . SER A 1 336 ? -1.310 -11.744 6.624 1.00 92.50 336 SER A O 1
ATOM 2613 N N . LYS A 1 337 ? -3.033 -13.126 6.151 1.00 91.12 337 LYS A N 1
ATOM 2614 C CA . LYS A 1 337 ? -2.242 -14.170 5.482 1.00 91.12 337 LYS A CA 1
ATOM 2615 C C . LYS A 1 337 ? -1.571 -13.657 4.207 1.00 91.12 337 LYS A C 1
ATOM 2617 O O . LYS A 1 337 ? -0.367 -13.851 4.048 1.00 91.12 337 LYS A O 1
ATOM 2622 N N . LEU A 1 338 ? -2.305 -12.963 3.335 1.00 92.12 338 LEU A N 1
ATOM 2623 C CA . LEU A 1 338 ? -1.782 -12.446 2.066 1.00 92.12 338 LEU A CA 1
ATOM 2624 C C . LEU A 1 338 ? -0.727 -11.358 2.258 1.00 92.12 338 LEU A C 1
ATOM 2626 O O . LEU A 1 338 ? 0.318 -11.416 1.613 1.00 92.12 338 LEU A O 1
ATOM 2630 N N . PHE A 1 339 ? -0.929 -10.427 3.194 1.00 95.25 339 PHE A N 1
ATOM 2631 C CA . PHE A 1 339 ? 0.108 -9.457 3.549 1.00 95.25 339 PHE A CA 1
ATOM 2632 C C . PHE A 1 339 ? 1.332 -10.103 4.224 1.00 95.25 339 PHE A C 1
ATOM 2634 O O . PHE A 1 339 ? 2.414 -9.520 4.235 1.00 95.25 339 PHE A O 1
ATOM 2641 N N . GLY A 1 340 ? 1.196 -11.300 4.807 1.00 93.62 340 GLY A N 1
ATOM 2642 C CA . GLY A 1 340 ? 2.343 -12.082 5.274 1.00 93.62 340 GLY A CA 1
ATOM 2643 C C . GLY A 1 340 ? 3.078 -12.821 4.161 1.00 93.62 340 GLY A C 1
ATOM 2644 O O . GLY A 1 340 ? 4.306 -12.841 4.160 1.00 93.62 340 GLY A O 1
ATOM 2645 N N . ALA A 1 341 ? 2.351 -13.344 3.177 1.00 92.06 341 ALA A N 1
ATOM 2646 C CA . ALA A 1 341 ? 2.952 -13.910 1.979 1.00 92.06 341 ALA A CA 1
ATOM 2647 C C . ALA A 1 341 ? 3.712 -12.838 1.173 1.00 92.06 341 ALA A C 1
ATOM 2649 O O . ALA A 1 341 ? 4.857 -13.065 0.791 1.00 92.06 341 ALA A O 1
ATOM 2650 N N . SER A 1 342 ? 3.140 -11.639 0.993 1.00 92.56 342 SER A N 1
ATOM 2651 C CA . SER A 1 342 ? 3.827 -10.524 0.321 1.00 92.56 342 SER A CA 1
ATOM 2652 C C . SER A 1 342 ? 5.040 -10.006 1.106 1.00 92.56 342 SER A C 1
ATOM 2654 O O . SER A 1 342 ? 6.062 -9.689 0.500 1.00 92.56 342 SER A O 1
ATOM 2656 N N . GLU A 1 343 ? 4.974 -9.964 2.441 1.00 93.06 343 GLU A N 1
ATOM 2657 C CA . GLU A 1 343 ? 6.134 -9.691 3.301 1.00 93.06 343 GLU A CA 1
ATOM 2658 C C . GLU A 1 343 ? 7.264 -10.695 3.020 1.00 93.06 343 GLU A C 1
ATOM 2660 O O . GLU A 1 343 ? 8.373 -10.287 2.680 1.00 93.06 343 GLU A O 1
ATOM 2665 N N . LYS A 1 344 ? 6.961 -12.000 3.037 1.00 90.94 344 LYS A N 1
ATOM 2666 C CA . LYS A 1 344 ? 7.947 -13.047 2.742 1.00 90.94 344 LYS A CA 1
ATOM 2667 C C . LYS A 1 344 ? 8.548 -12.912 1.331 1.00 90.94 344 LYS A C 1
ATOM 2669 O O . LYS A 1 344 ? 9.756 -13.059 1.171 1.00 90.94 344 LYS A O 1
ATOM 2674 N N . LEU A 1 345 ? 7.730 -12.619 0.315 1.00 86.88 345 LEU A N 1
ATOM 2675 C CA . LEU A 1 345 ? 8.204 -12.424 -1.064 1.00 86.88 345 LEU A CA 1
ATOM 2676 C C . LEU A 1 345 ? 9.157 -11.225 -1.210 1.00 86.88 345 LEU A C 1
ATOM 2678 O O . LEU A 1 345 ? 10.038 -11.259 -2.068 1.00 86.88 345 LEU A O 1
ATOM 2682 N N . ALA A 1 346 ? 8.986 -10.173 -0.405 1.00 86.75 346 ALA A N 1
ATOM 2683 C CA . ALA A 1 346 ? 9.920 -9.050 -0.379 1.00 86.75 346 ALA A CA 1
ATOM 2684 C C . ALA A 1 346 ? 11.230 -9.436 0.331 1.00 86.75 346 ALA A C 1
ATOM 2686 O O . ALA A 1 346 ? 12.307 -9.219 -0.217 1.00 86.75 346 ALA A O 1
ATOM 2687 N N . ASP A 1 347 ? 11.146 -10.084 1.495 1.00 84.88 347 ASP A N 1
ATOM 2688 C CA . ASP A 1 347 ? 12.323 -10.498 2.270 1.00 84.88 347 ASP A CA 1
ATOM 2689 C C . ASP A 1 347 ? 13.210 -11.506 1.502 1.00 84.88 347 ASP A C 1
ATOM 2691 O O . ASP A 1 347 ? 14.437 -11.395 1.519 1.00 84.88 347 ASP A O 1
ATOM 2695 N N . GLU A 1 348 ? 12.623 -12.455 0.759 1.00 80.12 348 GLU A N 1
ATOM 2696 C CA . GLU A 1 348 ? 13.388 -13.371 -0.107 1.00 80.12 348 GLU A CA 1
ATOM 2697 C C . GLU A 1 348 ? 14.072 -12.653 -1.287 1.00 80.12 348 GLU A C 1
ATOM 2699 O O . GLU A 1 348 ? 15.130 -13.095 -1.748 1.00 80.12 348 GLU A O 1
ATOM 2704 N N . ARG A 1 349 ? 13.514 -11.532 -1.769 1.00 73.12 349 ARG A N 1
ATOM 2705 C CA . ARG A 1 349 ? 14.161 -10.706 -2.797 1.00 73.12 349 ARG A CA 1
ATOM 2706 C C . ARG A 1 349 ? 15.353 -9.943 -2.227 1.00 73.12 349 ARG A C 1
ATOM 2708 O O . ARG A 1 349 ? 16.410 -9.979 -2.854 1.00 73.12 349 ARG A O 1
ATOM 2715 N N . ASP A 1 350 ? 15.209 -9.316 -1.060 1.00 67.69 350 ASP A N 1
ATOM 2716 C CA . ASP A 1 350 ? 16.302 -8.593 -0.393 1.00 67.69 350 ASP A CA 1
ATOM 2717 C C . ASP A 1 350 ? 17.515 -9.521 -0.193 1.00 67.69 350 ASP A C 1
ATOM 2719 O O . ASP A 1 350 ? 18.642 -9.177 -0.563 1.00 67.69 350 ASP A O 1
ATOM 2723 N N . VAL A 1 351 ? 17.273 -10.753 0.278 1.00 57.69 351 VAL A N 1
ATOM 2724 C CA . VAL A 1 351 ? 18.304 -11.799 0.410 1.00 57.69 351 VAL A CA 1
ATOM 2725 C C . VAL A 1 351 ? 18.957 -12.133 -0.939 1.00 57.69 351 VAL A C 1
ATOM 2727 O O . VAL A 1 351 ? 20.178 -12.274 -1.006 1.00 57.69 351 VAL A O 1
ATOM 2730 N N . ARG A 1 352 ? 18.189 -12.198 -2.038 1.00 52.19 352 ARG A N 1
ATOM 2731 C CA . ARG A 1 352 ? 18.724 -12.434 -3.397 1.00 52.19 352 ARG A CA 1
ATOM 2732 C C . ARG A 1 352 ? 19.633 -11.299 -3.896 1.00 52.19 352 ARG A C 1
ATOM 2734 O O . ARG A 1 352 ? 20.453 -11.546 -4.778 1.00 52.19 352 ARG A O 1
ATOM 2741 N N . THR A 1 353 ? 19.503 -10.086 -3.355 1.00 52.06 353 THR A N 1
ATOM 2742 C CA . THR A 1 353 ? 20.287 -8.895 -3.752 1.00 52.06 353 THR A CA 1
ATOM 2743 C C . THR A 1 353 ? 21.528 -8.613 -2.890 1.00 52.06 353 THR A C 1
ATOM 2745 O O . THR A 1 353 ? 22.274 -7.683 -3.192 1.00 52.06 353 THR A O 1
ATOM 2748 N N . GLY A 1 354 ? 21.785 -9.411 -1.845 1.00 40.56 354 GLY A N 1
ATOM 2749 C CA . GLY A 1 354 ? 22.818 -9.125 -0.835 1.00 40.56 354 GLY A CA 1
ATOM 2750 C C . GLY A 1 354 ? 24.288 -9.179 -1.293 1.00 40.56 354 GLY A C 1
ATOM 2751 O O . GLY A 1 354 ? 25.138 -8.581 -0.638 1.00 40.56 354 GLY A O 1
ATOM 2752 N N . ASP A 1 355 ? 24.605 -9.845 -2.410 1.00 37.91 355 ASP A N 1
ATOM 2753 C CA . ASP A 1 355 ? 25.981 -10.022 -2.911 1.00 37.91 355 ASP A CA 1
ATOM 2754 C C . ASP A 1 355 ? 26.303 -9.062 -4.068 1.00 37.91 355 ASP A C 1
ATOM 2756 O O . ASP A 1 355 ? 26.005 -9.359 -5.227 1.00 37.91 355 ASP A O 1
ATOM 2760 N N . ALA A 1 356 ? 26.946 -7.927 -3.759 1.00 35.94 356 ALA A N 1
ATOM 2761 C CA . ALA A 1 356 ? 27.413 -6.868 -4.681 1.00 35.94 356 ALA A CA 1
ATOM 2762 C C . ALA A 1 356 ? 26.341 -6.175 -5.562 1.00 35.94 356 ALA A C 1
ATOM 2764 O O . ALA A 1 356 ? 26.546 -5.044 -6.006 1.00 35.94 356 ALA A O 1
ATOM 2765 N N . ASP A 1 357 ? 25.184 -6.804 -5.769 1.00 38.53 357 ASP A N 1
ATOM 2766 C CA . ASP A 1 357 ? 24.074 -6.332 -6.596 1.00 38.53 357 ASP A CA 1
ATOM 2767 C C . ASP A 1 357 ? 23.299 -5.161 -5.964 1.00 38.53 357 ASP A C 1
ATOM 2769 O O . ASP A 1 357 ? 22.501 -4.544 -6.658 1.00 38.53 357 ASP A O 1
ATOM 2773 N N . ALA A 1 358 ? 23.521 -4.782 -4.700 1.00 36.88 358 ALA A N 1
ATOM 2774 C CA . ALA A 1 358 ? 22.795 -3.676 -4.052 1.00 36.88 358 ALA A CA 1
ATOM 2775 C C . ALA A 1 358 ? 22.921 -2.338 -4.817 1.00 36.88 358 ALA A C 1
ATOM 2777 O O . ALA A 1 358 ? 21.923 -1.658 -5.068 1.00 36.88 358 ALA A O 1
ATOM 2778 N N . LEU A 1 359 ? 24.129 -1.994 -5.283 1.00 35.78 359 LEU A N 1
ATOM 2779 C CA . LEU A 1 359 ? 24.360 -0.792 -6.096 1.00 35.78 359 LEU A CA 1
ATOM 2780 C C . LEU A 1 359 ? 23.696 -0.902 -7.479 1.00 35.78 359 LEU A C 1
ATOM 2782 O O . LEU A 1 359 ? 23.159 0.076 -7.997 1.00 35.78 359 LEU A O 1
ATOM 2786 N N . GLN A 1 360 ? 23.710 -2.105 -8.058 1.00 37.16 360 GLN A N 1
ATOM 2787 C CA . GLN A 1 360 ? 23.065 -2.427 -9.331 1.00 37.16 360 GLN A CA 1
ATOM 2788 C C . GLN A 1 360 ? 21.531 -2.471 -9.205 1.00 37.16 360 GLN A C 1
ATOM 2790 O O . GLN A 1 360 ? 20.830 -2.168 -10.162 1.00 37.16 360 GLN A O 1
ATOM 2795 N N . THR A 1 361 ? 21.010 -2.758 -8.012 1.00 38.94 361 THR A N 1
ATOM 2796 C CA . THR A 1 361 ? 19.584 -2.782 -7.671 1.00 38.94 361 THR A CA 1
ATOM 2797 C C . THR A 1 361 ? 19.057 -1.360 -7.499 1.00 38.94 361 THR A C 1
ATOM 2799 O O . THR A 1 361 ? 18.045 -1.036 -8.108 1.00 38.94 361 THR A O 1
ATOM 2802 N N . GLY A 1 362 ? 19.790 -0.466 -6.821 1.00 37.19 362 GLY A N 1
ATOM 2803 C CA . GLY A 1 362 ? 19.498 0.978 -6.834 1.00 37.19 362 GLY A CA 1
ATOM 2804 C C . GLY A 1 362 ? 19.604 1.609 -8.235 1.00 37.19 362 GLY A C 1
ATOM 2805 O O . GLY A 1 362 ? 18.857 2.522 -8.578 1.00 37.19 362 GLY A O 1
ATOM 2806 N N . LEU A 1 363 ? 20.476 1.070 -9.097 1.00 35.34 363 LEU A N 1
ATOM 2807 C CA . LEU A 1 363 ? 20.537 1.403 -10.528 1.00 35.34 363 LEU A CA 1
ATOM 2808 C C . LEU A 1 363 ? 19.461 0.712 -11.386 1.00 35.34 363 LEU A C 1
ATOM 2810 O O . LEU A 1 363 ? 19.251 1.142 -12.516 1.00 35.34 363 LEU A O 1
ATOM 2814 N N . SER A 1 364 ? 18.770 -0.311 -10.875 1.00 41.31 364 SER A N 1
ATOM 2815 C CA . SER A 1 364 ? 17.650 -1.004 -11.535 1.00 41.31 364 SER A CA 1
ATOM 2816 C C . SER A 1 364 ? 16.310 -0.341 -11.193 1.00 41.31 364 SER A C 1
ATOM 2818 O O . SER A 1 364 ? 15.518 -0.067 -12.088 1.00 41.31 364 SER A O 1
ATOM 2820 N N . PHE A 1 365 ? 16.151 0.055 -9.926 1.00 38.09 365 PHE A N 1
ATOM 2821 C CA . PHE A 1 365 ? 15.122 0.937 -9.350 1.00 38.09 365 PHE A CA 1
ATOM 2822 C C . PHE A 1 365 ? 14.996 2.295 -10.077 1.00 38.09 365 PHE A C 1
ATOM 2824 O O . PHE A 1 365 ? 13.950 2.935 -10.097 1.00 38.09 365 PHE A O 1
ATOM 2831 N N . LEU A 1 366 ? 16.076 2.743 -10.726 1.00 38.31 366 LEU A N 1
ATOM 2832 C CA . LEU A 1 366 ? 16.086 3.892 -11.645 1.00 38.31 366 LEU A CA 1
ATOM 2833 C C . LEU A 1 366 ? 16.489 3.510 -13.077 1.00 38.31 366 LEU A C 1
ATOM 2835 O O . LEU A 1 366 ? 16.676 4.375 -13.934 1.00 38.31 366 LEU A O 1
ATOM 2839 N N . GLY A 1 367 ? 16.630 2.212 -13.338 1.00 39.38 367 GLY A N 1
ATOM 2840 C CA . GLY A 1 367 ? 17.024 1.616 -14.610 1.00 39.38 367 GLY A CA 1
ATOM 2841 C C . GLY A 1 367 ? 15.835 1.267 -15.497 1.00 39.38 367 GLY A C 1
ATOM 2842 O O . GLY A 1 367 ? 16.000 1.265 -16.715 1.00 39.38 367 GLY A O 1
ATOM 2843 N N . THR A 1 368 ? 14.650 1.078 -14.903 1.00 41.81 368 THR A N 1
ATOM 2844 C CA . THR A 1 368 ? 13.327 0.767 -15.491 1.00 41.81 368 THR A CA 1
ATOM 2845 C C . THR A 1 368 ? 12.764 1.821 -16.465 1.00 41.81 368 THR A C 1
ATOM 2847 O O . THR A 1 368 ? 11.597 1.779 -16.848 1.00 41.81 368 THR A O 1
ATOM 2850 N N . VAL A 1 369 ? 13.609 2.719 -16.981 1.00 36.81 369 VAL A N 1
ATOM 2851 C CA . VAL A 1 369 ? 13.308 3.696 -18.049 1.00 36.81 369 VAL A CA 1
ATOM 2852 C C . VAL A 1 369 ? 13.519 3.108 -19.451 1.00 36.81 369 VAL A C 1
ATOM 2854 O O . VAL A 1 369 ? 13.985 3.765 -20.380 1.00 36.81 369 VAL A O 1
ATOM 2857 N N . SER A 1 370 ? 13.263 1.809 -19.559 1.00 40.22 370 SER A N 1
ATOM 2858 C CA . SER A 1 370 ? 13.607 0.970 -20.699 1.00 40.22 370 SER A CA 1
ATOM 2859 C C . SER A 1 370 ? 12.844 -0.344 -20.590 1.00 40.22 370 SER A C 1
ATOM 2861 O O . SER A 1 370 ? 13.171 -1.176 -19.740 1.00 40.22 370 SER A O 1
ATOM 2863 N N . GLY A 1 371 ? 11.798 -0.512 -21.394 1.00 36.72 371 GLY A N 1
ATOM 2864 C CA . GLY A 1 371 ? 10.787 -1.538 -21.156 1.00 36.72 371 GLY A CA 1
ATOM 2865 C C . GLY A 1 371 ? 11.315 -2.977 -21.217 1.00 36.72 371 GLY A C 1
ATOM 2866 O O . GLY A 1 371 ? 11.675 -3.479 -22.280 1.00 36.72 371 GLY A O 1
ATOM 2867 N N . GLN A 1 372 ? 11.269 -3.682 -20.084 1.00 37.25 372 GLN A N 1
ATOM 2868 C CA . GLN A 1 372 ? 11.225 -5.157 -20.029 1.00 37.25 372 GLN A CA 1
ATOM 2869 C C . GLN A 1 372 ? 9.920 -5.649 -19.377 1.00 37.25 372 GLN A C 1
ATOM 2871 O O . GLN A 1 372 ? 9.823 -6.720 -18.765 1.00 37.25 372 GLN A O 1
ATOM 2876 N N . GLU A 1 373 ? 8.894 -4.820 -19.530 1.00 40.34 373 GLU A N 1
ATOM 2877 C CA . GLU A 1 373 ? 7.590 -4.958 -18.915 1.00 40.34 373 GLU A CA 1
ATOM 2878 C C . GLU A 1 373 ? 6.741 -6.011 -19.626 1.00 40.34 373 GLU A C 1
ATOM 2880 O O . GLU A 1 373 ? 6.657 -6.060 -20.852 1.00 40.34 373 GLU A O 1
ATOM 2885 N N . GLY A 1 374 ? 6.177 -6.929 -18.838 1.00 35.78 374 GLY A N 1
ATOM 2886 C CA . GLY A 1 374 ? 5.580 -8.178 -19.332 1.00 35.78 374 GLY A CA 1
ATOM 2887 C C . GLY A 1 374 ? 6.521 -9.398 -19.351 1.00 35.78 374 GLY A C 1
ATOM 2888 O O . GLY A 1 374 ? 6.103 -10.474 -19.807 1.00 35.78 374 GLY A O 1
ATOM 2889 N N . ILE A 1 375 ? 7.761 -9.260 -18.851 1.00 37.53 375 ILE A N 1
ATOM 2890 C CA . ILE A 1 375 ? 8.705 -10.372 -18.600 1.00 37.53 375 ILE A CA 1
ATOM 2891 C C . ILE A 1 375 ? 9.316 -10.310 -17.182 1.00 37.53 375 ILE A C 1
ATOM 2893 O O . ILE A 1 375 ? 9.491 -11.360 -16.565 1.00 37.53 375 ILE A O 1
ATOM 2897 N N . GLY A 1 376 ? 9.618 -9.119 -16.649 1.00 50.22 376 GLY A N 1
ATOM 2898 C CA . GLY A 1 376 ? 10.197 -8.950 -15.306 1.00 50.22 376 GLY A CA 1
ATOM 2899 C C . GLY A 1 376 ? 9.201 -9.024 -14.135 1.00 50.22 376 GLY A C 1
ATOM 2900 O O . GLY A 1 376 ? 8.012 -8.717 -14.270 1.00 50.22 376 GLY A O 1
ATOM 2901 N N . GLU A 1 377 ? 9.708 -9.373 -12.945 1.00 60.75 377 GLU A N 1
ATOM 2902 C CA . GLU A 1 377 ? 8.979 -9.210 -11.676 1.00 60.75 377 GLU A CA 1
ATOM 2903 C C . GLU A 1 377 ? 8.563 -7.733 -11.457 1.00 60.75 377 GLU A C 1
ATOM 2905 O O . GLU A 1 377 ? 9.131 -6.825 -12.062 1.00 60.75 377 GLU A O 1
ATOM 2910 N N . TYR A 1 378 ? 7.577 -7.468 -10.592 1.00 74.19 378 TYR A N 1
ATOM 2911 C CA . TYR A 1 378 ? 7.214 -6.091 -10.211 1.00 74.19 378 TYR A CA 1
ATOM 2912 C C . TYR A 1 378 ? 8.283 -5.457 -9.315 1.00 74.19 378 TYR A C 1
ATOM 2914 O O . TYR A 1 378 ? 8.792 -6.123 -8.408 1.00 74.19 378 TYR A O 1
ATOM 2922 N N . GLU A 1 379 ? 8.601 -4.184 -9.542 1.00 75.38 379 GLU A N 1
ATOM 2923 C CA . GLU A 1 379 ? 9.481 -3.389 -8.682 1.00 75.38 379 GLU A CA 1
ATOM 2924 C C . GLU A 1 379 ? 8.745 -3.030 -7.381 1.00 75.38 379 GLU A C 1
ATOM 2926 O O . GLU A 1 379 ? 7.772 -2.285 -7.393 1.00 75.38 379 GLU A O 1
ATOM 2931 N N . ILE A 1 380 ? 9.174 -3.601 -6.253 1.00 82.56 380 ILE A N 1
ATOM 2932 C CA . ILE A 1 380 ? 8.496 -3.416 -4.965 1.00 82.56 380 ILE A CA 1
ATOM 2933 C C . ILE A 1 380 ? 8.972 -2.088 -4.372 1.00 82.56 380 ILE A C 1
ATOM 2935 O O . ILE A 1 380 ? 10.115 -1.988 -3.931 1.00 82.56 380 ILE A O 1
ATOM 2939 N N . LEU A 1 381 ? 8.104 -1.076 -4.358 1.00 86.12 381 LEU A N 1
ATOM 2940 C CA . LEU A 1 381 ? 8.469 0.263 -3.898 1.00 86.12 381 LEU A CA 1
ATOM 2941 C C . LEU A 1 381 ? 8.540 0.289 -2.361 1.00 86.12 381 LEU A C 1
ATOM 2943 O O . LEU A 1 381 ? 7.635 -0.194 -1.678 1.00 86.12 381 LEU A O 1
ATOM 2947 N N . GLY A 1 382 ? 9.583 0.888 -1.786 1.00 86.81 382 GLY A N 1
ATOM 2948 C CA . GLY A 1 382 ? 9.827 0.824 -0.337 1.00 86.81 382 GLY A CA 1
ATOM 2949 C C . GLY A 1 382 ? 8.680 1.355 0.537 1.00 86.81 382 GLY A C 1
ATOM 2950 O O . GLY A 1 382 ? 8.315 0.760 1.554 1.00 86.81 382 GLY A O 1
ATOM 2951 N N . TYR A 1 383 ? 8.014 2.430 0.100 1.00 89.56 383 TYR A N 1
ATOM 2952 C CA . TYR A 1 383 ? 6.835 2.963 0.793 1.00 89.56 383 TYR A CA 1
ATOM 2953 C C . TYR A 1 383 ? 5.612 2.025 0.694 1.00 89.56 383 TYR A C 1
ATOM 2955 O O . TYR A 1 383 ? 4.796 1.979 1.620 1.00 89.56 383 TYR A O 1
ATOM 2963 N N . GLU A 1 384 ? 5.501 1.230 -0.379 1.00 93.31 384 GLU A N 1
ATOM 2964 C CA . GLU A 1 384 ? 4.483 0.183 -0.522 1.00 93.31 384 GLU A CA 1
ATOM 2965 C C . GLU A 1 384 ? 4.767 -0.993 0.429 1.00 93.31 384 GLU A C 1
ATOM 2967 O O . GLU A 1 384 ? 3.828 -1.517 1.027 1.00 93.31 384 GLU A O 1
ATOM 2972 N N . ARG A 1 385 ? 6.036 -1.356 0.690 1.00 92.31 385 ARG A N 1
ATOM 2973 C CA . ARG A 1 385 ? 6.386 -2.355 1.730 1.00 92.31 385 ARG A CA 1
ATOM 2974 C C . ARG A 1 385 ? 5.903 -1.917 3.115 1.00 92.31 385 ARG A C 1
ATOM 2976 O O . ARG A 1 385 ? 5.267 -2.691 3.832 1.00 92.31 385 ARG A O 1
ATOM 2983 N N . VAL A 1 386 ? 6.144 -0.654 3.470 1.00 93.31 386 VAL A N 1
ATOM 2984 C CA . VAL A 1 386 ? 5.672 -0.048 4.729 1.00 93.31 386 VAL A CA 1
ATOM 2985 C C . VAL A 1 386 ? 4.140 -0.039 4.803 1.00 93.31 386 VAL A C 1
ATOM 2987 O O . VAL A 1 386 ? 3.562 -0.371 5.840 1.00 93.31 386 VAL A O 1
ATOM 2990 N N . LEU A 1 387 ? 3.455 0.301 3.706 1.00 95.56 387 LEU A N 1
ATOM 2991 C CA . LEU A 1 387 ? 1.992 0.234 3.631 1.00 95.56 387 LEU A CA 1
ATOM 2992 C C . LEU A 1 387 ? 1.474 -1.205 3.776 1.00 95.56 387 LEU A C 1
ATOM 2994 O O . LEU A 1 387 ? 0.535 -1.416 4.539 1.00 95.56 387 LEU A O 1
ATOM 2998 N N . SER A 1 388 ? 2.119 -2.191 3.146 1.00 96.00 388 SER A N 1
ATOM 2999 C CA . SER A 1 388 ? 1.805 -3.620 3.284 1.00 96.00 388 SER A CA 1
ATOM 3000 C C . SER A 1 388 ? 1.874 -4.073 4.747 1.00 96.00 388 SER A C 1
ATOM 3002 O O . SER A 1 388 ? 0.942 -4.709 5.235 1.00 96.00 388 SER A O 1
ATOM 3004 N N . LEU A 1 389 ? 2.906 -3.678 5.506 1.00 95.31 389 LEU A N 1
ATOM 3005 C CA . LEU A 1 389 ? 2.983 -3.994 6.941 1.00 95.31 389 LEU A CA 1
ATOM 3006 C C . LEU A 1 389 ? 1.967 -3.221 7.798 1.00 95.31 389 LEU A C 1
ATOM 3008 O O . LEU A 1 389 ? 1.471 -3.765 8.787 1.00 95.31 389 LEU A O 1
ATOM 3012 N N . ASN A 1 390 ? 1.610 -1.989 7.426 1.00 96.19 390 ASN A N 1
ATOM 3013 C CA . ASN A 1 390 ? 0.554 -1.234 8.108 1.00 96.19 390 ASN A CA 1
ATOM 3014 C C . ASN A 1 390 ? -0.835 -1.860 7.884 1.00 96.19 390 ASN A C 1
ATOM 3016 O O . ASN A 1 390 ? -1.597 -2.008 8.840 1.00 96.19 390 ASN A O 1
ATOM 3020 N N . TYR A 1 391 ? -1.155 -2.298 6.663 1.00 96.94 391 TYR A N 1
ATOM 3021 C CA . TYR A 1 391 ? -2.411 -3.000 6.383 1.00 96.94 391 TYR A CA 1
ATOM 3022 C C . TYR A 1 391 ? -2.431 -4.427 6.940 1.00 96.94 391 TYR A C 1
ATOM 3024 O O . TYR A 1 391 ? -3.469 -4.840 7.457 1.00 96.94 391 TYR A O 1
ATOM 3032 N N . LYS A 1 392 ? -1.285 -5.125 6.993 1.00 96.06 392 LYS A N 1
ATOM 3033 C CA . LYS A 1 392 ? -1.136 -6.361 7.780 1.00 96.06 392 LYS A CA 1
ATOM 3034 C C . LYS A 1 392 ? -1.500 -6.125 9.243 1.00 96.06 392 LYS A C 1
ATOM 3036 O O . LYS A 1 392 ? -2.341 -6.833 9.783 1.00 96.06 392 LYS A O 1
ATOM 3041 N N . ALA A 1 393 ? -0.909 -5.108 9.877 1.00 95.56 393 ALA A N 1
ATOM 3042 C CA . ALA A 1 393 ? -1.206 -4.776 11.268 1.00 95.56 393 ALA A CA 1
ATOM 3043 C C . ALA A 1 393 ? -2.694 -4.449 11.474 1.00 95.56 393 ALA A C 1
ATOM 3045 O O . ALA A 1 393 ? -3.273 -4.924 12.444 1.00 95.56 393 ALA A O 1
ATOM 3046 N N . LEU A 1 394 ? -3.332 -3.703 10.564 1.00 96.00 394 LEU A N 1
ATOM 3047 C CA . LEU A 1 394 ? -4.772 -3.435 10.633 1.00 96.00 394 LEU A CA 1
ATOM 3048 C C . LEU A 1 394 ? -5.615 -4.721 10.525 1.00 96.00 394 LEU A C 1
ATOM 3050 O O . LEU A 1 394 ? -6.494 -4.935 11.359 1.00 96.00 394 LEU A O 1
ATOM 3054 N N . ALA A 1 395 ? -5.335 -5.580 9.540 1.00 95.62 395 ALA A N 1
ATOM 3055 C CA . ALA A 1 395 ? -6.052 -6.839 9.329 1.00 95.62 395 ALA A CA 1
ATOM 3056 C C . ALA A 1 395 ? -5.951 -7.776 10.546 1.00 95.62 395 ALA A C 1
ATOM 3058 O O . ALA A 1 395 ? -6.960 -8.308 11.005 1.00 95.62 395 ALA A O 1
ATOM 3059 N N . GLU A 1 396 ? -4.760 -7.910 11.136 1.00 93.25 396 GLU A N 1
ATOM 3060 C CA . GLU A 1 396 ? -4.536 -8.698 12.356 1.00 93.25 396 GLU A CA 1
ATOM 3061 C C . GLU A 1 396 ? -5.436 -8.226 13.510 1.00 93.25 396 GLU A C 1
ATOM 3063 O O . GLU A 1 396 ? -6.146 -9.040 14.100 1.00 93.25 396 GLU A O 1
ATOM 3068 N N . ILE A 1 397 ? -5.498 -6.913 13.781 1.00 93.06 397 ILE A N 1
ATOM 3069 C CA . ILE A 1 397 ? -6.351 -6.381 14.859 1.00 93.06 397 ILE A CA 1
ATOM 3070 C C . ILE A 1 397 ? -7.836 -6.615 14.555 1.00 93.06 397 ILE A C 1
ATOM 3072 O O . ILE A 1 397 ? -8.588 -7.016 15.441 1.00 93.06 397 ILE A O 1
ATOM 3076 N N . LEU A 1 398 ? -8.272 -6.377 13.313 1.00 93.88 398 LEU A N 1
ATOM 3077 C CA . LEU A 1 398 ? -9.672 -6.555 12.916 1.00 93.88 398 LEU A CA 1
ATOM 3078 C C . LEU A 1 398 ? -10.109 -8.026 12.989 1.00 93.88 398 LEU A C 1
ATOM 3080 O O . LEU A 1 398 ? -11.227 -8.301 13.423 1.00 93.88 398 LEU A O 1
ATOM 3084 N N . SER A 1 399 ? -9.213 -8.962 12.664 1.00 90.44 399 SER A N 1
ATOM 3085 C CA . SER A 1 399 ? -9.414 -10.407 12.858 1.00 90.44 399 SER A CA 1
ATOM 3086 C C . SER A 1 399 ? -9.338 -10.870 14.324 1.00 90.44 399 SER A C 1
ATOM 3088 O O . SER A 1 399 ? -9.607 -12.035 14.606 1.00 90.44 399 SER A O 1
ATOM 3090 N N . GLY A 1 400 ? -8.978 -9.989 15.268 1.00 83.25 400 GLY A N 1
ATOM 3091 C CA . GLY A 1 400 ? -8.814 -10.330 16.686 1.00 83.25 400 GLY A CA 1
ATOM 3092 C C . GLY A 1 400 ? -7.590 -11.206 16.987 1.00 83.25 400 GLY A C 1
ATOM 3093 O O . GLY A 1 400 ? -7.576 -11.902 18.003 1.00 83.25 400 GLY A O 1
ATOM 3094 N N . LYS A 1 401 ? -6.579 -11.208 16.106 1.00 81.31 401 LYS A N 1
ATOM 3095 C CA . LYS A 1 401 ? -5.365 -12.027 16.229 1.00 81.31 401 LYS A CA 1
ATOM 3096 C C . LYS A 1 401 ? -4.282 -11.377 17.092 1.00 81.31 401 LYS A C 1
ATOM 3098 O O . LYS A 1 401 ? -4.080 -10.162 17.110 1.00 81.31 401 LYS A O 1
ATOM 3103 N N . LYS A 1 402 ? -3.490 -12.240 17.732 1.00 77.56 402 LYS A N 1
ATOM 3104 C CA . LYS A 1 402 ? -2.264 -11.886 18.460 1.00 77.56 402 LYS A CA 1
ATOM 3105 C C . LYS A 1 402 ? -1.112 -11.654 17.488 1.00 77.56 402 LYS A C 1
ATOM 3107 O O . LYS A 1 402 ? -0.737 -12.560 16.756 1.00 77.56 402 LYS A O 1
ATOM 3112 N N . GLY A 1 403 ? -0.490 -10.476 17.553 1.00 83.19 403 GLY A N 1
ATOM 3113 C CA . GLY A 1 403 ? 0.738 -10.176 16.801 1.00 83.19 403 GLY A CA 1
ATOM 3114 C C . GLY A 1 403 ? 0.817 -8.765 16.220 1.00 83.19 403 GLY A C 1
ATOM 3115 O O . GLY A 1 403 ? 1.921 -8.290 15.939 1.00 83.19 403 GLY A O 1
ATOM 3116 N N . ALA A 1 404 ? -0.314 -8.059 16.111 1.00 88.88 404 ALA A N 1
ATOM 3117 C CA . ALA A 1 404 ? -0.396 -6.720 15.524 1.00 88.88 404 ALA A CA 1
ATOM 3118 C C . ALA A 1 404 ? 0.639 -5.723 16.080 1.00 88.88 404 ALA A C 1
ATOM 3120 O O . ALA A 1 404 ? 1.260 -4.992 15.310 1.00 88.88 404 ALA A O 1
ATOM 3121 N N . TYR A 1 405 ? 0.896 -5.732 17.396 1.00 90.31 405 TYR A N 1
ATOM 3122 C CA . TYR A 1 405 ? 1.920 -4.887 18.027 1.00 90.31 405 TYR A CA 1
ATOM 3123 C C . TYR A 1 405 ? 3.325 -5.105 17.439 1.00 90.31 405 TYR A C 1
ATOM 3125 O O . TYR A 1 405 ? 4.023 -4.140 17.114 1.00 90.31 405 TYR A O 1
ATOM 3133 N N . ASN A 1 406 ? 3.729 -6.366 17.255 1.00 91.88 406 ASN A N 1
ATOM 3134 C CA . ASN A 1 406 ? 5.032 -6.714 16.687 1.00 91.88 406 ASN A CA 1
ATOM 3135 C C . ASN A 1 406 ? 5.114 -6.310 15.211 1.00 91.88 406 ASN A C 1
ATOM 3137 O O . ASN A 1 406 ? 6.149 -5.819 14.765 1.00 91.88 406 ASN A O 1
ATOM 3141 N N . ILE A 1 407 ? 4.023 -6.465 14.458 1.00 93.50 407 ILE A N 1
ATOM 3142 C CA . ILE A 1 407 ? 3.957 -6.095 13.038 1.00 93.50 407 ILE A CA 1
ATOM 3143 C C . ILE A 1 407 ? 4.025 -4.569 12.878 1.00 93.50 407 ILE A C 1
ATOM 3145 O O . ILE A 1 407 ? 4.852 -4.087 12.110 1.00 93.50 407 ILE A O 1
ATOM 3149 N N . ALA A 1 408 ? 3.283 -3.798 13.679 1.00 91.62 408 ALA A N 1
ATOM 3150 C CA . ALA A 1 408 ? 3.376 -2.336 13.698 1.00 91.62 408 ALA A CA 1
ATOM 3151 C C . ALA A 1 408 ? 4.775 -1.840 14.118 1.00 91.62 408 ALA A C 1
ATOM 3153 O O . ALA A 1 408 ? 5.308 -0.906 13.518 1.00 91.62 408 ALA A O 1
ATOM 3154 N N . LYS A 1 409 ? 5.421 -2.494 15.098 1.00 91.75 409 LYS A N 1
ATOM 3155 C CA . LYS A 1 409 ? 6.812 -2.188 15.480 1.00 91.75 409 LYS A CA 1
ATOM 3156 C C . LYS A 1 409 ? 7.793 -2.456 14.327 1.00 91.75 409 LYS A C 1
ATOM 3158 O O . LYS A 1 409 ? 8.678 -1.634 14.095 1.00 91.75 409 LYS A O 1
ATOM 3163 N N . ARG A 1 410 ? 7.638 -3.571 13.599 1.00 93.00 410 ARG A N 1
ATOM 3164 C CA . ARG A 1 410 ? 8.460 -3.889 12.414 1.00 93.00 410 ARG A CA 1
ATOM 3165 C C . ARG A 1 410 ? 8.198 -2.923 11.257 1.00 93.00 410 ARG A C 1
ATOM 3167 O O . ARG A 1 410 ? 9.162 -2.482 10.647 1.00 93.00 410 ARG A O 1
ATOM 3174 N N . SER A 1 411 ? 6.949 -2.511 11.033 1.00 92.25 411 SER A N 1
ATOM 3175 C CA . SER A 1 411 ? 6.594 -1.477 10.049 1.00 92.25 411 SER A CA 1
ATOM 3176 C C . SER A 1 411 ? 7.322 -0.156 10.315 1.00 92.25 411 SER A C 1
ATOM 3178 O O . SER A 1 411 ? 7.981 0.377 9.428 1.00 92.25 411 SER A O 1
ATOM 3180 N N . ILE A 1 412 ? 7.315 0.329 11.565 1.00 91.12 412 ILE A N 1
ATOM 3181 C CA . ILE A 1 412 ? 8.053 1.545 11.946 1.00 91.12 412 ILE A CA 1
ATOM 3182 C C . ILE A 1 412 ? 9.570 1.362 11.767 1.00 91.12 412 ILE A C 1
ATOM 3184 O O . ILE A 1 412 ? 10.248 2.303 11.358 1.00 91.12 412 ILE A O 1
ATOM 3188 N N . ALA A 1 413 ? 10.128 0.180 12.047 1.00 91.94 413 ALA A N 1
ATOM 3189 C CA . ALA A 1 413 ? 11.549 -0.085 11.809 1.00 91.94 413 ALA A CA 1
ATOM 3190 C C . ALA A 1 413 ? 11.897 -0.062 10.307 1.00 91.94 413 ALA A C 1
ATOM 3192 O O . ALA A 1 413 ? 12.843 0.621 9.915 1.00 91.94 413 ALA A O 1
ATOM 3193 N N . LEU A 1 414 ? 11.092 -0.732 9.475 1.00 90.50 414 LEU A N 1
ATOM 3194 C CA . LEU A 1 414 ? 11.230 -0.746 8.018 1.00 90.50 414 LEU A CA 1
ATOM 3195 C C . LEU A 1 414 ? 11.108 0.667 7.432 1.00 90.50 414 LEU A C 1
ATOM 3197 O O . LEU A 1 414 ? 11.958 1.080 6.659 1.00 90.50 414 LEU A O 1
ATOM 3201 N N . GLN A 1 415 ? 10.126 1.452 7.882 1.00 90.44 415 GLN A N 1
ATOM 3202 C CA . GLN A 1 415 ? 9.898 2.829 7.434 1.00 90.44 415 GLN A CA 1
ATOM 3203 C C . GLN A 1 415 ? 11.098 3.760 7.662 1.00 90.44 415 GLN A C 1
ATOM 3205 O O . GLN A 1 415 ? 11.301 4.698 6.896 1.00 90.44 415 GLN A O 1
ATOM 3210 N N . ASN A 1 416 ? 11.886 3.530 8.716 1.00 90.31 416 ASN A N 1
ATOM 3211 C CA . ASN A 1 416 ? 13.124 4.280 8.920 1.00 90.31 416 ASN A CA 1
ATOM 3212 C C . ASN A 1 416 ? 14.235 3.772 7.996 1.00 90.31 416 ASN A C 1
ATOM 3214 O O . ASN A 1 416 ? 14.862 4.587 7.332 1.00 90.31 416 ASN A O 1
ATOM 3218 N N . ARG A 1 417 ? 14.416 2.448 7.892 1.00 88.69 417 ARG A N 1
ATOM 3219 C CA . ARG A 1 417 ? 15.424 1.837 7.015 1.00 88.69 417 ARG A CA 1
ATOM 3220 C C . ARG A 1 417 ? 15.251 2.262 5.551 1.00 88.69 417 ARG A C 1
ATOM 3222 O O . ARG A 1 417 ? 16.163 2.850 4.989 1.00 88.69 417 ARG A O 1
ATOM 3229 N N . GLU A 1 418 ? 14.068 2.031 4.986 1.00 86.50 418 GLU A N 1
ATOM 3230 C CA . GLU A 1 418 ? 13.736 2.326 3.584 1.00 86.50 418 GLU A CA 1
ATOM 3231 C C . GLU A 1 418 ? 13.942 3.814 3.249 1.00 86.50 418 GLU A C 1
ATOM 3233 O O . GLU A 1 418 ? 14.448 4.150 2.181 1.00 86.50 418 GLU A O 1
ATOM 3238 N N . ARG A 1 419 ? 13.614 4.717 4.189 1.00 86.62 419 ARG A N 1
ATOM 3239 C CA . ARG A 1 419 ? 13.907 6.151 4.058 1.00 86.62 419 ARG A CA 1
ATOM 3240 C C . ARG A 1 419 ? 15.410 6.408 3.995 1.00 86.62 419 ARG A C 1
ATOM 3242 O O . ARG A 1 419 ? 15.862 7.116 3.103 1.00 86.62 419 ARG A O 1
ATOM 3249 N N . ASP A 1 420 ? 16.159 5.895 4.966 1.00 86.31 420 ASP A N 1
ATOM 3250 C CA . ASP A 1 420 ? 17.578 6.214 5.136 1.00 86.31 420 ASP A CA 1
ATOM 3251 C C . ASP A 1 420 ? 18.415 5.629 3.977 1.00 86.31 420 ASP A C 1
ATOM 3253 O O . ASP A 1 420 ? 19.342 6.277 3.485 1.00 86.31 420 ASP A O 1
ATOM 3257 N N . GLU A 1 421 ? 18.024 4.453 3.472 1.00 83.31 421 GLU A N 1
ATOM 3258 C CA . GLU A 1 421 ? 18.563 3.819 2.262 1.00 83.31 421 GLU A CA 1
ATOM 3259 C C . GLU A 1 421 ? 18.226 4.626 0.996 1.00 83.31 421 GLU A C 1
ATOM 3261 O O . GLU A 1 421 ? 19.134 4.951 0.225 1.00 83.31 421 GLU A O 1
ATOM 3266 N N . PHE A 1 422 ? 16.965 5.040 0.810 1.00 82.31 422 PHE A N 1
ATOM 3267 C CA . PHE A 1 422 ? 16.545 5.888 -0.313 1.00 82.31 422 PHE A CA 1
ATOM 3268 C C . PHE A 1 422 ? 17.267 7.244 -0.324 1.00 82.31 422 PHE A C 1
ATOM 3270 O O . PHE A 1 422 ? 17.826 7.649 -1.344 1.00 82.31 422 PHE A O 1
ATOM 3277 N N . GLU A 1 423 ? 17.322 7.932 0.820 1.00 83.06 423 GLU A N 1
ATOM 3278 C CA . GLU A 1 423 ? 18.028 9.208 0.959 1.00 83.06 423 GLU A CA 1
ATOM 3279 C C . GLU A 1 423 ? 19.532 9.054 0.700 1.00 83.06 423 GLU A C 1
ATOM 3281 O O . GLU A 1 423 ? 20.154 9.966 0.156 1.00 83.06 423 GLU A O 1
ATOM 3286 N N . SER A 1 424 ? 20.154 7.929 1.076 1.00 82.38 424 SER A N 1
ATOM 3287 C CA . SER A 1 424 ? 21.550 7.646 0.713 1.00 82.38 424 SER A CA 1
ATOM 3288 C C . SER A 1 424 ? 21.709 7.444 -0.793 1.00 82.38 424 SER A C 1
ATOM 3290 O O . SER A 1 424 ? 22.553 8.091 -1.409 1.00 82.38 424 SER A O 1
ATOM 3292 N N . MET A 1 425 ? 20.870 6.601 -1.396 1.00 76.56 425 MET A N 1
ATOM 3293 C CA . MET A 1 425 ? 20.907 6.266 -2.819 1.00 76.56 425 MET A CA 1
ATOM 3294 C C . MET A 1 425 ? 20.743 7.505 -3.716 1.00 76.56 425 MET A C 1
ATOM 3296 O O . MET A 1 425 ? 21.539 7.685 -4.636 1.00 76.56 425 MET A O 1
ATOM 3300 N N . ILE A 1 426 ? 19.771 8.386 -3.443 1.00 75.88 426 ILE A N 1
ATOM 3301 C CA . ILE A 1 426 ? 19.559 9.612 -4.236 1.00 75.88 426 ILE A CA 1
ATOM 3302 C C . ILE A 1 426 ? 20.787 10.541 -4.174 1.00 75.88 426 ILE A C 1
ATOM 3304 O O . ILE A 1 426 ? 21.256 10.999 -5.218 1.00 75.88 426 ILE A O 1
ATOM 3308 N N . ARG A 1 427 ? 21.384 10.748 -2.989 1.00 80.62 427 ARG A N 1
ATOM 3309 C CA . ARG A 1 427 ? 22.622 11.546 -2.836 1.00 80.62 427 ARG A CA 1
ATOM 3310 C C . ARG A 1 427 ? 23.790 10.956 -3.630 1.00 80.62 427 ARG A C 1
ATOM 3312 O O . ARG A 1 427 ? 24.496 11.676 -4.334 1.00 80.62 427 ARG A O 1
ATOM 3319 N N . ASP A 1 428 ? 23.958 9.643 -3.555 1.00 77.12 428 ASP A N 1
ATOM 3320 C CA . ASP A 1 428 ? 24.954 8.881 -4.305 1.00 77.12 428 ASP A CA 1
ATOM 3321 C C . ASP A 1 428 ? 24.821 9.061 -5.827 1.00 77.12 428 ASP A C 1
ATOM 3323 O O . ASP A 1 428 ? 25.819 9.137 -6.547 1.00 77.12 428 ASP A O 1
ATOM 3327 N N . LEU A 1 429 ? 23.584 9.105 -6.324 1.00 72.12 429 LEU A N 1
ATOM 3328 C CA . LEU A 1 429 ? 23.263 9.277 -7.739 1.00 72.12 429 LEU A CA 1
ATOM 3329 C C . LEU A 1 429 ? 23.524 10.712 -8.207 1.00 72.12 429 LEU A C 1
ATOM 3331 O O . LEU A 1 429 ? 24.141 10.892 -9.257 1.00 72.12 429 LEU A O 1
ATOM 3335 N N . GLU A 1 430 ? 23.158 11.721 -7.411 1.00 72.69 430 GLU A N 1
ATOM 3336 C CA . GLU A 1 430 ? 23.519 13.116 -7.688 1.00 72.69 430 GLU A CA 1
ATOM 3337 C C . GLU A 1 430 ? 25.038 13.309 -7.791 1.00 72.69 430 GLU A C 1
ATOM 3339 O O . GLU A 1 430 ? 25.513 13.973 -8.713 1.00 72.69 430 GLU A O 1
ATOM 3344 N N . ILE A 1 431 ? 25.814 12.728 -6.867 1.00 80.62 431 ILE A N 1
ATOM 3345 C CA . ILE A 1 431 ? 27.283 12.809 -6.883 1.00 80.62 431 ILE A CA 1
ATOM 3346 C C . ILE A 1 431 ? 27.829 12.180 -8.172 1.00 80.62 431 ILE A C 1
ATOM 3348 O O . ILE A 1 431 ? 28.597 12.822 -8.893 1.00 80.62 431 ILE A O 1
ATOM 3352 N N . LYS A 1 432 ? 27.364 10.973 -8.525 1.00 73.12 432 LYS A N 1
ATOM 3353 C CA . LYS A 1 432 ? 27.751 10.275 -9.765 1.00 73.12 432 LYS A CA 1
ATOM 3354 C C . LYS A 1 432 ? 27.362 11.061 -11.021 1.00 73.12 432 LYS A C 1
ATOM 3356 O O . LYS A 1 432 ? 28.101 11.035 -12.004 1.00 73.12 432 LYS A O 1
ATOM 3361 N N . GLU A 1 433 ? 26.244 11.786 -11.018 1.00 69.00 433 GLU A N 1
ATOM 3362 C CA . GLU A 1 433 ? 25.844 12.626 -12.151 1.00 69.00 433 GLU A CA 1
ATOM 3363 C C . GLU A 1 433 ? 26.712 13.888 -12.285 1.00 69.00 433 GLU A C 1
ATOM 3365 O O . GLU A 1 433 ? 27.132 14.225 -13.396 1.00 69.00 433 GLU A O 1
ATOM 3370 N N . ARG A 1 434 ? 27.052 14.550 -11.170 1.00 70.81 434 ARG A N 1
ATOM 3371 C CA . ARG A 1 434 ? 28.013 15.670 -11.153 1.00 70.81 434 ARG A CA 1
ATOM 3372 C C . ARG A 1 434 ? 29.388 15.214 -11.651 1.00 70.81 434 ARG A C 1
ATOM 3374 O O . ARG A 1 434 ? 29.978 15.865 -12.508 1.00 70.81 434 ARG A O 1
ATOM 3381 N N . GLU A 1 435 ? 29.867 14.057 -11.190 1.00 73.81 435 GLU A N 1
ATOM 3382 C CA . GLU A 1 435 ? 31.109 13.452 -11.679 1.00 73.81 435 GLU A CA 1
ATOM 3383 C C . GLU A 1 435 ? 31.078 13.151 -13.181 1.00 73.81 435 GLU A C 1
ATOM 3385 O O . GLU A 1 435 ? 32.051 13.448 -13.872 1.00 73.81 435 GLU A O 1
ATOM 3390 N N . LYS A 1 436 ? 29.982 12.577 -13.701 1.00 68.19 436 LYS A N 1
ATOM 3391 C CA . LYS A 1 436 ? 29.811 12.355 -15.146 1.00 68.19 436 LYS A CA 1
ATOM 3392 C C . LYS A 1 436 ? 29.906 13.677 -15.906 1.00 68.19 436 LYS A C 1
ATOM 3394 O O . LYS A 1 436 ? 30.705 13.775 -16.830 1.00 68.19 436 LYS A O 1
ATOM 3399 N N . LYS A 1 437 ? 29.153 14.702 -15.490 1.00 65.00 437 LYS A N 1
ATOM 3400 C CA . LYS A 1 437 ? 29.151 16.035 -16.123 1.00 65.00 437 LYS A CA 1
ATOM 3401 C C . LYS A 1 437 ? 30.543 16.676 -16.146 1.00 65.00 437 LYS A C 1
ATOM 3403 O O . LYS A 1 437 ? 30.920 17.240 -17.167 1.00 65.00 437 LYS A O 1
ATOM 3408 N N . ASN A 1 438 ? 31.331 16.510 -15.084 1.00 69.44 438 ASN A N 1
ATOM 3409 C CA . ASN A 1 438 ? 32.702 17.026 -15.003 1.00 69.44 438 ASN A CA 1
ATOM 3410 C C . ASN A 1 438 ? 33.724 16.240 -15.854 1.00 69.44 438 ASN A C 1
ATOM 3412 O O . ASN A 1 438 ? 34.801 16.760 -16.132 1.00 69.44 438 ASN A O 1
ATOM 3416 N N . LYS A 1 439 ? 33.414 15.000 -16.258 1.00 66.25 439 LYS A N 1
ATOM 3417 C CA . LYS A 1 439 ? 34.278 14.143 -17.096 1.00 66.25 439 LYS A CA 1
ATOM 3418 C C . LYS A 1 439 ? 33.977 14.263 -18.602 1.00 66.25 439 LYS A C 1
ATOM 3420 O O . LYS A 1 439 ? 34.738 13.737 -19.408 1.00 66.25 439 LYS A O 1
ATOM 3425 N N . ILE A 1 440 ? 32.898 14.954 -18.983 1.00 61.84 440 ILE A N 1
ATOM 3426 C CA . ILE A 1 440 ? 32.502 15.208 -20.379 1.00 61.84 440 ILE A CA 1
ATOM 3427 C C . ILE A 1 440 ? 33.338 16.360 -20.958 1.00 61.84 440 ILE A C 1
ATOM 3429 O O . ILE A 1 440 ? 33.372 17.465 -20.411 1.00 61.84 440 ILE A O 1
ATOM 3433 N N . GLY A 1 441 ? 34.005 16.109 -22.087 1.00 63.19 441 GLY A N 1
ATOM 3434 C CA . GLY A 1 441 ? 34.890 17.079 -22.737 1.00 63.19 441 GLY A CA 1
ATOM 3435 C C . GLY A 1 441 ? 34.162 18.311 -23.293 1.00 63.19 441 GLY A C 1
ATOM 3436 O O . GLY A 1 441 ? 32.955 18.301 -23.533 1.00 63.19 441 GLY A O 1
ATOM 3437 N N . ALA A 1 442 ? 34.902 19.397 -23.547 1.00 57.91 442 ALA A N 1
ATOM 3438 C CA . ALA A 1 442 ? 34.326 20.621 -24.114 1.00 57.91 442 ALA A CA 1
ATOM 3439 C C . ALA A 1 442 ? 33.674 20.400 -25.495 1.00 57.91 442 ALA A C 1
ATOM 3441 O O . ALA A 1 442 ? 32.618 20.974 -25.750 1.00 57.91 442 ALA A O 1
ATOM 3442 N N . ASN A 1 443 ? 34.264 19.518 -26.311 1.00 59.22 443 ASN A N 1
ATOM 3443 C CA . ASN A 1 443 ? 33.835 19.177 -27.673 1.00 59.22 443 ASN A CA 1
ATOM 3444 C C . ASN A 1 443 ? 33.193 17.773 -27.750 1.00 59.22 443 ASN A C 1
ATOM 3446 O O . ASN A 1 443 ? 33.301 17.096 -28.769 1.00 59.22 443 ASN A O 1
ATOM 3450 N N . ASP A 1 444 ? 32.606 17.286 -26.654 1.00 71.56 444 ASP A N 1
ATOM 3451 C CA . ASP A 1 444 ? 31.966 15.968 -26.602 1.00 71.56 444 ASP A CA 1
ATOM 3452 C C . ASP A 1 444 ? 30.565 16.011 -27.258 1.00 71.56 444 ASP A C 1
ATOM 3454 O O . ASP A 1 444 ? 29.733 16.819 -26.829 1.00 71.56 444 ASP A O 1
ATOM 3458 N N . PRO A 1 445 ? 30.252 15.152 -28.250 1.00 70.69 445 PRO A N 1
ATOM 3459 C CA . PRO A 1 445 ? 28.929 15.100 -28.881 1.00 70.69 445 PRO A CA 1
ATOM 3460 C C . PRO A 1 445 ? 27.757 14.855 -27.912 1.00 70.69 445 PRO A C 1
ATOM 3462 O O . PRO A 1 445 ? 26.640 15.299 -28.180 1.00 70.69 445 PRO A O 1
ATOM 3465 N N . LEU A 1 446 ? 27.986 14.222 -26.751 1.00 71.62 446 LEU A N 1
ATOM 3466 C CA . LEU A 1 446 ? 26.972 14.126 -25.692 1.00 71.62 446 LEU A CA 1
ATOM 3467 C C . LEU A 1 446 ? 26.604 15.511 -25.142 1.00 71.62 446 LEU A C 1
ATOM 3469 O O . LEU A 1 446 ? 25.435 15.779 -24.872 1.00 71.62 446 LEU A O 1
ATOM 3473 N N . LYS A 1 447 ? 27.585 16.408 -24.991 1.00 75.69 447 LYS A N 1
ATOM 3474 C CA . LYS A 1 447 ? 27.387 17.767 -24.465 1.00 75.69 447 LYS A CA 1
ATOM 3475 C C . LYS A 1 447 ? 26.537 18.620 -25.403 1.00 75.69 447 LYS A C 1
ATOM 3477 O O . LYS A 1 447 ? 25.663 19.346 -24.934 1.00 75.69 447 LYS A O 1
ATOM 3482 N N . GLU A 1 448 ? 26.766 18.491 -26.709 1.00 74.81 448 GLU A N 1
ATOM 3483 C CA . GLU A 1 448 ? 25.941 19.119 -27.747 1.00 74.81 448 GLU A CA 1
ATOM 3484 C C . GLU A 1 448 ? 24.514 18.549 -27.756 1.00 74.81 448 GLU A C 1
ATOM 3486 O O . GLU A 1 448 ? 23.546 19.292 -27.895 1.00 74.81 448 GLU A O 1
ATOM 3491 N N . PHE A 1 449 ? 24.358 17.235 -27.568 1.00 78.88 449 PHE A N 1
ATOM 3492 C CA . PHE A 1 449 ? 23.038 16.621 -27.447 1.00 78.88 449 PHE A CA 1
ATOM 3493 C C . PHE A 1 449 ? 22.260 17.180 -26.239 1.00 78.88 449 PHE A C 1
ATOM 3495 O O . PHE A 1 449 ? 21.128 17.635 -26.407 1.00 78.88 449 PHE A O 1
ATOM 3502 N N . TYR A 1 450 ? 22.864 17.231 -25.042 1.00 75.19 450 TYR A N 1
ATOM 3503 C CA . TYR A 1 450 ? 22.193 17.768 -23.848 1.00 75.19 450 TYR A CA 1
ATOM 3504 C C . TYR A 1 450 ? 21.783 19.238 -23.992 1.00 75.19 450 TYR A C 1
ATOM 3506 O O . TYR A 1 450 ? 20.728 19.606 -23.485 1.00 75.19 450 TYR A O 1
ATOM 3514 N N . SER A 1 451 ? 22.569 20.078 -24.678 1.00 78.56 451 SER A N 1
ATOM 3515 C CA . SER A 1 451 ? 22.226 21.500 -24.849 1.00 78.56 451 SER A CA 1
ATOM 3516 C C . SER A 1 451 ? 21.031 21.744 -25.776 1.00 78.56 451 SER A C 1
ATOM 3518 O O . SER A 1 451 ? 20.469 22.837 -25.758 1.00 78.56 451 SER A O 1
ATOM 3520 N N . LYS A 1 452 ? 20.623 20.738 -26.563 1.00 81.25 452 LYS A N 1
ATOM 3521 C CA . LYS A 1 452 ? 19.455 20.797 -27.455 1.00 81.25 452 LYS A CA 1
ATOM 3522 C C . LYS A 1 452 ? 18.198 20.161 -26.854 1.00 81.25 452 LYS A C 1
ATOM 3524 O O . LYS A 1 452 ? 17.103 20.436 -27.339 1.00 81.25 452 LYS A O 1
ATOM 3529 N N . VAL A 1 453 ? 18.330 19.292 -25.846 1.00 80.69 453 VAL A N 1
ATOM 3530 C CA . VAL A 1 453 ? 17.183 18.614 -25.219 1.00 80.69 453 VAL A CA 1
ATOM 3531 C C . VAL A 1 453 ? 16.413 19.590 -24.338 1.00 80.69 453 VAL A C 1
ATOM 3533 O O . VAL A 1 453 ? 16.865 19.969 -23.259 1.00 80.69 453 VAL A O 1
ATOM 3536 N N . ASP A 1 454 ? 15.198 19.927 -24.764 1.00 83.19 454 ASP A N 1
ATOM 3537 C CA . ASP A 1 454 ? 14.218 20.563 -23.893 1.00 83.19 454 ASP A CA 1
ATOM 3538 C C . ASP A 1 454 ? 13.783 19.582 -22.791 1.00 83.19 454 ASP A C 1
ATOM 3540 O O . ASP A 1 454 ? 13.077 18.596 -23.025 1.00 83.19 454 ASP A O 1
ATOM 3544 N N . MET A 1 455 ? 14.225 19.859 -21.565 1.00 79.56 455 MET A N 1
ATOM 3545 C CA . MET A 1 455 ? 13.905 19.055 -20.389 1.00 79.56 455 MET A CA 1
ATOM 3546 C C . MET A 1 455 ? 12.442 19.210 -19.942 1.00 79.56 455 MET A C 1
ATOM 3548 O O . MET A 1 455 ? 11.930 18.326 -19.253 1.00 79.56 455 MET A O 1
ATOM 3552 N N . THR A 1 456 ? 11.741 20.279 -20.347 1.00 81.31 456 THR A N 1
ATOM 3553 C CA . THR A 1 456 ? 10.333 20.503 -19.968 1.00 81.31 456 THR A CA 1
ATOM 3554 C C . THR A 1 456 ? 9.398 19.455 -20.577 1.00 81.31 456 THR A C 1
ATOM 3556 O O . THR A 1 456 ? 8.399 19.089 -19.959 1.00 81.31 456 THR A O 1
ATOM 3559 N N . LEU A 1 457 ? 9.785 18.854 -21.711 1.00 80.62 457 LEU A N 1
ATOM 3560 C CA . LEU A 1 457 ? 9.085 17.732 -22.349 1.00 80.62 457 LEU A CA 1
ATOM 3561 C C . LEU A 1 457 ? 8.838 16.553 -21.391 1.00 80.62 457 LEU A C 1
ATOM 3563 O O . LEU A 1 457 ? 7.854 15.820 -21.540 1.00 80.62 457 LEU A O 1
ATOM 3567 N N . PHE A 1 458 ? 9.702 16.365 -20.390 1.00 77.62 458 PHE A N 1
ATOM 3568 C CA . PHE A 1 458 ? 9.600 15.279 -19.418 1.00 77.62 458 PHE A CA 1
ATOM 3569 C C . PHE A 1 458 ? 8.693 15.602 -18.222 1.00 77.62 458 PHE A C 1
ATOM 3571 O O . PHE A 1 458 ? 8.167 14.667 -17.620 1.00 77.62 458 PHE A O 1
ATOM 3578 N N . GLU A 1 459 ? 8.397 16.876 -17.940 1.00 76.25 459 GLU A N 1
ATOM 3579 C CA . GLU A 1 459 ? 7.580 17.289 -16.789 1.00 76.25 459 GLU A CA 1
ATOM 3580 C C . GLU A 1 459 ? 6.134 16.738 -16.825 1.00 76.25 459 GLU A C 1
ATOM 3582 O O . GLU A 1 459 ? 5.558 16.552 -17.904 1.00 76.25 459 GLU A O 1
ATOM 3587 N N . PRO A 1 460 ? 5.511 16.462 -15.663 1.00 73.00 460 PRO A N 1
ATOM 3588 C CA . PRO A 1 460 ? 4.126 15.996 -15.593 1.00 73.00 460 PRO A CA 1
ATOM 3589 C C . PRO A 1 460 ? 3.151 17.100 -16.024 1.00 73.00 460 PRO A C 1
ATOM 3591 O O . PRO A 1 460 ? 3.276 18.244 -15.581 1.00 73.00 460 PRO A O 1
ATOM 3594 N N . LYS A 1 461 ? 2.133 16.761 -16.829 1.00 70.44 461 LYS A N 1
ATOM 3595 C CA . LYS A 1 461 ? 1.163 17.742 -17.356 1.00 70.44 461 LYS A CA 1
ATOM 3596 C C . LYS A 1 461 ? 0.448 18.505 -16.236 1.00 70.44 461 LYS A C 1
ATOM 3598 O O . LYS A 1 461 ? 0.348 19.729 -16.268 1.00 70.44 461 LYS A O 1
ATOM 3603 N N . ASN A 1 462 ? 0.031 17.801 -15.185 1.00 68.56 462 ASN A N 1
ATOM 3604 C CA . ASN A 1 462 ? -0.757 18.358 -14.082 1.00 68.56 462 ASN A CA 1
ATOM 3605 C C . ASN A 1 462 ? 0.126 18.987 -12.977 1.00 68.56 462 ASN A C 1
ATOM 3607 O O . ASN A 1 462 ? -0.188 18.906 -11.786 1.00 68.56 462 ASN A O 1
ATOM 3611 N N . LYS A 1 463 ? 1.246 19.630 -13.354 1.00 73.31 463 LYS A N 1
ATOM 3612 C CA . LYS A 1 463 ? 2.267 20.198 -12.444 1.00 73.31 463 LYS A CA 1
ATOM 3613 C C . LYS A 1 463 ? 1.671 21.056 -11.318 1.00 73.31 463 LYS A C 1
ATOM 3615 O O . LYS A 1 463 ? 2.090 20.943 -10.167 1.00 73.31 463 LYS A O 1
ATOM 3620 N N . LYS A 1 464 ? 0.654 21.876 -11.623 1.00 71.31 464 LYS A N 1
ATOM 3621 C CA . LYS A 1 464 ? -0.034 22.749 -10.651 1.00 71.31 464 LYS A CA 1
ATOM 3622 C C . LYS A 1 464 ? -0.723 21.944 -9.544 1.00 71.31 464 LYS A C 1
ATOM 3624 O O . LYS A 1 464 ? -0.443 22.178 -8.368 1.00 71.31 464 LYS A O 1
ATOM 3629 N N . GLU A 1 465 ? -1.565 20.981 -9.910 1.00 67.31 465 GLU A N 1
ATOM 3630 C CA . GLU A 1 465 ? -2.308 20.125 -8.974 1.00 67.31 465 GLU A CA 1
ATOM 3631 C C . GLU A 1 465 ? -1.356 19.265 -8.142 1.00 67.31 465 GLU A C 1
ATOM 3633 O O . GLU A 1 465 ? -1.393 19.286 -6.910 1.00 67.31 465 GLU A O 1
ATOM 3638 N N . ARG A 1 466 ? -0.425 18.590 -8.827 1.00 74.94 466 ARG A N 1
ATOM 3639 C CA . ARG A 1 466 ? 0.631 17.773 -8.225 1.00 74.94 466 ARG A CA 1
ATOM 3640 C C . ARG A 1 466 ? 1.422 18.575 -7.190 1.00 74.94 466 ARG A C 1
ATOM 3642 O O . ARG A 1 466 ? 1.598 18.102 -6.072 1.00 74.94 466 ARG A O 1
ATOM 3649 N N . SER A 1 467 ? 1.785 19.829 -7.482 1.00 74.38 467 SER A N 1
ATOM 3650 C CA . SER A 1 467 ? 2.484 20.705 -6.527 1.00 74.38 467 SER A CA 1
ATOM 3651 C C . SER A 1 467 ? 1.669 21.050 -5.270 1.00 74.38 467 SER A C 1
ATOM 3653 O O . SER A 1 467 ? 2.253 21.263 -4.208 1.00 74.38 467 SER A O 1
ATOM 3655 N N . ALA A 1 468 ? 0.334 21.091 -5.349 1.00 74.94 468 ALA A N 1
ATOM 3656 C CA . ALA A 1 468 ? -0.536 21.330 -4.194 1.00 74.94 468 ALA A CA 1
ATOM 3657 C C . ALA A 1 468 ? -0.685 20.076 -3.312 1.00 74.94 468 ALA A C 1
ATOM 3659 O O . ALA A 1 468 ? -0.853 20.180 -2.093 1.00 74.94 468 ALA A O 1
ATOM 3660 N N . VAL A 1 469 ? -0.571 18.886 -3.906 1.00 75.38 469 VAL A N 1
ATOM 3661 C CA . VAL A 1 469 ? -0.539 17.616 -3.173 1.00 75.38 469 VAL A CA 1
ATOM 3662 C C . VAL A 1 469 ? 0.847 17.366 -2.556 1.00 75.38 469 VAL A C 1
ATOM 3664 O O . VAL A 1 469 ? 0.940 17.066 -1.367 1.00 75.38 469 VAL A O 1
ATOM 3667 N N . LEU A 1 470 ? 1.931 17.611 -3.301 1.00 79.12 470 LEU A N 1
ATOM 3668 C CA . LEU A 1 470 ? 3.331 17.469 -2.859 1.00 79.12 470 LEU A CA 1
ATOM 3669 C C . LEU A 1 470 ? 3.705 18.313 -1.628 1.00 79.12 470 LEU A C 1
ATOM 3671 O O . LEU A 1 470 ? 4.625 17.951 -0.894 1.00 79.12 470 LEU A O 1
ATOM 3675 N N . ARG A 1 471 ? 3.004 19.428 -1.383 1.00 79.06 471 ARG A N 1
ATOM 3676 C CA . ARG A 1 471 ? 3.179 20.275 -0.183 1.00 79.06 471 ARG A CA 1
ATOM 3677 C C . ARG A 1 471 ? 2.639 19.638 1.103 1.00 79.06 471 ARG A C 1
ATOM 3679 O O . ARG A 1 471 ? 2.901 20.159 2.182 1.00 79.06 471 ARG A O 1
ATOM 3686 N N . GLN A 1 472 ? 1.878 18.546 1.010 1.00 76.62 472 GLN A N 1
ATOM 3687 C CA . GLN A 1 472 ? 1.262 17.882 2.166 1.00 76.62 472 GLN A CA 1
ATOM 3688 C C . GLN A 1 472 ? 2.188 16.842 2.818 1.00 76.62 472 GLN A C 1
ATOM 3690 O O . GLN A 1 472 ? 1.986 16.508 3.984 1.00 76.62 472 GLN A O 1
ATOM 3695 N N . THR A 1 473 ? 3.216 16.377 2.095 1.00 77.31 473 THR A N 1
ATOM 3696 C CA . THR A 1 473 ? 4.140 15.317 2.524 1.00 77.31 473 THR A CA 1
ATOM 3697 C C . THR A 1 473 ? 5.574 15.670 2.120 1.00 77.31 473 THR A C 1
ATOM 3699 O O . THR A 1 473 ? 5.889 15.773 0.934 1.00 77.31 473 THR A O 1
ATOM 3702 N N . SER A 1 474 ? 6.460 15.843 3.105 1.00 74.25 474 SER A N 1
ATOM 3703 C CA . SER A 1 474 ? 7.851 16.272 2.881 1.00 74.25 474 SER A CA 1
ATOM 3704 C C . SER A 1 474 ? 8.807 15.158 2.437 1.00 74.25 474 SER A C 1
ATOM 3706 O O . SER A 1 474 ? 9.888 15.468 1.960 1.00 74.25 474 SER A O 1
ATOM 3708 N N . ASN A 1 475 ? 8.440 13.887 2.619 1.00 79.56 475 ASN A N 1
ATOM 3709 C CA . ASN A 1 475 ? 9.230 12.708 2.244 1.00 79.56 475 ASN A CA 1
ATOM 3710 C C . ASN A 1 475 ? 8.277 11.501 2.115 1.00 79.56 475 ASN A C 1
ATOM 3712 O O . ASN A 1 475 ? 7.387 11.342 2.954 1.00 79.56 475 ASN A O 1
ATOM 3716 N N . ALA A 1 476 ? 8.439 10.669 1.080 1.00 80.44 476 ALA A N 1
ATOM 3717 C CA . ALA A 1 476 ? 7.517 9.572 0.751 1.00 80.44 476 ALA A CA 1
ATOM 3718 C C . ALA A 1 476 ? 7.361 8.529 1.873 1.00 80.44 476 ALA A C 1
ATOM 3720 O O . ALA A 1 476 ? 6.292 7.960 2.076 1.00 80.44 476 ALA A O 1
ATOM 3721 N N . PHE A 1 477 ? 8.417 8.307 2.648 1.00 80.81 477 PHE A N 1
ATOM 3722 C CA . PHE A 1 477 ? 8.455 7.319 3.720 1.00 80.81 477 PHE A CA 1
ATOM 3723 C C . PHE A 1 477 ? 7.846 7.852 5.028 1.00 80.81 477 PHE A C 1
ATOM 3725 O O . PHE A 1 477 ? 7.740 7.123 6.012 1.00 80.81 477 PHE A O 1
ATOM 3732 N N . ILE A 1 478 ? 7.384 9.108 5.072 1.00 73.62 478 ILE A N 1
ATOM 3733 C CA . ILE A 1 478 ? 6.601 9.623 6.200 1.00 73.62 478 ILE A CA 1
ATOM 3734 C C . ILE A 1 478 ? 5.145 9.173 6.039 1.00 73.62 478 ILE A C 1
ATOM 3736 O O . ILE A 1 478 ? 4.332 9.847 5.412 1.00 73.62 478 ILE A O 1
ATOM 3740 N N . ASN A 1 479 ? 4.807 8.038 6.658 1.00 83.88 479 ASN A N 1
ATOM 3741 C CA . ASN A 1 479 ? 3.444 7.512 6.705 1.00 83.88 479 ASN A CA 1
ATOM 3742 C C . ASN A 1 479 ? 2.864 7.579 8.136 1.00 83.88 479 ASN A C 1
ATOM 3744 O O . ASN A 1 479 ? 3.060 6.653 8.929 1.00 83.88 479 ASN A O 1
ATOM 3748 N N . PRO A 1 480 ? 2.097 8.631 8.497 1.00 87.81 480 PRO A N 1
ATOM 3749 C CA . PRO A 1 480 ? 1.578 8.805 9.859 1.00 87.81 480 PRO A CA 1
ATOM 3750 C C . PRO A 1 480 ? 0.585 7.713 10.291 1.00 87.81 480 PRO A C 1
ATOM 3752 O O . PRO A 1 480 ? 0.263 7.609 11.476 1.00 87.81 480 PRO A O 1
ATOM 3755 N N . PHE A 1 481 ? 0.101 6.891 9.350 1.00 92.81 481 PHE A N 1
ATOM 3756 C CA . PHE A 1 481 ? -0.761 5.747 9.637 1.00 92.81 481 PHE A CA 1
ATOM 3757 C C . PHE A 1 481 ? -0.048 4.675 10.473 1.00 92.81 481 PHE A C 1
ATOM 3759 O O . PHE A 1 481 ? -0.677 4.108 11.362 1.00 92.81 481 PHE A O 1
ATOM 3766 N N . GLY A 1 482 ? 1.259 4.455 10.273 1.00 92.62 482 GLY A N 1
ATOM 3767 C CA . GLY A 1 482 ? 2.036 3.487 11.057 1.00 92.62 482 GLY A CA 1
ATOM 3768 C C . GLY A 1 482 ? 2.144 3.878 12.535 1.00 92.62 482 GLY A C 1
ATOM 3769 O O . GLY A 1 482 ? 1.790 3.094 13.416 1.00 92.62 482 GLY A O 1
ATOM 3770 N N . ASP A 1 483 ? 2.536 5.125 12.822 1.00 93.06 483 ASP A N 1
ATOM 3771 C CA . ASP A 1 483 ? 2.552 5.664 14.192 1.00 93.06 483 ASP A CA 1
ATOM 3772 C C . ASP A 1 483 ? 1.142 5.729 14.815 1.00 93.06 483 ASP A C 1
ATOM 3774 O O . ASP A 1 483 ? 0.992 5.492 16.016 1.00 93.06 483 ASP A O 1
ATOM 3778 N N . TYR A 1 484 ? 0.097 6.010 14.021 1.00 95.81 484 TYR A N 1
ATOM 3779 C CA . TYR A 1 484 ? -1.292 5.981 14.498 1.00 95.81 484 TYR A CA 1
ATOM 3780 C C . TYR A 1 484 ? -1.746 4.570 14.889 1.00 95.81 484 TYR A C 1
ATOM 3782 O O . TYR A 1 484 ? -2.257 4.395 15.994 1.00 95.81 484 TYR A O 1
ATOM 3790 N N . LEU A 1 485 ? -1.535 3.567 14.027 1.00 95.88 485 LEU A N 1
ATOM 3791 C CA . LEU A 1 485 ? -1.856 2.167 14.321 1.00 95.88 485 LEU A CA 1
ATOM 3792 C C . LEU A 1 485 ? -1.074 1.671 15.539 1.00 95.88 485 LEU A C 1
ATOM 3794 O O . LEU A 1 485 ? -1.652 1.046 16.422 1.00 95.88 485 LEU A O 1
ATOM 3798 N N . HIS A 1 486 ? 0.215 2.000 15.641 1.00 95.31 486 HIS A N 1
ATOM 3799 C CA . HIS A 1 486 ? 1.029 1.635 16.798 1.00 95.31 486 HIS A CA 1
ATOM 3800 C C . HIS A 1 486 ? 0.491 2.252 18.103 1.00 95.31 486 HIS A C 1
ATOM 3802 O O . HIS A 1 486 ? 0.418 1.559 19.118 1.00 95.31 486 HIS A O 1
ATOM 3808 N N . GLY A 1 487 ? 0.047 3.516 18.072 1.00 95.50 487 GLY A N 1
ATOM 3809 C CA . GLY A 1 487 ? -0.620 4.172 19.203 1.00 95.50 487 GLY A CA 1
ATOM 3810 C C . GLY A 1 487 ? -1.976 3.556 19.559 1.00 95.50 487 GLY A C 1
ATOM 3811 O O . GLY A 1 487 ? -2.239 3.330 20.737 1.00 95.50 487 GLY A O 1
ATOM 3812 N N . LEU A 1 488 ? -2.791 3.225 18.554 1.00 95.81 488 LEU A N 1
ATOM 3813 C CA . LEU A 1 488 ? -4.086 2.548 18.696 1.00 95.81 488 LEU A CA 1
ATOM 3814 C C . LEU A 1 488 ? -3.928 1.169 19.347 1.00 95.81 488 LEU A C 1
ATOM 3816 O O . LEU A 1 488 ? -4.623 0.874 20.319 1.00 95.81 488 LEU A O 1
ATOM 3820 N N . ILE A 1 489 ? -2.993 0.346 18.856 1.00 94.81 489 ILE A N 1
ATOM 3821 C CA . ILE A 1 489 ? -2.700 -0.979 19.420 1.00 94.81 489 ILE A CA 1
ATOM 3822 C C . ILE A 1 489 ? -2.254 -0.831 20.875 1.00 94.81 489 ILE A C 1
ATOM 3824 O O . ILE A 1 489 ? -2.849 -1.437 21.759 1.00 94.81 489 ILE A O 1
ATOM 3828 N N . LEU A 1 490 ? -1.249 0.012 21.139 1.00 94.06 490 LEU A N 1
ATOM 3829 C CA . LEU A 1 490 ? -0.729 0.241 22.490 1.00 94.06 490 LEU A CA 1
ATOM 3830 C C . LEU A 1 490 ? -1.792 0.777 23.457 1.00 94.06 490 LEU A C 1
ATOM 3832 O O . LEU A 1 490 ? -1.757 0.438 24.638 1.00 94.06 490 LEU A O 1
ATOM 3836 N N . GLU A 1 491 ? -2.737 1.592 22.984 1.00 94.00 491 GLU A N 1
ATOM 3837 C CA . GLU A 1 491 ? -3.865 2.045 23.794 1.00 94.00 491 GLU A CA 1
ATOM 3838 C C . GLU A 1 491 ? -4.835 0.903 24.113 1.00 94.00 491 GLU A C 1
ATOM 3840 O O . GLU A 1 491 ? -5.204 0.750 25.278 1.00 94.00 491 GLU A O 1
ATOM 3845 N N . CYS A 1 492 ? -5.220 0.088 23.128 1.00 92.06 492 CYS A N 1
ATOM 3846 C CA . CYS A 1 492 ? -6.143 -1.029 23.341 1.00 92.06 492 CYS A CA 1
ATOM 3847 C C . CYS A 1 492 ? -5.527 -2.102 24.257 1.00 92.06 492 CYS A C 1
ATOM 3849 O O . CYS A 1 492 ? -6.140 -2.492 25.248 1.00 92.06 492 CYS A O 1
ATOM 3851 N N . GLU A 1 493 ? -4.266 -2.470 24.019 1.00 90.62 493 GLU A N 1
ATOM 3852 C CA . GLU A 1 493 ? -3.456 -3.323 24.903 1.00 90.62 493 GLU A CA 1
ATOM 3853 C C . GLU A 1 493 ? -3.363 -2.760 26.333 1.00 90.62 493 GLU A C 1
ATOM 3855 O O . GLU A 1 493 ? -3.317 -3.510 27.313 1.00 90.62 493 GLU A O 1
ATOM 3860 N N . SER A 1 494 ? -3.382 -1.429 26.494 1.00 90.50 494 SER A N 1
ATOM 3861 C CA . SER A 1 494 ? -3.277 -0.797 27.814 1.00 90.50 494 SER A CA 1
ATOM 3862 C C . SER A 1 494 ? -4.474 -1.038 28.740 1.00 90.50 494 SER A C 1
ATOM 3864 O O . SER A 1 494 ? -4.332 -0.850 29.949 1.00 90.50 494 SER A O 1
ATOM 3866 N N . TYR A 1 495 ? -5.611 -1.512 28.214 1.00 87.12 495 TYR A N 1
ATOM 3867 C CA . TYR A 1 495 ? -6.739 -1.986 29.026 1.00 87.12 495 TYR A CA 1
ATOM 3868 C C . TYR A 1 495 ? -6.406 -3.282 29.780 1.00 87.12 495 TYR A C 1
ATOM 3870 O O . TYR A 1 495 ? -6.934 -3.504 30.867 1.00 87.12 495 TYR A O 1
ATOM 3878 N N . TYR A 1 496 ? -5.496 -4.105 29.247 1.00 86.38 496 TYR A N 1
ATOM 3879 C CA . TYR A 1 496 ? -5.001 -5.324 29.897 1.00 86.38 496 TYR A CA 1
ATOM 3880 C C . TYR A 1 496 ? -3.639 -5.126 30.571 1.00 86.38 496 TYR A C 1
ATOM 3882 O O . TYR A 1 496 ? -3.312 -5.845 31.514 1.00 86.38 496 TYR A O 1
ATOM 3890 N N . LYS A 1 497 ? -2.832 -4.165 30.099 1.00 90.00 497 LYS A N 1
ATOM 3891 C CA . LYS A 1 497 ? -1.508 -3.842 30.650 1.00 90.00 497 LYS A CA 1
ATOM 3892 C C . LYS A 1 497 ? -1.298 -2.321 30.768 1.00 90.00 497 LYS A C 1
ATOM 3894 O O . LYS A 1 497 ? -0.689 -1.713 29.882 1.00 90.00 497 LYS A O 1
ATOM 3899 N N . PRO A 1 498 ? -1.728 -1.686 31.878 1.00 89.62 498 PRO A N 1
ATOM 3900 C CA . PRO A 1 498 ? -1.692 -0.226 32.049 1.00 89.62 498 PRO A CA 1
ATOM 3901 C C . PRO A 1 498 ? -0.322 0.444 31.852 1.00 89.62 498 PRO A C 1
ATOM 3903 O O . PRO A 1 498 ? -0.266 1.620 31.493 1.00 89.62 498 PRO A O 1
ATOM 3906 N N . SER A 1 499 ? 0.789 -0.292 31.996 1.00 91.31 499 SER A N 1
ATOM 3907 C CA . SER A 1 499 ? 2.143 0.219 31.728 1.00 91.31 499 SER A CA 1
ATOM 3908 C C . SER A 1 499 ? 2.383 0.637 30.266 1.00 91.31 499 SER A C 1
ATOM 3910 O O . SER A 1 499 ? 3.399 1.259 29.976 1.00 91.31 499 SER A O 1
ATOM 3912 N N . LEU A 1 500 ? 1.487 0.294 29.332 1.00 92.38 500 LEU A N 1
ATOM 3913 C CA . LEU A 1 500 ? 1.598 0.648 27.910 1.00 92.38 500 LEU A CA 1
ATOM 3914 C C . LEU A 1 500 ? 1.032 2.040 27.565 1.00 92.38 500 LEU A C 1
ATOM 3916 O O . LEU A 1 500 ? 1.292 2.542 26.471 1.00 92.38 500 LEU A O 1
ATOM 3920 N N . ARG A 1 501 ? 0.321 2.708 28.489 1.00 92.62 501 ARG A N 1
ATOM 3921 C CA . ARG A 1 501 ? -0.295 4.037 28.257 1.00 92.62 501 ARG A CA 1
ATOM 3922 C C . ARG A 1 501 ? 0.726 5.123 27.906 1.00 92.62 501 ARG A C 1
ATOM 3924 O O . ARG A 1 501 ? 0.463 5.972 27.056 1.00 92.62 501 ARG A O 1
ATOM 3931 N N . SER A 1 502 ? 1.905 5.085 28.526 1.00 93.62 502 SER A N 1
ATOM 3932 C CA . SER A 1 502 ? 3.028 5.981 28.216 1.00 93.62 502 SER A CA 1
ATOM 3933 C C . SER A 1 502 ? 3.529 5.782 26.781 1.00 93.62 502 SER A C 1
ATOM 3935 O O . SER A 1 502 ? 3.705 6.754 26.046 1.00 93.62 502 SER A O 1
ATOM 3937 N N . ASN A 1 503 ? 3.674 4.528 26.347 1.00 94.94 503 ASN A N 1
ATOM 3938 C CA . ASN A 1 503 ? 4.088 4.180 24.988 1.00 94.94 503 ASN A CA 1
ATOM 3939 C C . ASN A 1 503 ? 3.037 4.618 23.952 1.00 94.94 503 ASN A C 1
ATOM 3941 O O . ASN A 1 503 ? 3.400 5.224 22.943 1.00 94.94 503 ASN A O 1
ATOM 3945 N N . ALA A 1 504 ? 1.742 4.413 24.229 1.00 95.00 504 ALA A N 1
ATOM 3946 C CA . ALA A 1 504 ? 0.649 4.919 23.392 1.00 95.00 504 ALA A CA 1
ATOM 3947 C C . ALA A 1 504 ? 0.705 6.454 23.247 1.00 95.00 504 ALA A C 1
ATOM 3949 O O . ALA A 1 504 ? 0.638 6.989 22.140 1.00 95.00 504 ALA A O 1
ATOM 3950 N N . ALA A 1 505 ? 0.927 7.179 24.351 1.00 95.75 505 ALA A N 1
ATOM 3951 C CA . ALA A 1 505 ? 1.089 8.634 24.332 1.00 95.75 505 ALA A CA 1
ATOM 3952 C C . ALA A 1 505 ? 2.315 9.090 23.515 1.00 95.75 505 ALA A C 1
ATOM 3954 O O . ALA A 1 505 ? 2.258 10.115 22.831 1.00 95.75 505 ALA A O 1
ATOM 3955 N N . ILE A 1 506 ? 3.420 8.336 23.551 1.00 94.81 506 ILE A N 1
ATOM 3956 C CA . ILE A 1 506 ? 4.616 8.603 22.738 1.00 94.81 506 ILE A CA 1
ATOM 3957 C C . ILE A 1 506 ? 4.323 8.384 21.246 1.00 94.81 506 ILE A C 1
ATOM 3959 O O . ILE A 1 506 ? 4.690 9.244 20.442 1.00 94.81 506 ILE A O 1
ATOM 3963 N N . ALA A 1 507 ? 3.632 7.302 20.879 1.00 94.81 507 ALA A N 1
ATOM 3964 C CA . ALA A 1 507 ? 3.234 7.012 19.499 1.00 94.81 507 ALA A CA 1
ATOM 3965 C C . ALA A 1 507 ? 2.279 8.084 18.940 1.00 94.81 507 ALA A C 1
ATOM 3967 O O . ALA A 1 507 ? 2.562 8.689 17.905 1.00 94.81 507 ALA A O 1
ATOM 3968 N N . TYR A 1 508 ? 1.226 8.452 19.680 1.00 96.50 508 TYR A N 1
ATOM 3969 C CA . TYR A 1 508 ? 0.347 9.557 19.282 1.00 96.50 508 TYR A CA 1
ATOM 3970 C C . TYR A 1 508 ? 1.083 10.902 19.185 1.00 96.50 508 TYR A C 1
ATOM 3972 O O . TYR A 1 508 ? 0.774 11.701 18.301 1.00 96.50 508 TYR A O 1
ATOM 3980 N N . ARG A 1 509 ? 2.097 11.160 20.028 1.00 95.69 509 ARG A N 1
ATOM 3981 C CA . ARG A 1 509 ? 2.960 12.350 19.899 1.00 95.69 509 ARG A CA 1
ATOM 3982 C C . ARG A 1 509 ? 3.792 12.327 18.610 1.00 95.69 509 ARG A C 1
ATOM 3984 O O . ARG A 1 509 ? 4.011 13.398 18.049 1.00 95.69 509 ARG A O 1
ATOM 3991 N N . LYS A 1 510 ? 4.256 11.160 18.142 1.00 93.12 510 LYS A N 1
ATOM 3992 C CA . LYS A 1 510 ? 4.941 11.028 16.842 1.00 93.12 510 LYS A CA 1
ATOM 3993 C C . LYS A 1 510 ? 3.972 11.318 15.697 1.00 93.12 510 LYS A C 1
ATOM 3995 O O . LYS A 1 510 ? 4.197 12.277 14.965 1.00 93.12 510 LYS A O 1
ATOM 4000 N N . ALA A 1 511 ? 2.844 10.609 15.627 1.00 93.12 511 ALA A N 1
ATOM 4001 C CA . ALA A 1 511 ? 1.813 10.843 14.612 1.00 93.12 511 ALA A CA 1
ATOM 4002 C C . ALA A 1 511 ? 1.361 12.322 14.562 1.00 93.12 511 ALA A C 1
ATOM 4004 O O . ALA A 1 511 ? 1.229 12.895 13.484 1.00 93.12 511 ALA A O 1
ATOM 4005 N N . ALA A 1 512 ? 1.205 12.982 15.720 1.00 94.38 512 ALA A N 1
ATOM 4006 C CA . ALA A 1 512 ? 0.816 14.395 15.814 1.00 94.38 512 ALA A CA 1
ATOM 4007 C C . ALA A 1 512 ? 1.859 15.397 15.276 1.00 94.38 512 ALA A C 1
ATOM 4009 O O . ALA A 1 512 ? 1.507 16.552 15.029 1.00 94.38 512 ALA A O 1
ATOM 4010 N N . LYS A 1 513 ? 3.130 14.991 15.131 1.00 91.88 513 LYS A N 1
ATOM 4011 C CA . LYS A 1 513 ? 4.158 15.779 14.430 1.00 91.88 513 LYS A CA 1
ATOM 4012 C C . LYS A 1 513 ? 4.078 15.593 12.915 1.00 91.88 513 LYS A C 1
ATOM 4014 O O . LYS A 1 513 ? 4.300 16.554 12.192 1.00 91.88 513 LYS A O 1
ATOM 4019 N N . LEU A 1 514 ? 3.780 14.373 12.466 1.00 88.12 514 LEU A N 1
ATOM 4020 C CA . LEU A 1 514 ? 3.813 13.986 11.053 1.00 88.12 514 LEU A CA 1
ATOM 4021 C C . LEU A 1 514 ? 2.517 14.336 10.300 1.00 88.12 514 LEU A C 1
ATOM 4023 O O . LEU A 1 514 ? 2.558 14.524 9.092 1.00 88.12 514 LEU A O 1
ATOM 4027 N N . GLN A 1 515 ? 1.379 14.452 10.998 1.00 90.75 515 GLN A N 1
ATOM 4028 C CA . GLN A 1 515 ? 0.085 14.788 10.396 1.00 90.75 515 GLN A CA 1
ATOM 4029 C C . GLN A 1 515 ? -0.568 16.027 11.045 1.00 90.75 515 GLN A C 1
ATOM 4031 O O . GLN A 1 515 ? -1.286 15.905 12.049 1.00 90.75 515 GLN A O 1
ATOM 4036 N N . PRO A 1 516 ? -0.391 17.230 10.463 1.00 89.44 516 PRO A N 1
ATOM 4037 C CA . PRO A 1 516 ? -1.017 18.460 10.946 1.00 89.44 516 PRO A CA 1
ATOM 4038 C C . PRO A 1 516 ? -2.551 18.397 11.017 1.00 89.44 516 PRO A C 1
ATOM 4040 O O . PRO A 1 516 ? -3.125 18.859 12.005 1.00 89.44 516 PRO A O 1
ATOM 4043 N N . LYS A 1 517 ? -3.226 17.774 10.037 1.00 91.38 517 LYS A N 1
ATOM 4044 C CA . LYS A 1 517 ? -4.703 17.721 9.955 1.00 91.38 517 LYS A CA 1
ATOM 4045 C C . LYS A 1 517 ? -5.341 16.912 11.095 1.00 91.38 517 LYS A C 1
ATOM 4047 O O . LYS A 1 517 ? -6.474 17.183 11.489 1.00 91.38 517 LYS A O 1
ATOM 4052 N N . ALA A 1 518 ? -4.604 15.960 11.672 1.00 94.12 518 ALA A N 1
ATOM 4053 C CA . ALA A 1 518 ? -5.032 15.144 12.812 1.00 94.12 518 ALA A CA 1
ATOM 4054 C C . ALA A 1 518 ? -4.422 15.578 14.155 1.00 94.12 518 ALA A C 1
ATOM 4056 O O . ALA A 1 518 ? -4.802 15.042 15.199 1.00 94.12 518 ALA A O 1
ATOM 4057 N N . LYS A 1 519 ? -3.518 16.570 14.170 1.00 95.31 519 LYS A N 1
ATOM 4058 C CA . LYS A 1 519 ? -2.769 17.023 15.357 1.00 95.31 519 LYS A CA 1
ATOM 4059 C C . LYS A 1 519 ? -3.661 17.263 16.582 1.00 95.31 519 LYS A C 1
ATOM 4061 O O . LYS A 1 519 ? -3.318 16.809 17.670 1.00 95.31 519 LYS A O 1
ATOM 4066 N N . LYS A 1 520 ? -4.835 17.893 16.420 1.00 95.75 520 LYS A N 1
ATOM 4067 C CA . LYS A 1 520 ? -5.800 18.122 17.519 1.00 95.75 520 LYS A CA 1
ATOM 4068 C C . LYS A 1 520 ? -6.323 16.810 18.125 1.00 95.75 520 LYS A C 1
ATOM 4070 O O . LYS A 1 520 ? -6.349 16.671 19.344 1.00 95.75 520 LYS A O 1
ATOM 4075 N N . MET A 1 521 ? -6.698 15.837 17.292 1.00 95.25 521 MET A N 1
ATOM 4076 C CA . MET A 1 521 ? -7.178 14.525 17.746 1.00 95.25 521 MET A CA 1
ATOM 4077 C C . MET A 1 521 ? -6.060 13.719 18.423 1.00 95.25 521 MET A C 1
ATOM 4079 O O . MET A 1 521 ? -6.266 13.140 19.487 1.00 95.25 521 MET A O 1
ATOM 4083 N N . LEU A 1 522 ? -4.871 13.699 17.821 1.00 96.50 522 LEU A N 1
ATOM 4084 C CA . LEU A 1 522 ? -3.733 12.907 18.292 1.00 96.50 522 LEU A CA 1
ATOM 4085 C C . LEU A 1 522 ? -3.159 13.460 19.608 1.00 96.50 522 LEU A C 1
ATOM 4087 O O . LEU A 1 522 ? -2.830 12.695 20.513 1.00 96.50 522 LEU A O 1
ATOM 4091 N N . LEU A 1 523 ? -3.122 14.787 19.776 1.00 96.62 523 LEU A N 1
ATOM 4092 C CA . LEU A 1 523 ? -2.766 15.407 21.056 1.00 96.62 523 LEU A CA 1
ATOM 4093 C C . LEU A 1 523 ? -3.846 15.203 22.132 1.00 96.62 523 LEU A C 1
ATOM 4095 O O . LEU A 1 523 ? -3.490 15.043 23.301 1.00 96.62 523 LEU A O 1
ATOM 4099 N N . GLN A 1 524 ? -5.132 15.116 21.765 1.00 95.06 524 GLN A N 1
ATOM 4100 C CA . GLN A 1 524 ? -6.179 14.705 22.709 1.00 95.06 524 GLN A CA 1
ATOM 4101 C C . GLN A 1 524 ? -5.987 13.251 23.161 1.00 95.06 524 GLN A C 1
ATOM 4103 O O . GLN A 1 524 ? -6.051 12.983 24.357 1.00 95.06 524 GLN A O 1
ATOM 4108 N N . ALA A 1 525 ? -5.679 12.328 22.244 1.00 95.00 525 ALA A N 1
ATOM 4109 C CA . ALA A 1 525 ? -5.384 10.934 22.582 1.00 95.00 525 ALA A CA 1
ATOM 4110 C C . ALA A 1 525 ? -4.156 10.815 23.510 1.00 95.00 525 ALA A C 1
ATOM 4112 O O . ALA A 1 525 ? -4.212 10.130 24.530 1.00 95.00 525 ALA A O 1
ATOM 4113 N N . LYS A 1 526 ? -3.086 11.579 23.238 1.00 95.56 526 LYS A N 1
ATOM 4114 C CA . LYS A 1 526 ? -1.925 11.718 24.138 1.00 95.56 526 LYS A CA 1
ATOM 4115 C C . LYS A 1 526 ? -2.326 12.234 25.532 1.00 95.56 526 LYS A C 1
ATOM 4117 O O . LYS A 1 526 ? -1.863 11.688 26.529 1.00 95.56 526 LYS A O 1
ATOM 4122 N N . SER A 1 527 ? -3.159 13.275 25.618 1.00 94.19 527 SER A N 1
ATOM 4123 C CA . SER A 1 527 ? -3.654 13.821 26.897 1.00 94.19 527 SER A CA 1
ATOM 4124 C C . SER A 1 527 ? -4.488 12.793 27.670 1.00 94.19 527 SER A C 1
ATOM 4126 O O . SER A 1 527 ? -4.315 12.628 28.876 1.00 94.19 527 SER A O 1
ATOM 4128 N N . ASP A 1 528 ? -5.345 12.054 26.969 1.00 92.38 528 ASP A N 1
ATOM 4129 C CA . ASP A 1 528 ? -6.243 11.055 27.543 1.00 92.38 528 ASP A CA 1
ATOM 4130 C C . ASP A 1 528 ? -5.511 9.866 28.186 1.00 92.38 528 ASP A C 1
ATOM 4132 O O . ASP A 1 528 ? -6.049 9.270 29.124 1.00 92.38 528 ASP A O 1
ATOM 4136 N N . MET A 1 529 ? -4.287 9.546 27.743 1.00 92.81 529 MET A N 1
ATOM 4137 C CA . MET A 1 529 ? -3.443 8.513 28.363 1.00 92.81 529 MET A CA 1
ATOM 4138 C C . MET A 1 529 ? -2.995 8.876 29.783 1.00 92.81 529 MET A C 1
ATOM 4140 O O . MET A 1 529 ? -2.906 7.989 30.632 1.00 92.81 529 MET A O 1
ATOM 4144 N N . GLY A 1 530 ? -2.776 10.166 30.061 1.00 87.00 530 GLY A N 1
ATOM 4145 C CA . GLY A 1 530 ? -2.414 10.664 31.393 1.00 87.00 530 GLY A CA 1
ATOM 4146 C C . GLY A 1 530 ? -3.585 10.751 32.379 1.00 87.00 530 GLY A C 1
ATOM 4147 O O . GLY A 1 530 ? -3.365 11.005 33.558 1.00 87.00 530 GLY A O 1
ATOM 4148 N N . LYS A 1 531 ? -4.829 10.547 31.925 1.00 87.44 531 LYS A N 1
ATOM 4149 C CA . LYS A 1 531 ? -6.019 10.586 32.790 1.00 87.44 531 LYS A CA 1
ATOM 4150 C C . LYS A 1 531 ? -6.238 9.234 33.491 1.00 87.44 531 LYS A C 1
ATOM 4152 O O . LYS A 1 531 ? -6.034 8.193 32.852 1.00 87.44 531 LYS A O 1
ATOM 4157 N N . PRO A 1 532 ? -6.697 9.228 34.760 1.00 78.69 532 PRO A N 1
ATOM 4158 C CA . PRO A 1 532 ? -6.981 8.004 35.507 1.00 78.69 532 PRO A CA 1
ATOM 4159 C C . PRO A 1 532 ? -8.177 7.249 34.912 1.00 78.69 532 PRO A C 1
ATOM 4161 O O . PRO A 1 532 ? -9.093 7.858 34.357 1.00 78.69 532 PRO A O 1
ATOM 4164 N N . ALA A 1 533 ? -8.215 5.924 35.086 1.00 68.75 533 ALA A N 1
ATOM 4165 C CA . ALA A 1 533 ? -9.249 5.058 34.506 1.00 68.75 533 ALA A CA 1
ATOM 4166 C C . ALA A 1 533 ? -10.691 5.480 34.868 1.00 68.75 533 ALA A C 1
ATOM 4168 O O . ALA A 1 533 ? -11.586 5.394 34.028 1.00 68.75 533 ALA A O 1
ATOM 4169 N N . LYS A 1 534 ? -10.904 6.033 36.074 1.00 67.19 534 LYS A N 1
ATOM 4170 C CA . LYS A 1 534 ? -12.202 6.557 36.547 1.00 67.19 534 LYS A CA 1
ATOM 4171 C C . LYS A 1 534 ? -12.796 7.652 35.639 1.00 67.19 534 LYS A C 1
ATOM 4173 O O . LYS A 1 534 ? -14.010 7.809 35.621 1.00 67.19 534 LYS A O 1
ATOM 4178 N N . ALA A 1 535 ? -11.991 8.356 34.834 1.00 70.56 535 ALA A N 1
ATOM 4179 C CA . ALA A 1 535 ? -12.478 9.340 33.853 1.00 70.56 535 ALA A CA 1
ATOM 4180 C C . ALA A 1 535 ? -13.322 8.720 32.711 1.00 70.56 535 ALA A C 1
ATOM 4182 O O . ALA A 1 535 ? -14.046 9.433 32.003 1.00 70.56 535 ALA A O 1
ATOM 4183 N N . TYR A 1 536 ? -13.240 7.397 32.543 1.00 74.69 536 TYR A N 1
ATOM 4184 C CA . TYR A 1 536 ? -13.911 6.623 31.497 1.00 74.69 536 TYR A CA 1
ATOM 4185 C C . TYR A 1 536 ? -14.922 5.612 32.061 1.00 74.69 536 TYR A C 1
ATOM 4187 O O . TYR A 1 536 ? -15.331 4.695 31.355 1.00 74.69 536 TYR A O 1
ATOM 4195 N N . SER A 1 537 ? -15.365 5.778 33.313 1.00 75.31 537 SER A N 1
ATOM 4196 C CA . SER A 1 537 ? -16.465 4.980 33.866 1.00 75.31 537 SER A CA 1
ATOM 4197 C C . SER A 1 537 ? -17.719 5.072 32.982 1.00 75.31 537 SER A C 1
ATOM 4199 O O . SER A 1 537 ? -18.035 6.122 32.414 1.00 75.31 537 SER A O 1
ATOM 4201 N N . ASN A 1 538 ? -18.405 3.936 32.825 1.00 84.25 538 ASN A N 1
ATOM 4202 C CA . ASN A 1 538 ? -19.575 3.738 31.956 1.00 84.25 538 ASN A CA 1
ATOM 4203 C C . ASN A 1 538 ? -19.366 4.101 30.467 1.00 84.25 538 ASN A C 1
ATOM 4205 O O . ASN A 1 538 ? -20.341 4.230 29.718 1.00 84.25 538 ASN A O 1
ATOM 4209 N N . LYS A 1 539 ? -18.107 4.240 30.024 1.00 89.00 539 LYS A N 1
ATOM 4210 C CA . LYS A 1 539 ? -17.731 4.538 28.639 1.00 89.00 539 LYS A CA 1
ATOM 4211 C C . LYS A 1 539 ? -16.755 3.501 28.091 1.00 89.00 539 LYS A C 1
ATOM 4213 O O . LYS A 1 539 ? -15.847 3.053 28.789 1.00 89.00 539 LYS A O 1
ATOM 4218 N N . ARG A 1 540 ? -16.878 3.220 26.796 1.00 90.56 540 ARG A N 1
ATOM 4219 C CA . ARG A 1 540 ? -15.962 2.369 26.033 1.00 90.56 540 ARG A CA 1
ATOM 4220 C C . ARG A 1 540 ? -15.298 3.148 24.912 1.00 90.56 540 ARG A C 1
ATOM 4222 O O . ARG A 1 540 ? -15.871 4.092 24.361 1.00 90.56 540 ARG A O 1
ATOM 4229 N N . LEU A 1 541 ? -14.068 2.758 24.609 1.00 93.31 541 LEU A N 1
ATOM 4230 C CA . LEU A 1 541 ? -13.262 3.345 23.549 1.00 93.31 541 LEU A CA 1
ATOM 4231 C C . LEU A 1 541 ? -13.738 2.828 22.190 1.00 93.31 541 LEU A C 1
ATOM 4233 O O . LEU A 1 541 ? -13.864 1.621 21.996 1.00 93.31 541 LEU A O 1
ATOM 4237 N N . VAL A 1 542 ? -13.965 3.738 21.247 1.00 95.12 542 VAL A N 1
ATOM 4238 C CA . VAL A 1 542 ? -14.213 3.413 19.843 1.00 95.12 542 VAL A CA 1
ATOM 4239 C C . VAL A 1 542 ? -13.185 4.128 18.977 1.00 95.12 542 VAL A C 1
ATOM 4241 O O . VAL A 1 542 ? -13.094 5.361 18.966 1.00 95.12 542 VAL A O 1
ATOM 4244 N N . HIS A 1 543 ? -12.430 3.337 18.226 1.00 96.94 543 HIS A N 1
ATOM 4245 C CA . HIS A 1 543 ? -11.676 3.799 17.073 1.00 96.94 543 HIS A CA 1
ATOM 4246 C C . HIS A 1 543 ? -12.529 3.638 15.820 1.00 96.94 543 HIS A C 1
ATOM 4248 O O . HIS A 1 543 ? -13.273 2.671 15.679 1.00 96.94 543 HIS A O 1
ATOM 4254 N N . VAL A 1 544 ? -12.416 4.593 14.906 1.00 97.62 544 VAL A N 1
ATOM 4255 C CA . VAL A 1 544 ? -13.061 4.559 13.594 1.00 97.62 544 VAL A CA 1
ATOM 4256 C C . VAL A 1 544 ? -11.989 4.855 12.568 1.00 97.62 544 VAL A C 1
ATOM 4258 O O . VAL A 1 544 ? -11.323 5.877 12.694 1.00 97.62 544 VAL A O 1
ATOM 4261 N N . ILE A 1 545 ? -11.824 3.993 11.574 1.00 97.75 545 ILE A N 1
ATOM 4262 C CA . ILE A 1 545 ? -10.886 4.142 10.462 1.00 97.75 545 ILE A CA 1
ATOM 4263 C C . ILE A 1 545 ? -11.695 4.010 9.172 1.00 97.75 545 ILE A C 1
ATOM 4265 O O . ILE A 1 545 ? -12.445 3.052 9.012 1.00 97.75 545 ILE A O 1
ATOM 4269 N N . VAL A 1 546 ? -11.559 4.967 8.257 1.00 96.56 546 VAL A N 1
ATOM 4270 C CA . VAL A 1 546 ? -12.205 4.935 6.939 1.00 96.56 546 VAL A CA 1
ATOM 4271 C C . VAL A 1 546 ? -11.152 5.215 5.876 1.00 96.56 546 VAL A C 1
ATOM 4273 O O . VAL A 1 546 ? -10.548 6.287 5.860 1.00 96.56 546 VAL A O 1
ATOM 4276 N N . SER A 1 547 ? -10.923 4.240 5.003 1.00 95.06 547 SER A N 1
ATOM 4277 C CA . SER A 1 547 ? -10.077 4.393 3.814 1.00 95.06 547 SER A CA 1
ATOM 4278 C C . SER A 1 547 ? -10.912 4.947 2.660 1.00 95.06 547 SER A C 1
ATOM 4280 O O . SER A 1 547 ? -12.049 4.522 2.489 1.00 95.06 547 SER A O 1
ATOM 4282 N N . GLU A 1 548 ? -10.378 5.890 1.886 1.00 92.12 548 GLU A N 1
ATOM 4283 C CA . GLU A 1 548 ? -11.097 6.614 0.823 1.00 92.12 548 GLU A CA 1
ATOM 4284 C C . GLU A 1 548 ? -10.464 6.359 -0.553 1.00 92.12 548 GLU A C 1
ATOM 4286 O O . GLU A 1 548 ? -9.240 6.435 -0.681 1.00 92.12 548 GLU A O 1
ATOM 4291 N N . GLY A 1 549 ? -11.291 6.134 -1.580 1.00 90.94 549 GLY A N 1
ATOM 4292 C CA . GLY A 1 549 ? -10.904 6.176 -2.995 1.00 90.94 549 GLY A CA 1
ATOM 4293 C C . GLY A 1 549 ? -9.849 5.140 -3.394 1.00 90.94 549 GLY A C 1
ATOM 4294 O O . GLY A 1 549 ? -9.735 4.090 -2.767 1.00 90.94 549 GLY A O 1
ATOM 4295 N N . PHE A 1 550 ? -9.056 5.445 -4.424 1.00 90.88 550 PHE A N 1
ATOM 4296 C CA . PHE A 1 550 ? -7.958 4.603 -4.923 1.00 90.88 550 PHE A CA 1
ATOM 4297 C C . PHE A 1 550 ? -6.681 5.429 -5.141 1.00 90.88 550 PHE A C 1
ATOM 4299 O O . PHE A 1 550 ? -6.751 6.632 -5.408 1.00 90.88 550 PHE A O 1
ATOM 4306 N N . ALA A 1 551 ? -5.520 4.790 -5.005 1.00 89.81 551 ALA A N 1
ATOM 4307 C CA . ALA A 1 551 ? -4.210 5.400 -5.204 1.00 89.81 551 ALA A CA 1
ATOM 4308 C C . ALA A 1 551 ? -3.951 5.769 -6.686 1.00 89.81 551 ALA A C 1
ATOM 4310 O O . ALA A 1 551 ? -4.621 5.237 -7.577 1.00 89.81 551 ALA A O 1
ATOM 4311 N N . PRO A 1 552 ? -3.000 6.683 -6.971 1.00 88.69 552 PRO A N 1
ATOM 4312 C CA . PRO A 1 552 ? -2.690 7.117 -8.332 1.00 88.69 552 PRO A CA 1
ATOM 4313 C C . PRO A 1 552 ? -2.307 5.981 -9.292 1.00 88.69 552 PRO A C 1
ATOM 4315 O O . PRO A 1 552 ? -1.597 5.045 -8.934 1.00 88.69 552 PRO A O 1
ATOM 4318 N N . GLN A 1 553 ? -2.733 6.108 -10.548 1.00 87.12 553 GLN A N 1
ATOM 4319 C CA . GLN A 1 553 ? -2.442 5.162 -11.629 1.00 87.12 553 GLN A CA 1
ATOM 4320 C C . GLN A 1 553 ? -1.210 5.612 -12.419 1.00 87.12 553 GLN A C 1
ATOM 4322 O O . GLN A 1 553 ? -1.102 6.799 -12.729 1.00 87.12 553 GLN A O 1
ATOM 4327 N N . LYS A 1 554 ? -0.337 4.688 -12.839 1.00 84.94 554 LYS A N 1
ATOM 4328 C CA . LYS A 1 554 ? 0.693 4.977 -13.853 1.00 84.94 554 LYS A CA 1
ATOM 4329 C C . LYS A 1 554 ? 0.074 4.922 -15.256 1.00 84.94 554 LYS A C 1
ATOM 4331 O O . LYS A 1 554 ? -0.517 3.913 -15.629 1.00 84.94 554 LYS A O 1
ATOM 4336 N N . TRP A 1 555 ? 0.241 5.987 -16.034 1.00 78.75 555 TRP A N 1
ATOM 4337 C CA . TRP A 1 555 ? -0.178 6.094 -17.437 1.00 78.75 555 TRP A CA 1
ATOM 4338 C C . TRP A 1 555 ? 1.036 6.235 -18.357 1.00 78.75 555 TRP A C 1
ATOM 4340 O O . TRP A 1 555 ? 1.988 6.937 -18.015 1.00 78.75 555 TRP A O 1
ATOM 4350 N N . THR A 1 556 ? 0.995 5.624 -19.544 1.00 77.94 556 THR A N 1
ATOM 4351 C CA . THR A 1 556 ? 2.054 5.784 -20.554 1.00 77.94 556 THR A CA 1
ATOM 4352 C C . THR A 1 556 ? 1.972 7.168 -21.202 1.00 77.94 556 THR A C 1
ATOM 4354 O O . THR A 1 556 ? 1.016 7.491 -21.907 1.00 77.94 556 THR A O 1
ATOM 4357 N N . LYS A 1 557 ? 3.004 7.986 -20.988 1.00 78.88 557 LYS A N 1
ATOM 4358 C CA . LYS A 1 557 ? 3.222 9.282 -21.635 1.00 78.88 557 LYS A CA 1
ATOM 4359 C C . LYS A 1 557 ? 4.197 9.093 -22.800 1.00 78.88 557 LYS A C 1
ATOM 4361 O O . LYS A 1 557 ? 5.357 8.739 -22.594 1.00 78.88 557 LYS A O 1
ATOM 4366 N N . ASN A 1 558 ? 3.734 9.368 -24.017 1.00 81.25 558 ASN A N 1
ATOM 4367 C CA . ASN A 1 558 ? 4.588 9.427 -25.204 1.00 81.25 558 ASN A CA 1
ATOM 4368 C C . ASN A 1 558 ? 5.240 10.817 -25.297 1.00 81.25 558 ASN A C 1
ATOM 4370 O O . ASN A 1 558 ? 4.550 11.831 -25.186 1.00 81.25 558 ASN A O 1
ATOM 4374 N N . ILE A 1 559 ? 6.553 10.863 -25.516 1.00 80.19 559 ILE A N 1
ATOM 4375 C CA . ILE A 1 559 ? 7.347 12.083 -25.701 1.00 80.19 559 ILE A CA 1
ATOM 4376 C C . ILE A 1 559 ? 7.991 12.036 -27.088 1.00 80.19 559 ILE A C 1
ATOM 4378 O O . ILE A 1 559 ? 8.575 11.025 -27.475 1.00 80.19 559 ILE A O 1
ATOM 4382 N N . MET A 1 560 ? 7.888 13.134 -27.836 1.00 81.31 560 MET A N 1
ATOM 4383 C CA . MET A 1 560 ? 8.540 13.311 -29.135 1.00 81.31 560 MET A CA 1
ATOM 4384 C C . MET A 1 560 ? 9.856 14.067 -28.930 1.00 81.31 560 MET A C 1
ATOM 4386 O O . MET A 1 560 ? 9.842 15.142 -28.335 1.00 81.31 560 MET A O 1
ATOM 4390 N N . LEU A 1 561 ? 10.981 13.539 -29.419 1.00 78.06 561 LEU A N 1
ATOM 4391 C CA . LEU A 1 561 ? 12.293 14.181 -29.281 1.00 78.06 561 LEU A CA 1
ATOM 4392 C C . LEU A 1 561 ? 12.787 14.738 -30.629 1.00 78.06 561 LEU A C 1
ATOM 4394 O O . LEU A 1 561 ? 13.413 14.002 -31.401 1.00 78.06 561 LEU A O 1
ATOM 4398 N N . PRO A 1 562 ? 12.556 16.036 -30.924 1.00 71.81 562 PRO A N 1
ATOM 4399 C CA . PRO A 1 562 ? 12.910 16.647 -32.212 1.00 71.81 562 PRO A CA 1
ATOM 4400 C C . PRO A 1 562 ? 14.425 16.770 -32.435 1.00 71.81 562 PRO A C 1
ATOM 4402 O O . PRO A 1 562 ? 14.870 16.959 -33.560 1.00 71.81 562 PRO A O 1
ATOM 4405 N N . VAL A 1 563 ? 15.231 16.611 -31.381 1.00 69.69 563 VAL A N 1
ATOM 4406 C CA . VAL A 1 563 ? 16.707 16.650 -31.407 1.00 69.69 563 VAL A CA 1
ATOM 4407 C C . VAL A 1 563 ? 17.363 15.441 -32.090 1.00 69.69 563 VAL A C 1
ATOM 4409 O O . VAL A 1 563 ? 18.586 15.341 -32.143 1.00 69.69 563 VAL A O 1
ATOM 4412 N N . THR A 1 564 ? 16.564 14.490 -32.573 1.00 63.94 564 THR A N 1
ATOM 4413 C CA . THR A 1 564 ? 17.022 13.271 -33.248 1.00 63.94 564 THR A CA 1
ATOM 4414 C C . THR A 1 564 ? 16.522 13.250 -34.689 1.00 63.94 564 THR A C 1
ATOM 4416 O O . THR A 1 564 ? 15.462 13.793 -34.987 1.00 63.94 564 THR A O 1
ATOM 4419 N N . ILE A 1 565 ? 17.289 12.635 -35.595 1.00 62.97 565 ILE A N 1
ATOM 4420 C CA . ILE A 1 565 ? 16.937 12.519 -37.016 1.00 62.97 565 ILE A CA 1
ATOM 4421 C C . ILE A 1 565 ? 16.873 11.024 -37.389 1.00 62.97 565 ILE A C 1
ATOM 4423 O O . ILE A 1 565 ? 17.903 10.348 -37.311 1.00 62.97 565 ILE A O 1
ATOM 4427 N N . PRO A 1 566 ? 15.700 10.488 -37.789 1.00 67.19 566 PRO A N 1
ATOM 4428 C CA . PRO A 1 566 ? 14.372 11.101 -37.650 1.00 67.19 566 PRO A CA 1
ATOM 4429 C C . PRO A 1 566 ? 13.984 11.311 -36.168 1.00 67.19 566 PRO A C 1
ATOM 4431 O O . PRO A 1 566 ? 14.568 10.649 -35.302 1.00 67.19 566 PRO A O 1
ATOM 4434 N N . PRO A 1 567 ? 12.998 12.182 -35.867 1.00 68.62 567 PRO A N 1
ATOM 4435 C CA . PRO A 1 567 ? 12.519 12.407 -34.505 1.00 68.62 567 PRO A CA 1
ATOM 4436 C C . PRO A 1 567 ? 12.074 11.112 -33.828 1.00 68.62 567 PRO A C 1
ATOM 4438 O O . PRO A 1 567 ? 11.286 10.337 -34.373 1.00 68.62 567 PRO A O 1
ATOM 4441 N N . MET A 1 568 ? 12.590 10.874 -32.627 1.00 72.31 568 MET A N 1
ATOM 4442 C CA . MET A 1 568 ? 12.375 9.637 -31.892 1.00 72.31 568 MET A CA 1
ATOM 4443 C C . MET A 1 568 ? 11.224 9.786 -30.899 1.00 72.31 568 MET A C 1
ATOM 4445 O O . MET A 1 568 ? 11.210 10.702 -30.076 1.00 72.31 568 MET A O 1
ATOM 4449 N N . GLN A 1 569 ? 10.281 8.847 -30.952 1.00 73.38 569 GLN A N 1
ATOM 4450 C CA . GLN A 1 569 ? 9.289 8.668 -29.898 1.00 73.38 569 GLN A CA 1
ATOM 4451 C C . GLN A 1 569 ? 9.915 7.895 -28.737 1.00 73.38 569 GLN A C 1
ATOM 4453 O O . GLN A 1 569 ? 10.565 6.870 -28.943 1.00 73.38 569 GLN A O 1
ATOM 4458 N N . VAL A 1 570 ? 9.703 8.390 -27.523 1.00 75.00 570 VAL A N 1
ATOM 4459 C CA . VAL A 1 570 ? 10.153 7.784 -26.269 1.00 75.00 570 VAL A CA 1
ATOM 4460 C C . VAL A 1 570 ? 8.949 7.629 -25.353 1.00 75.00 570 VAL A C 1
ATOM 4462 O O . VAL A 1 570 ? 8.145 8.552 -25.215 1.00 75.00 570 VAL A O 1
ATOM 4465 N N . LYS A 1 571 ? 8.820 6.463 -24.721 1.00 75.69 571 LYS A N 1
ATOM 4466 C CA . LYS A 1 571 ? 7.735 6.177 -23.781 1.00 75.69 571 LYS A CA 1
ATOM 4467 C C . LYS A 1 571 ? 8.225 6.306 -22.342 1.00 75.69 571 LYS A C 1
ATOM 4469 O O . LYS A 1 571 ? 9.303 5.834 -21.999 1.00 75.69 571 LYS A O 1
ATOM 4474 N N . THR A 1 572 ? 7.428 6.947 -21.495 1.00 77.12 572 THR A N 1
ATOM 4475 C CA . THR A 1 572 ? 7.676 7.074 -20.052 1.00 77.12 572 THR A CA 1
ATOM 4476 C C . THR A 1 572 ? 6.358 6.972 -19.281 1.00 77.12 572 THR A C 1
ATOM 4478 O O . THR A 1 572 ? 5.297 6.845 -19.891 1.00 77.12 572 THR A O 1
ATOM 4481 N N . THR A 1 573 ? 6.396 7.012 -17.952 1.00 78.81 573 THR A N 1
ATOM 4482 C CA . THR A 1 573 ? 5.204 6.940 -17.094 1.00 78.81 573 THR A CA 1
ATOM 4483 C C . THR A 1 573 ? 4.903 8.258 -16.391 1.00 78.81 573 THR A C 1
ATOM 4485 O O . THR A 1 573 ? 5.794 9.005 -15.990 1.00 78.81 573 THR A O 1
ATOM 4488 N N . GLU A 1 574 ? 3.611 8.540 -16.239 1.00 80.31 574 GLU A N 1
ATOM 4489 C CA . GLU A 1 574 ? 3.058 9.670 -15.494 1.00 80.31 574 GLU A CA 1
ATOM 4490 C C . GLU A 1 574 ? 2.065 9.129 -14.456 1.00 80.31 574 GLU A C 1
ATOM 4492 O O . GLU A 1 574 ? 1.132 8.409 -14.816 1.00 80.31 574 GLU A O 1
ATOM 4497 N N . LEU A 1 575 ? 2.243 9.457 -13.170 1.00 84.88 575 LEU A N 1
ATOM 4498 C CA . LEU A 1 575 ? 1.205 9.194 -12.170 1.00 84.88 575 LEU A CA 1
ATOM 4499 C C . LEU A 1 575 ? 0.034 10.164 -12.355 1.00 84.88 575 LEU A C 1
ATOM 4501 O O . LEU A 1 575 ? 0.232 11.379 -12.408 1.00 84.88 575 LEU A O 1
ATOM 4505 N N . ARG A 1 576 ? -1.187 9.626 -12.376 1.00 84.12 576 ARG A N 1
ATOM 4506 C CA . ARG A 1 576 ? -2.444 10.382 -12.446 1.00 84.12 576 ARG A CA 1
ATOM 4507 C C . ARG A 1 576 ? -3.355 10.040 -11.279 1.00 84.12 576 ARG A C 1
ATOM 4509 O O . ARG A 1 576 ? -3.423 8.887 -10.854 1.00 84.12 576 ARG A O 1
ATOM 4516 N N . THR A 1 577 ? -4.054 11.047 -10.768 1.00 86.00 577 THR A N 1
ATOM 4517 C CA . THR A 1 577 ? -5.035 10.890 -9.690 1.00 86.00 577 THR A CA 1
ATOM 4518 C C . THR A 1 577 ? -6.161 9.943 -10.118 1.00 86.00 577 THR A C 1
ATOM 4520 O O . THR A 1 577 ? -6.462 9.793 -11.303 1.00 86.00 577 THR A O 1
ATOM 4523 N N . VAL A 1 578 ? -6.806 9.299 -9.145 1.00 85.00 578 VAL A N 1
ATOM 4524 C CA . VAL A 1 578 ? -8.140 8.716 -9.348 1.00 85.00 578 VAL A CA 1
ATOM 4525 C C . VAL A 1 578 ? -9.155 9.672 -8.734 1.00 85.00 578 VAL A C 1
ATOM 4527 O O . VAL A 1 578 ? -8.962 10.153 -7.608 1.00 85.00 578 VAL A O 1
ATOM 4530 N N . SER A 1 579 ? -10.207 9.989 -9.485 1.00 82.38 579 SER A N 1
ATOM 4531 C CA . SER A 1 579 ? -11.337 10.770 -8.993 1.00 82.38 579 SER A CA 1
ATOM 4532 C C . SER A 1 579 ? -12.028 10.039 -7.839 1.00 82.38 579 SER A C 1
ATOM 4534 O O . SER A 1 579 ? -12.035 8.812 -7.756 1.00 82.38 579 SER A O 1
ATOM 4536 N N . CYS A 1 580 ? -12.557 10.811 -6.895 1.00 80.44 580 CYS A N 1
ATOM 4537 C CA . CYS A 1 580 ? -13.433 10.306 -5.850 1.00 80.44 580 CYS A CA 1
ATOM 4538 C C . CYS A 1 580 ? -14.327 11.462 -5.395 1.00 80.44 580 CYS A C 1
ATOM 4540 O O . CYS A 1 580 ? -13.847 12.559 -5.103 1.00 80.44 580 CYS A O 1
ATOM 4542 N N . VAL A 1 581 ? -15.633 11.223 -5.379 1.00 81.44 581 VAL A N 1
ATOM 4543 C CA . VAL A 1 581 ? -16.690 12.176 -5.024 1.00 81.44 581 VAL A CA 1
ATOM 4544 C C . VAL A 1 581 ? -17.014 12.103 -3.520 1.00 81.44 581 VAL A C 1
ATOM 4546 O O . VAL A 1 581 ? -17.799 12.904 -3.006 1.00 81.44 581 VAL A O 1
ATOM 4549 N N . ALA A 1 582 ? -16.394 11.179 -2.780 1.00 81.50 582 ALA A N 1
ATOM 4550 C CA . ALA A 1 582 ? -16.423 11.161 -1.322 1.00 81.50 582 ALA A CA 1
ATOM 4551 C C . ALA A 1 582 ? -15.636 12.346 -0.725 1.00 81.50 582 ALA A C 1
ATOM 4553 O O . ALA A 1 582 ? -14.459 12.549 -1.007 1.00 81.50 582 ALA A O 1
ATOM 4554 N N . GLY A 1 583 ? -16.294 13.123 0.137 1.00 83.38 583 GLY A N 1
ATOM 4555 C CA . GLY A 1 583 ? -15.659 14.086 1.038 1.00 83.38 583 GLY A CA 1
ATOM 4556 C C . GLY A 1 583 ? -15.576 13.563 2.476 1.00 83.38 583 GLY A C 1
ATOM 4557 O O . GLY A 1 583 ? -16.156 12.532 2.815 1.00 83.38 583 GLY A O 1
ATOM 4558 N N . THR A 1 584 ? -14.883 14.311 3.342 1.00 88.88 584 THR A N 1
ATOM 4559 C CA . THR A 1 584 ? -14.506 13.925 4.716 1.00 88.88 584 THR A CA 1
ATOM 4560 C C . THR A 1 584 ? -15.596 13.147 5.480 1.00 88.88 584 THR A C 1
ATOM 4562 O O . THR A 1 584 ? -16.624 13.738 5.839 1.00 88.88 584 THR A O 1
ATOM 4565 N N . PRO A 1 585 ? -15.364 11.858 5.807 1.00 93.75 585 PRO A N 1
ATOM 4566 C CA . PRO A 1 585 ? -16.316 11.040 6.553 1.00 93.75 585 PRO A CA 1
ATOM 4567 C C . PRO A 1 585 ? -16.649 11.605 7.939 1.00 93.75 585 PRO A C 1
ATOM 4569 O O . PRO A 1 585 ? -15.804 12.190 8.625 1.00 93.75 585 PRO A O 1
ATOM 4572 N N . LYS A 1 586 ? -17.885 11.380 8.389 1.00 95.19 586 LYS A N 1
ATOM 4573 C CA . LYS A 1 586 ? -18.395 11.782 9.710 1.00 95.19 586 LYS A CA 1
ATOM 4574 C C . LYS A 1 586 ? -19.017 10.578 10.409 1.00 95.19 586 LYS A C 1
ATOM 4576 O O . LYS A 1 586 ? -19.790 9.860 9.785 1.00 95.19 586 LYS A O 1
ATOM 4581 N N . VAL A 1 587 ? -18.733 10.378 11.694 1.00 96.38 587 VAL A N 1
ATOM 4582 C CA . VAL A 1 587 ? -19.373 9.345 12.525 1.00 96.38 587 VAL A CA 1
ATOM 4583 C C . VAL A 1 587 ? -20.399 9.958 13.474 1.00 96.38 587 VAL A C 1
ATOM 4585 O O . VAL A 1 587 ? -20.158 11.014 14.060 1.00 96.38 587 VAL A O 1
ATOM 4588 N N . SER A 1 588 ? -21.524 9.277 13.665 1.00 96.00 588 SER A N 1
ATOM 4589 C CA . SER A 1 588 ? -22.473 9.524 14.751 1.00 96.00 588 SER A CA 1
ATOM 4590 C C . SER A 1 588 ? -22.815 8.224 15.488 1.00 96.00 588 SER A C 1
ATOM 4592 O O . SER A 1 588 ? -22.688 7.120 14.953 1.00 96.00 588 SER A O 1
ATOM 4594 N N . PHE A 1 589 ? -23.250 8.366 16.738 1.00 94.12 589 PHE A N 1
ATOM 4595 C CA . PHE A 1 589 ? -23.730 7.281 17.597 1.00 94.12 589 PHE A CA 1
ATOM 4596 C C . PHE A 1 589 ? -25.040 7.736 18.251 1.00 94.12 589 PHE A C 1
ATOM 4598 O O . PHE A 1 589 ? -25.253 8.940 18.422 1.00 94.12 589 PHE A O 1
ATOM 4605 N N . LYS A 1 590 ? -25.925 6.806 18.634 1.00 84.50 590 LYS A N 1
ATOM 4606 C CA . LYS A 1 590 ? -27.219 7.158 19.246 1.00 84.50 590 LYS A CA 1
ATOM 4607 C C . LYS A 1 590 ? -27.001 8.021 20.502 1.00 84.50 590 LYS A C 1
ATOM 4609 O O . LYS A 1 590 ? -26.300 7.613 21.423 1.00 84.50 590 LYS A O 1
ATOM 4614 N N . GLY A 1 591 ? -27.580 9.224 20.525 1.00 78.00 591 GLY A N 1
ATOM 4615 C CA . GLY A 1 591 ? -27.434 10.168 21.642 1.00 78.00 591 GLY A CA 1
ATOM 4616 C C . GLY A 1 591 ? -26.034 10.783 21.810 1.00 78.00 591 GLY A C 1
ATOM 4617 O O . GLY A 1 591 ? -25.712 11.234 22.904 1.00 78.00 591 GLY A O 1
ATOM 4618 N N . SER A 1 592 ? -25.193 10.787 20.768 1.00 81.12 592 SER A N 1
ATOM 4619 C CA . SER A 1 592 ? -23.879 11.454 20.760 1.00 81.12 592 SER A CA 1
ATOM 4620 C C . SER A 1 592 ? -23.751 12.415 19.568 1.00 81.12 592 SER A C 1
ATOM 4622 O O . SER A 1 592 ? -24.268 12.106 18.493 1.00 81.12 592 SER A O 1
ATOM 4624 N N . PRO A 1 593 ? -23.043 13.554 19.706 1.00 86.12 593 PRO A N 1
ATOM 4625 C CA . PRO A 1 593 ? -22.872 14.507 18.612 1.00 86.12 593 PRO A CA 1
ATOM 4626 C C . PRO A 1 593 ? -22.049 13.915 17.459 1.00 86.12 593 PRO A C 1
ATOM 4628 O O . PRO A 1 593 ? -21.064 13.204 17.674 1.00 86.12 593 PRO A O 1
ATOM 4631 N N . THR A 1 594 ? -22.433 14.252 16.227 1.00 92.38 594 THR A N 1
ATOM 4632 C CA . THR A 1 594 ? -21.710 13.864 15.008 1.00 92.38 594 THR A CA 1
ATOM 4633 C C . THR A 1 594 ? -20.301 14.459 14.995 1.00 92.38 594 THR A C 1
ATOM 4635 O O . THR A 1 594 ? -20.119 15.654 15.228 1.00 92.38 594 THR A O 1
ATOM 4638 N N . ARG A 1 595 ? -19.294 13.644 14.669 1.00 93.44 595 ARG A N 1
ATOM 4639 C CA . ARG A 1 595 ? -17.879 14.032 14.613 1.00 93.44 595 ARG A CA 1
ATOM 4640 C C . ARG A 1 595 ? -17.273 13.706 13.246 1.00 93.44 595 ARG A C 1
ATOM 4642 O O . ARG A 1 595 ? -17.290 12.554 12.823 1.00 93.44 595 ARG A O 1
ATOM 4649 N N . SER A 1 596 ? -16.673 14.699 12.590 1.00 94.44 596 SER A N 1
ATOM 4650 C CA . SER A 1 596 ? -15.817 14.482 11.413 1.00 94.44 596 SER A CA 1
ATOM 4651 C C . SER A 1 596 ? -14.564 13.685 11.781 1.00 94.44 596 SER A C 1
ATOM 4653 O O . SER A 1 596 ? -13.949 13.940 12.820 1.00 94.44 596 SER A O 1
ATOM 4655 N N . LEU A 1 597 ? -14.165 12.747 10.925 1.00 96.06 597 LEU A N 1
ATOM 4656 C CA . LEU A 1 597 ? -12.880 12.066 11.046 1.00 96.06 597 LEU A CA 1
ATOM 4657 C C . LEU A 1 597 ? -11.743 13.007 10.607 1.00 96.06 597 LEU A C 1
ATOM 4659 O O . LEU A 1 597 ? -11.932 13.901 9.783 1.00 96.06 597 LEU A O 1
ATOM 4663 N N . SER A 1 598 ? -10.552 12.807 11.167 1.00 96.00 598 SER A N 1
ATOM 4664 C CA . SER A 1 598 ? -9.330 13.507 10.770 1.00 96.00 598 SER A CA 1
ATOM 4665 C C . SER A 1 598 ? -8.574 12.694 9.725 1.00 96.00 598 SER A C 1
ATOM 4667 O O . SER A 1 598 ? -8.438 11.483 9.871 1.00 96.00 598 SER A O 1
ATOM 4669 N N . GLU A 1 599 ? -8.043 13.352 8.698 1.00 94.81 599 GLU A N 1
ATOM 4670 C CA . GLU A 1 599 ? -7.116 12.726 7.750 1.00 94.81 599 GLU A CA 1
ATOM 4671 C C . GLU A 1 599 ? -5.833 12.318 8.491 1.00 94.81 599 GLU A C 1
ATOM 4673 O O . GLU A 1 599 ? -5.170 13.168 9.088 1.00 94.81 599 GLU A O 1
ATOM 4678 N N . ILE A 1 600 ? -5.512 11.022 8.496 1.00 94.56 600 ILE A N 1
ATOM 4679 C CA . ILE A 1 600 ? -4.311 10.453 9.123 1.00 94.56 600 ILE A CA 1
ATOM 4680 C C . ILE A 1 600 ? -3.181 10.367 8.102 1.00 94.56 600 ILE A C 1
ATOM 4682 O O . ILE A 1 600 ? -2.074 10.828 8.370 1.00 94.56 600 ILE A O 1
ATOM 4686 N N . SER A 1 601 ? -3.456 9.816 6.921 1.00 92.94 601 SER A N 1
ATOM 4687 C CA . SER A 1 601 ? -2.460 9.646 5.862 1.00 92.94 601 SER A CA 1
ATOM 4688 C C . SER A 1 601 ? -3.063 9.952 4.496 1.00 92.94 601 SER A C 1
ATOM 4690 O O . SER A 1 601 ? -4.224 9.631 4.236 1.00 92.94 601 SER A O 1
ATOM 4692 N N . ASN A 1 602 ? -2.262 10.576 3.637 1.00 92.75 602 ASN A N 1
ATOM 4693 C CA . ASN A 1 602 ? -2.581 10.868 2.247 1.00 92.75 602 ASN A CA 1
ATOM 4694 C C . ASN A 1 602 ? -1.599 10.063 1.386 1.00 92.75 602 ASN A C 1
ATOM 4696 O O . ASN A 1 602 ? -0.438 10.441 1.233 1.00 92.75 602 ASN A O 1
ATOM 4700 N N . ILE A 1 603 ? -2.057 8.911 0.899 1.00 92.62 603 ILE A N 1
ATOM 4701 C CA . ILE A 1 603 ? -1.225 7.951 0.167 1.00 92.62 603 ILE A CA 1
ATOM 4702 C C . ILE A 1 603 ? -0.962 8.469 -1.249 1.00 92.62 603 ILE A C 1
ATOM 4704 O O . ILE A 1 603 ? 0.151 8.348 -1.741 1.00 92.62 603 ILE A O 1
ATOM 4708 N N . GLU A 1 604 ? -1.926 9.168 -1.848 1.00 91.25 604 GLU A N 1
ATOM 4709 C CA . GLU A 1 604 ? -1.727 9.920 -3.091 1.00 91.25 604 GLU A CA 1
ATOM 4710 C C . GLU A 1 604 ? -0.578 10.944 -2.980 1.00 91.25 604 GLU A C 1
ATOM 4712 O O . GLU A 1 604 ? 0.258 11.027 -3.880 1.00 91.25 604 GLU A O 1
ATOM 4717 N N . ALA A 1 605 ? -0.460 11.660 -1.855 1.00 90.81 605 ALA A N 1
ATOM 4718 C CA . ALA A 1 605 ? 0.674 12.560 -1.615 1.00 90.81 605 ALA A CA 1
ATOM 4719 C C . ALA A 1 605 ? 2.008 11.833 -1.407 1.00 90.81 605 ALA A C 1
ATOM 4721 O O . ALA A 1 605 ? 3.041 12.344 -1.834 1.00 90.81 605 ALA A O 1
ATOM 4722 N N . ILE A 1 606 ? 1.993 10.646 -0.798 1.00 90.69 606 ILE A N 1
ATOM 4723 C CA . ILE A 1 606 ? 3.172 9.780 -0.669 1.00 90.69 606 ILE A CA 1
ATOM 4724 C C . ILE A 1 606 ? 3.637 9.281 -2.048 1.00 90.69 606 ILE A C 1
ATOM 4726 O O . ILE A 1 606 ? 4.812 9.436 -2.376 1.00 90.69 606 ILE A O 1
ATOM 4730 N N . SER A 1 607 ? 2.730 8.755 -2.878 1.00 89.81 607 SER A N 1
ATOM 4731 C CA . SER A 1 607 ? 3.050 8.254 -4.221 1.00 89.81 607 SER A CA 1
ATOM 4732 C C . SER A 1 607 ? 3.550 9.363 -5.150 1.00 89.81 607 SER A C 1
ATOM 4734 O O . SER A 1 607 ? 4.537 9.161 -5.853 1.00 89.81 607 SER A O 1
ATOM 4736 N N . PHE A 1 608 ? 2.939 10.557 -5.123 1.00 88.56 608 PHE A N 1
ATOM 4737 C CA . PHE A 1 608 ? 3.466 11.700 -5.877 1.00 88.56 608 PHE A CA 1
ATOM 4738 C C . PHE A 1 608 ? 4.818 12.176 -5.352 1.00 88.56 608 PHE A C 1
ATOM 4740 O O . PHE A 1 608 ? 5.681 12.492 -6.162 1.00 88.56 608 PHE A O 1
ATOM 4747 N N . ARG A 1 609 ? 5.025 12.218 -4.028 1.00 87.94 609 ARG A N 1
ATOM 4748 C CA . ARG A 1 609 ? 6.315 12.585 -3.425 1.00 87.94 609 ARG A CA 1
ATOM 4749 C C . ARG A 1 609 ? 7.417 11.635 -3.890 1.00 87.94 609 ARG A C 1
ATOM 4751 O O . ARG A 1 609 ? 8.416 12.104 -4.413 1.00 87.94 609 ARG A O 1
ATOM 4758 N N . TYR A 1 610 ? 7.184 10.328 -3.809 1.00 86.19 610 TYR A N 1
ATOM 4759 C CA . TYR A 1 610 ? 8.106 9.308 -4.313 1.00 86.19 610 TYR A CA 1
ATOM 4760 C C . TYR A 1 610 ? 8.430 9.492 -5.803 1.00 86.19 610 TYR A C 1
ATOM 4762 O O . TYR A 1 610 ? 9.591 9.500 -6.200 1.00 86.19 610 TYR A O 1
ATOM 4770 N N . ASP A 1 611 ? 7.403 9.677 -6.635 1.00 84.12 611 ASP A N 1
ATOM 4771 C CA . ASP A 1 611 ? 7.573 9.854 -8.077 1.00 84.12 611 ASP A CA 1
ATOM 4772 C C . ASP A 1 611 ? 8.283 11.169 -8.442 1.00 84.12 611 ASP A C 1
ATOM 4774 O O . ASP A 1 611 ? 9.003 11.208 -9.435 1.00 84.12 611 ASP A O 1
ATOM 4778 N N . GLU A 1 612 ? 8.119 12.229 -7.644 1.00 82.12 612 GLU A N 1
ATOM 4779 C CA . GLU A 1 612 ? 8.840 13.500 -7.788 1.00 82.12 612 GLU A CA 1
ATOM 4780 C C . GLU A 1 612 ? 10.309 13.354 -7.379 1.00 82.12 612 GLU A C 1
ATOM 4782 O O . GLU A 1 612 ? 11.195 13.717 -8.151 1.00 82.12 612 GLU A O 1
ATOM 4787 N N . ASP A 1 613 ? 10.574 12.766 -6.212 1.00 79.44 613 ASP A N 1
ATOM 4788 C CA . ASP A 1 613 ? 11.925 12.578 -5.677 1.00 79.44 613 ASP A CA 1
ATOM 4789 C C . ASP A 1 613 ? 12.760 11.638 -6.587 1.00 79.44 613 ASP A C 1
ATOM 4791 O O . ASP A 1 613 ? 13.964 11.832 -6.755 1.00 79.44 613 ASP A O 1
ATOM 4795 N N . CYS A 1 614 ? 12.117 10.676 -7.267 1.00 77.56 614 CYS A N 1
ATOM 4796 C CA . CYS A 1 614 ? 12.732 9.838 -8.307 1.00 77.56 614 CYS A CA 1
ATOM 4797 C C . CYS A 1 614 ? 12.804 10.500 -9.701 1.00 77.56 614 CYS A C 1
ATOM 4799 O O . CYS A 1 614 ? 13.594 10.063 -10.544 1.00 77.56 614 CYS A O 1
ATOM 4801 N N . SER A 1 615 ? 11.976 11.516 -9.987 1.00 76.88 615 SER A N 1
ATOM 4802 C CA . SER A 1 615 ? 11.764 12.042 -11.350 1.00 76.88 615 SER A CA 1
ATOM 4803 C C . SER A 1 615 ? 13.038 12.570 -12.005 1.00 76.88 615 SER A C 1
ATOM 4805 O O . SER A 1 615 ? 13.264 12.321 -13.193 1.00 76.88 615 SER A O 1
ATOM 4807 N N . PHE A 1 616 ? 13.887 13.255 -11.233 1.00 73.88 616 PHE A N 1
ATOM 4808 C CA . PHE A 1 616 ? 15.130 13.841 -11.719 1.00 73.88 616 PHE A CA 1
ATOM 4809 C C . PHE A 1 616 ? 16.080 12.762 -12.243 1.00 73.88 616 PHE A C 1
ATOM 4811 O O . PHE A 1 616 ? 16.431 12.787 -13.421 1.00 73.88 616 PHE A O 1
ATOM 4818 N N . VAL A 1 617 ? 16.425 11.769 -11.413 1.00 69.81 617 VAL A N 1
ATOM 4819 C CA . VAL A 1 617 ? 17.378 10.716 -11.801 1.00 69.81 617 VAL A CA 1
ATOM 4820 C C . VAL A 1 617 ? 16.784 9.788 -12.864 1.00 69.81 617 VAL A C 1
ATOM 4822 O O . VAL A 1 617 ? 17.494 9.344 -13.766 1.00 69.81 617 VAL A O 1
ATOM 4825 N N . ARG A 1 618 ? 15.466 9.543 -12.835 1.00 75.88 618 ARG A N 1
ATOM 4826 C CA . ARG A 1 618 ? 14.771 8.798 -13.895 1.00 75.88 618 ARG A CA 1
ATOM 4827 C C . ARG A 1 618 ? 14.912 9.504 -15.247 1.00 75.88 618 ARG A C 1
ATOM 4829 O O . ARG A 1 618 ? 15.198 8.865 -16.259 1.00 75.88 618 ARG A O 1
ATOM 4836 N N . THR A 1 619 ? 14.755 10.826 -15.259 1.00 75.25 619 THR A N 1
ATOM 4837 C CA . THR A 1 619 ? 14.858 11.641 -16.475 1.00 75.25 619 THR A CA 1
ATOM 4838 C C . THR A 1 619 ? 16.309 11.817 -16.920 1.00 75.25 619 THR A C 1
ATOM 4840 O O . THR A 1 619 ? 16.593 11.687 -18.108 1.00 75.25 619 THR A O 1
ATOM 4843 N N . SER A 1 620 ? 17.256 12.047 -16.006 1.00 70.69 620 SER A N 1
ATOM 4844 C CA . SER A 1 620 ? 18.671 12.180 -16.370 1.00 70.69 620 SER A CA 1
ATOM 4845 C C . SER A 1 620 ? 19.255 10.860 -16.878 1.00 70.69 620 SER A C 1
ATOM 4847 O O . SER A 1 620 ? 20.000 10.875 -17.857 1.00 70.69 620 SER A O 1
ATOM 4849 N N . ASN A 1 621 ? 18.845 9.713 -16.318 1.00 72.38 621 ASN A N 1
ATOM 4850 C CA . ASN A 1 621 ? 19.184 8.396 -16.858 1.00 72.38 621 ASN A CA 1
ATOM 4851 C C . ASN A 1 621 ? 18.590 8.195 -18.261 1.00 72.38 621 ASN A C 1
ATOM 4853 O O . ASN A 1 621 ? 19.310 7.762 -19.154 1.00 72.38 621 ASN A O 1
ATOM 4857 N N . LEU A 1 622 ? 17.323 8.569 -18.489 1.00 73.38 622 LEU A N 1
ATOM 4858 C CA . LEU A 1 622 ? 16.678 8.499 -19.808 1.00 73.38 622 LEU A CA 1
ATOM 4859 C C . LEU A 1 622 ? 17.409 9.333 -20.863 1.00 73.38 622 LEU A C 1
ATOM 4861 O O . LEU A 1 622 ? 17.754 8.822 -21.926 1.00 73.38 622 LEU A O 1
ATOM 4865 N N . VAL A 1 623 ? 17.673 10.606 -20.570 1.00 75.00 623 VAL A N 1
ATOM 4866 C CA . VAL A 1 623 ? 18.332 11.523 -21.509 1.00 75.00 623 VAL A CA 1
ATOM 4867 C C . VAL A 1 623 ? 19.797 11.123 -21.726 1.00 75.00 623 VAL A C 1
ATOM 4869 O O . VAL A 1 623 ? 20.269 11.181 -22.860 1.00 75.00 623 VAL A O 1
ATOM 4872 N N . TRP A 1 624 ? 20.491 10.612 -20.699 1.00 72.31 624 TRP A N 1
ATOM 4873 C CA . TRP A 1 624 ? 21.815 9.992 -20.847 1.00 72.31 624 TRP A CA 1
ATOM 4874 C C . TRP A 1 624 ? 21.778 8.795 -21.803 1.00 72.31 624 TRP A C 1
ATOM 4876 O O . TRP A 1 624 ? 22.524 8.756 -22.783 1.00 72.31 624 TRP A O 1
ATOM 4886 N N . LYS A 1 625 ? 20.864 7.853 -21.546 1.00 72.25 625 LYS A N 1
ATOM 4887 C CA . LYS A 1 625 ? 20.593 6.672 -22.371 1.00 72.25 625 LYS A CA 1
ATOM 4888 C C . LYS A 1 625 ? 20.370 7.074 -23.843 1.00 72.25 625 LYS A C 1
ATOM 4890 O O . LYS A 1 625 ? 21.089 6.610 -24.728 1.00 72.25 625 LYS A O 1
ATOM 4895 N N . ILE A 1 626 ? 19.454 8.012 -24.111 1.00 74.00 626 ILE A N 1
ATOM 4896 C CA . ILE A 1 626 ? 19.180 8.539 -25.463 1.00 74.00 626 ILE A CA 1
ATOM 4897 C C . ILE A 1 626 ? 20.435 9.153 -26.106 1.00 74.00 626 ILE A C 1
ATOM 4899 O O . ILE A 1 626 ? 20.724 8.866 -27.272 1.00 74.00 626 ILE A O 1
ATOM 4903 N N . GLY A 1 627 ? 21.178 9.973 -25.358 1.00 73.81 627 GLY A N 1
ATOM 4904 C CA . GLY A 1 627 ? 22.382 10.648 -25.839 1.00 73.81 627 GLY A CA 1
ATOM 4905 C C . GLY A 1 627 ? 23.447 9.670 -26.333 1.00 73.81 627 GLY A C 1
ATOM 4906 O O . GLY A 1 627 ? 24.014 9.879 -27.404 1.00 73.81 627 GLY A O 1
ATOM 4907 N N . GLN A 1 628 ? 23.657 8.550 -25.629 1.00 70.25 628 GLN A N 1
ATOM 4908 C CA . GLN A 1 628 ? 24.578 7.504 -26.091 1.00 70.25 628 GLN A CA 1
ATOM 4909 C C . GLN A 1 628 ? 24.173 6.962 -27.474 1.00 70.25 628 GLN A C 1
ATOM 4911 O O . GLN A 1 628 ? 25.013 6.900 -28.369 1.00 70.25 628 GLN A O 1
ATOM 4916 N N . SER A 1 629 ? 22.884 6.684 -27.706 1.00 69.25 629 SER A N 1
ATOM 4917 C CA . SER A 1 629 ? 22.390 6.238 -29.023 1.00 69.25 629 SER A CA 1
ATOM 4918 C C . SER A 1 629 ? 22.612 7.255 -30.136 1.00 69.25 629 SER A C 1
ATOM 4920 O O . SER A 1 629 ? 22.911 6.882 -31.269 1.00 69.25 629 SER A O 1
ATOM 4922 N N . TYR A 1 630 ? 22.428 8.542 -29.832 1.00 71.19 630 TYR A N 1
ATOM 4923 C CA . TYR A 1 630 ? 22.632 9.624 -30.790 1.00 71.19 630 TYR A CA 1
ATOM 4924 C C . TYR A 1 630 ? 24.093 9.661 -31.263 1.00 71.19 630 TYR A C 1
ATOM 4926 O O . TYR A 1 630 ? 24.351 9.649 -32.468 1.00 71.19 630 TYR A O 1
ATOM 4934 N N . VAL A 1 631 ? 25.044 9.589 -30.326 1.00 68.12 631 VAL A N 1
ATOM 4935 C CA . VAL A 1 631 ? 26.482 9.582 -30.637 1.00 68.12 631 VAL A CA 1
ATOM 4936 C C . VAL A 1 631 ? 26.905 8.292 -31.348 1.00 68.12 631 VAL A C 1
ATOM 4938 O O . VAL A 1 631 ? 27.635 8.351 -32.334 1.00 68.12 631 VAL A O 1
ATOM 4941 N N . GLU A 1 632 ? 26.405 7.126 -30.934 1.00 65.06 632 GLU A N 1
ATOM 4942 C CA . GLU A 1 632 ? 26.684 5.848 -31.610 1.00 65.06 632 GLU A CA 1
ATOM 4943 C C . GLU A 1 632 ? 26.198 5.827 -33.067 1.00 65.06 632 GLU A C 1
ATOM 4945 O O . GLU A 1 632 ? 26.903 5.322 -33.945 1.00 65.06 632 GLU A O 1
ATOM 4950 N N . LYS A 1 633 ? 25.024 6.420 -33.339 1.00 64.62 633 LYS A N 1
ATOM 4951 C CA . LYS A 1 633 ? 24.493 6.601 -34.699 1.00 64.62 633 LYS A CA 1
ATOM 4952 C C . LYS A 1 633 ? 25.364 7.550 -35.524 1.00 64.62 633 LYS A C 1
ATOM 4954 O O . LYS A 1 633 ? 25.706 7.197 -36.649 1.00 64.62 633 LYS A O 1
ATOM 4959 N N . GLN A 1 634 ? 25.760 8.705 -34.978 1.00 61.03 634 GLN A N 1
ATOM 4960 C CA . GLN A 1 634 ? 26.656 9.646 -35.670 1.00 61.03 634 GLN A CA 1
ATOM 4961 C C . GLN A 1 634 ? 28.021 9.021 -35.995 1.00 61.03 634 GLN A C 1
ATOM 4963 O O . GLN A 1 634 ? 28.523 9.171 -37.105 1.00 61.03 634 GLN A O 1
ATOM 4968 N N . MET A 1 635 ? 28.600 8.275 -35.051 1.00 51.47 635 MET A N 1
ATOM 4969 C CA . MET A 1 635 ? 29.900 7.613 -35.209 1.00 51.47 635 MET A CA 1
ATOM 4970 C C . MET A 1 635 ? 29.831 6.312 -36.033 1.00 51.47 635 MET A C 1
ATOM 4972 O O . MET A 1 635 ? 30.857 5.667 -36.249 1.00 51.47 635 MET A O 1
ATOM 4976 N N . ASN A 1 636 ? 28.638 5.914 -36.497 1.00 52.16 636 ASN A N 1
ATOM 4977 C CA . ASN A 1 636 ? 28.378 4.691 -37.267 1.00 52.16 636 ASN A CA 1
ATOM 4978 C C . ASN A 1 636 ? 28.798 3.389 -36.533 1.00 52.16 636 ASN A C 1
ATOM 4980 O O . ASN A 1 636 ? 29.111 2.367 -37.152 1.00 52.16 636 ASN A O 1
ATOM 4984 N N . ILE A 1 637 ? 28.807 3.411 -35.191 1.00 44.28 637 ILE A N 1
ATOM 4985 C CA . ILE A 1 637 ? 29.228 2.295 -34.327 1.00 44.28 637 ILE A CA 1
ATOM 4986 C C . ILE A 1 637 ? 28.030 1.361 -34.115 1.00 44.28 637 ILE A C 1
ATOM 4988 O O . ILE A 1 637 ? 27.337 1.381 -33.101 1.00 44.28 637 ILE A O 1
ATOM 4992 N N . LEU A 1 638 ? 27.772 0.522 -35.118 1.00 38.69 638 LEU A N 1
ATOM 4993 C CA . LEU A 1 638 ? 26.529 -0.246 -35.274 1.00 38.69 638 LEU A CA 1
ATOM 4994 C C . LEU A 1 638 ? 26.302 -1.405 -34.268 1.00 38.69 638 LEU A C 1
ATOM 4996 O O . LEU A 1 638 ? 25.453 -2.261 -34.515 1.00 38.69 638 LEU A O 1
ATOM 5000 N N . VAL A 1 639 ? 27.081 -1.496 -33.184 1.00 37.81 639 VAL A N 1
ATOM 5001 C CA . VAL A 1 639 ? 27.130 -2.681 -32.301 1.00 37.81 639 VAL A CA 1
ATOM 5002 C C . VAL A 1 639 ? 26.233 -2.537 -31.067 1.00 37.81 639 VAL A C 1
ATOM 5004 O O . VAL A 1 639 ? 25.460 -3.447 -30.778 1.00 37.81 639 VAL A O 1
ATOM 5007 N N . SER A 1 640 ? 26.296 -1.408 -30.361 1.00 39.88 640 SER A N 1
ATOM 5008 C CA . SER A 1 640 ? 25.558 -1.163 -29.109 1.00 39.88 640 SER A CA 1
ATOM 5009 C C . SER A 1 640 ? 24.203 -0.478 -29.320 1.00 39.88 640 SER A C 1
ATOM 5011 O O . SER A 1 640 ? 23.226 -0.822 -28.653 1.00 39.88 640 SER A O 1
ATOM 5013 N N . GLY A 1 641 ? 24.078 0.394 -30.324 1.00 39.84 641 GLY A N 1
ATOM 5014 C CA . GLY A 1 641 ? 22.851 1.169 -30.546 1.00 39.84 641 GLY A CA 1
ATOM 5015 C C . GLY A 1 641 ? 21.584 0.347 -30.833 1.00 39.84 641 GLY A C 1
ATOM 5016 O O . GLY A 1 641 ? 20.483 0.883 -30.730 1.00 39.84 641 GLY A O 1
ATOM 5017 N N . LEU A 1 642 ? 21.698 -0.946 -31.175 1.00 38.34 642 LEU A N 1
ATOM 5018 C CA . LEU A 1 642 ? 20.557 -1.813 -31.511 1.00 38.34 642 LEU A CA 1
ATOM 5019 C C . LEU A 1 642 ? 19.930 -2.534 -30.302 1.00 38.34 642 LEU A C 1
ATOM 5021 O O . LEU A 1 642 ? 18.745 -2.868 -30.353 1.00 38.34 642 LEU A O 1
ATOM 5025 N N . SER A 1 643 ? 20.679 -2.798 -29.227 1.00 45.53 643 SER A N 1
ATOM 5026 C CA . SER A 1 643 ? 20.081 -3.222 -27.950 1.00 45.53 643 SER A CA 1
ATOM 5027 C C . SER A 1 643 ? 19.418 -2.022 -27.288 1.00 45.53 643 SER A C 1
ATOM 5029 O O . SER A 1 643 ? 18.241 -2.072 -26.934 1.00 45.53 643 SER A O 1
ATOM 5031 N N . PHE A 1 644 ? 20.138 -0.906 -27.250 1.00 46.38 644 PHE A N 1
ATOM 5032 C CA . PHE A 1 644 ? 19.679 0.306 -26.605 1.00 46.38 644 PHE A CA 1
ATOM 5033 C C . PHE A 1 644 ? 18.464 0.966 -27.307 1.00 46.38 644 PHE A C 1
ATOM 5035 O O . PHE A 1 644 ? 17.526 1.421 -26.655 1.00 46.38 644 PHE A O 1
ATOM 5042 N N . ALA A 1 645 ? 18.379 0.948 -28.643 1.00 50.38 645 ALA A N 1
ATOM 5043 C CA . ALA A 1 645 ? 17.167 1.421 -29.326 1.00 50.38 645 ALA A CA 1
ATOM 5044 C C . ALA A 1 645 ? 15.924 0.550 -29.037 1.00 50.38 645 ALA A C 1
ATOM 5046 O O . ALA A 1 645 ? 14.806 1.048 -29.136 1.00 50.38 645 ALA A O 1
ATOM 5047 N N . LYS A 1 646 ? 16.087 -0.730 -28.661 1.00 53.25 646 LYS A N 1
ATOM 5048 C CA . LYS A 1 646 ? 14.960 -1.578 -28.224 1.00 53.25 646 LYS A CA 1
ATOM 5049 C C . LYS A 1 646 ? 14.506 -1.230 -26.809 1.00 53.25 646 LYS A C 1
ATOM 5051 O O . LYS A 1 646 ? 13.307 -1.250 -26.562 1.00 53.25 646 LYS A O 1
ATOM 5056 N N . GLU A 1 647 ? 15.438 -0.887 -25.916 1.00 52.34 647 GLU A N 1
ATOM 5057 C CA . GLU A 1 647 ? 15.126 -0.394 -24.567 1.00 52.34 647 GLU A CA 1
ATOM 5058 C C . GLU A 1 647 ? 14.160 0.802 -24.608 1.00 52.34 647 GLU A C 1
ATOM 5060 O O . GLU A 1 647 ? 13.152 0.788 -23.906 1.00 52.34 647 GLU A O 1
ATOM 5065 N N . LEU A 1 648 ? 14.430 1.805 -25.454 1.00 56.62 648 LEU A N 1
ATOM 5066 C CA . LEU A 1 648 ? 13.614 3.028 -25.552 1.00 56.62 648 LEU A CA 1
ATOM 5067 C C . LEU A 1 648 ? 12.238 2.855 -26.204 1.00 56.62 648 LEU A C 1
ATOM 5069 O O . LEU A 1 648 ? 11.346 3.669 -25.965 1.00 56.62 648 LEU A O 1
ATOM 5073 N N . LEU A 1 649 ? 12.088 1.857 -27.077 1.00 56.84 649 LEU A N 1
ATOM 5074 C CA . LEU A 1 649 ? 10.862 1.627 -27.849 1.00 56.84 649 LEU A CA 1
ATOM 5075 C C . LEU A 1 649 ? 9.887 0.661 -27.159 1.00 56.84 649 LEU A C 1
ATOM 5077 O O . LEU A 1 649 ? 8.772 0.475 -27.645 1.00 56.84 649 LEU A O 1
ATOM 5081 N N . ALA A 1 650 ? 10.298 0.031 -26.059 1.00 60.25 650 ALA A N 1
ATOM 5082 C CA . ALA A 1 650 ? 9.464 -0.879 -25.288 1.00 60.25 650 ALA A CA 1
ATOM 5083 C C . ALA A 1 650 ? 8.559 -0.132 -24.288 1.00 60.25 650 ALA A C 1
ATOM 5085 O O . ALA A 1 650 ? 8.851 0.991 -23.877 1.00 60.25 650 ALA A O 1
ATOM 5086 N N . GLU A 1 651 ? 7.445 -0.757 -23.894 1.00 66.69 651 GLU A N 1
ATOM 5087 C CA . GLU A 1 651 ? 6.480 -0.134 -22.978 1.00 66.69 651 GLU A CA 1
ATOM 5088 C C . GLU A 1 651 ? 7.080 0.072 -21.568 1.00 66.69 651 GLU A C 1
ATOM 5090 O O . GLU A 1 651 ? 7.745 -0.830 -21.050 1.00 66.69 651 GLU A O 1
ATOM 5095 N N . PRO A 1 652 ? 6.842 1.230 -20.926 1.00 70.62 652 PRO A N 1
ATOM 5096 C CA . PRO A 1 652 ? 7.279 1.510 -19.562 1.00 70.62 652 PRO A CA 1
ATOM 5097 C C . PRO A 1 652 ? 6.335 0.868 -18.529 1.00 70.62 652 PRO A C 1
ATOM 5099 O O . PRO A 1 652 ? 5.215 0.466 -18.851 1.00 70.62 652 PRO A O 1
ATOM 5102 N N . ASP A 1 653 ? 6.766 0.792 -17.267 1.00 72.62 653 ASP A N 1
ATOM 5103 C CA . ASP A 1 653 ? 6.008 0.091 -16.223 1.00 72.62 653 ASP A CA 1
ATOM 5104 C C . ASP A 1 653 ? 4.706 0.808 -15.847 1.00 72.62 653 ASP A C 1
ATOM 5106 O O . ASP A 1 653 ? 4.710 1.755 -15.065 1.00 72.62 653 ASP A O 1
ATOM 5110 N N . SER A 1 654 ? 3.576 0.328 -16.370 1.00 77.88 654 SER A N 1
ATOM 5111 C CA . SER A 1 654 ? 2.233 0.791 -15.988 1.00 77.88 654 SER A CA 1
ATOM 5112 C C . SER A 1 654 ? 1.693 0.133 -14.708 1.00 77.88 654 SER A C 1
ATOM 5114 O O . SER A 1 654 ? 0.597 0.476 -14.261 1.00 77.88 654 SER A O 1
ATOM 5116 N N . ARG A 1 655 ? 2.433 -0.803 -14.092 1.00 82.38 655 ARG A N 1
ATOM 5117 C CA . ARG A 1 655 ? 2.002 -1.515 -12.881 1.00 82.38 655 ARG A CA 1
ATOM 5118 C C . ARG A 1 655 ? 2.136 -0.620 -11.649 1.00 82.38 655 ARG A C 1
ATOM 5120 O O . ARG A 1 655 ? 3.136 0.066 -11.469 1.00 82.38 655 ARG A O 1
ATOM 5127 N N . ALA A 1 656 ? 1.136 -0.637 -10.782 1.00 88.50 656 ALA A N 1
ATOM 5128 C CA . ALA A 1 656 ? 1.117 0.044 -9.487 1.00 88.50 656 ALA A CA 1
ATOM 5129 C C . ALA A 1 656 ? 0.108 -0.678 -8.587 1.00 88.50 656 ALA A C 1
ATOM 5131 O O . ALA A 1 656 ? -0.694 -1.453 -9.101 1.00 88.50 656 ALA A O 1
ATOM 5132 N N . TRP A 1 657 ? 0.107 -0.427 -7.279 1.00 92.31 657 TRP A N 1
ATOM 5133 C CA . TRP A 1 657 ? -0.891 -1.006 -6.374 1.00 92.31 657 TRP A CA 1
ATOM 5134 C C . TRP A 1 657 ? -2.224 -0.234 -6.447 1.00 92.31 657 TRP A C 1
ATOM 5136 O O . TRP A 1 657 ? -2.381 0.826 -5.844 1.00 92.31 657 TRP A O 1
ATOM 5146 N N . LEU A 1 658 ? -3.195 -0.752 -7.207 1.00 90.69 658 LEU A N 1
ATOM 5147 C CA . LEU A 1 658 ? -4.412 -0.038 -7.621 1.00 90.69 658 LEU A CA 1
ATOM 5148 C C . LEU A 1 658 ? -5.617 -0.207 -6.682 1.00 90.69 658 LEU A C 1
ATOM 5150 O O . LEU A 1 658 ? -6.501 0.650 -6.683 1.00 90.69 658 LEU A O 1
ATOM 5154 N N . SER A 1 659 ? -5.670 -1.265 -5.867 1.00 91.81 659 SER A N 1
ATOM 5155 C CA . SER A 1 659 ? -6.640 -1.414 -4.761 1.00 91.81 659 SER A CA 1
ATOM 5156 C C . SER A 1 659 ? -6.303 -0.558 -3.538 1.00 91.81 659 SER A C 1
ATOM 5158 O O . SER A 1 659 ? -7.182 -0.290 -2.718 1.00 91.81 659 SER A O 1
ATOM 5160 N N . LEU A 1 660 ? -5.050 -0.118 -3.396 1.00 94.00 660 LEU A N 1
ATOM 5161 C CA . LEU A 1 660 ? -4.576 0.745 -2.314 1.00 94.00 660 LEU A CA 1
ATOM 5162 C C . LEU A 1 660 ? -5.437 2.028 -2.241 1.00 94.00 660 LEU A C 1
ATOM 5164 O O . LEU A 1 660 ? -5.727 2.615 -3.284 1.00 94.00 660 LEU A O 1
ATOM 5168 N N . PRO A 1 661 ? -5.890 2.488 -1.060 1.00 94.06 661 PRO A N 1
ATOM 5169 C CA . PRO A 1 661 ? -6.736 3.677 -0.970 1.00 94.06 661 PRO A CA 1
ATOM 5170 C C . PRO A 1 661 ? -5.946 4.980 -1.150 1.00 94.06 661 PRO A C 1
ATOM 5172 O O . PRO A 1 661 ? -4.769 5.071 -0.806 1.00 94.06 661 PRO A O 1
ATOM 5175 N N . LYS A 1 662 ? -6.634 6.023 -1.623 1.00 92.75 662 LYS A N 1
ATOM 5176 C CA . LYS A 1 662 ? -6.121 7.391 -1.830 1.00 92.75 662 LYS A CA 1
ATOM 5177 C C . LYS A 1 662 ? -5.702 8.045 -0.509 1.00 92.75 662 LYS A C 1
ATOM 5179 O O . LYS A 1 662 ? -4.653 8.687 -0.421 1.00 92.75 662 LYS A O 1
ATOM 5184 N N . LYS A 1 663 ? -6.532 7.885 0.529 1.00 93.69 663 LYS A N 1
ATOM 5185 C CA . LYS A 1 663 ? -6.345 8.461 1.871 1.00 93.69 663 LYS A CA 1
ATOM 5186 C C . LYS A 1 663 ? -6.857 7.525 2.964 1.00 93.69 663 LYS A C 1
ATOM 5188 O O . LYS A 1 663 ? -7.713 6.677 2.720 1.00 93.69 663 LYS A O 1
ATOM 5193 N N . VAL A 1 664 ? -6.403 7.757 4.195 1.00 95.69 664 VAL A N 1
ATOM 5194 C CA . VAL A 1 664 ? -6.940 7.125 5.407 1.00 95.69 664 VAL A CA 1
ATOM 5195 C C . VAL A 1 664 ? -7.368 8.198 6.402 1.00 95.69 664 VAL A C 1
ATOM 5197 O O . VAL A 1 664 ? -6.553 8.999 6.864 1.00 95.69 664 VAL A O 1
ATOM 5200 N N . TYR A 1 665 ? -8.647 8.184 6.764 1.00 96.69 665 TYR A N 1
ATOM 5201 C CA . TYR A 1 665 ? -9.247 9.005 7.811 1.00 96.69 665 TYR A CA 1
ATOM 5202 C C . TYR A 1 665 ? -9.430 8.182 9.085 1.00 96.69 665 TYR A C 1
ATOM 5204 O O . TYR A 1 665 ? -9.714 6.988 9.019 1.00 96.69 665 TYR A O 1
ATOM 5212 N N . ALA A 1 666 ? -9.341 8.814 10.255 1.00 97.38 666 ALA A N 1
ATOM 5213 C CA . ALA A 1 666 ? -9.714 8.169 11.506 1.00 97.38 666 ALA A CA 1
ATOM 5214 C C . ALA A 1 666 ? -10.335 9.124 12.532 1.00 97.38 666 ALA A C 1
ATOM 5216 O O . ALA A 1 666 ? -10.142 10.340 12.496 1.00 97.38 666 ALA A O 1
ATOM 5217 N N . THR A 1 667 ? -11.061 8.566 13.499 1.00 96.25 667 THR A N 1
ATOM 5218 C CA . THR A 1 667 ? -11.323 9.243 14.768 1.00 96.25 667 THR A CA 1
ATOM 5219 C C . THR A 1 667 ? -11.233 8.298 15.958 1.00 96.25 667 THR A C 1
ATOM 5221 O O . THR A 1 667 ? -11.285 7.078 15.819 1.00 96.25 667 THR A O 1
ATOM 5224 N N . ARG A 1 668 ? -11.084 8.884 17.144 1.00 93.50 668 ARG A N 1
ATOM 5225 C CA . ARG A 1 668 ? -11.051 8.201 18.437 1.00 93.50 668 ARG A CA 1
ATOM 5226 C C . ARG A 1 668 ? -12.035 8.892 19.371 1.00 93.50 668 ARG A C 1
ATOM 5228 O O . ARG A 1 668 ? -11.965 10.113 19.542 1.00 93.50 668 ARG A O 1
ATOM 5235 N N . ILE A 1 669 ? -12.956 8.138 19.958 1.00 92.69 669 ILE A N 1
ATOM 5236 C CA . ILE A 1 669 ? -14.058 8.669 20.766 1.00 92.69 669 ILE A CA 1
ATOM 5237 C C . ILE A 1 669 ? -14.424 7.701 21.894 1.00 92.69 669 ILE A C 1
ATOM 5239 O O . ILE A 1 669 ? -14.300 6.490 21.749 1.00 92.69 669 ILE A O 1
ATOM 5243 N N . PHE A 1 670 ? -14.883 8.241 23.021 1.00 91.94 670 PHE A N 1
ATOM 5244 C CA . PHE A 1 670 ? -15.512 7.462 24.084 1.00 91.94 670 PHE A CA 1
ATOM 5245 C C . PHE A 1 670 ? -17.028 7.561 23.944 1.00 91.94 670 PHE A C 1
ATOM 5247 O O . PHE A 1 670 ? -17.567 8.668 23.930 1.00 91.94 670 PHE A O 1
ATOM 5254 N N . VAL A 1 671 ? -17.701 6.416 23.859 1.00 92.19 671 VAL A N 1
ATOM 5255 C CA . VAL A 1 671 ? -19.169 6.309 23.792 1.00 92.19 671 VAL A CA 1
ATOM 5256 C C . VAL A 1 671 ? -19.687 5.588 25.033 1.00 92.19 671 VAL A C 1
ATOM 5258 O O . VAL A 1 671 ? -18.914 4.919 25.718 1.00 92.19 671 VAL A O 1
ATOM 5261 N N . LYS A 1 672 ? -20.981 5.703 25.343 1.00 90.75 672 LYS A N 1
ATOM 5262 C CA . LYS A 1 672 ? -21.587 4.951 26.453 1.00 90.75 672 LYS A CA 1
ATOM 5263 C C . LYS A 1 672 ? -21.516 3.434 26.197 1.00 90.75 672 LYS A C 1
ATOM 5265 O O . LYS A 1 672 ? -21.603 3.006 25.043 1.00 90.75 672 LYS A O 1
ATOM 5270 N N . ASN A 1 673 ? -21.406 2.614 27.243 1.00 87.81 673 ASN A N 1
ATOM 5271 C CA . ASN A 1 673 ? -21.276 1.152 27.097 1.00 87.81 673 ASN A CA 1
ATOM 5272 C C . ASN A 1 673 ? -22.486 0.465 26.424 1.00 87.81 673 ASN A C 1
ATOM 5274 O O . ASN A 1 673 ? -22.315 -0.562 25.773 1.00 87.81 673 ASN A O 1
ATOM 5278 N N . ASP A 1 674 ? -23.680 1.053 26.521 1.00 87.94 674 ASP A N 1
ATOM 5279 C CA . ASP A 1 674 ? -24.934 0.606 25.892 1.00 87.94 674 ASP A CA 1
ATOM 5280 C C . ASP A 1 674 ? -25.045 0.940 24.387 1.00 87.94 674 ASP A C 1
ATOM 5282 O O . ASP A 1 674 ? -25.987 0.509 23.720 1.00 87.94 674 ASP A O 1
ATOM 5286 N N . THR A 1 675 ? -24.089 1.689 23.823 1.00 92.62 675 THR A N 1
ATOM 5287 C CA . THR A 1 675 ? -24.107 2.135 22.418 1.00 92.62 675 THR A CA 1
ATOM 5288 C C . THR A 1 675 ? -24.044 0.942 21.456 1.00 92.62 675 THR A C 1
ATOM 5290 O O . THR A 1 675 ? -22.967 0.401 21.202 1.00 92.62 675 THR A O 1
ATOM 5293 N N . SER A 1 676 ? -25.185 0.541 20.891 1.00 93.06 676 SER A N 1
ATOM 5294 C CA . SER A 1 676 ? -25.325 -0.674 20.070 1.00 93.06 676 SER A CA 1
ATOM 5295 C C . SER A 1 676 ? -24.953 -0.519 18.590 1.00 93.06 676 SER A C 1
ATOM 5297 O O . SER A 1 676 ? -24.737 -1.523 17.909 1.00 93.06 676 SER A O 1
ATOM 5299 N N . SER A 1 677 ? -24.859 0.707 18.071 1.00 95.44 677 SER A N 1
ATOM 5300 C CA . SER A 1 677 ? -24.524 0.975 16.668 1.00 95.44 677 SER A CA 1
ATOM 5301 C C . SER A 1 677 ? -23.754 2.283 16.473 1.00 95.44 677 SER A C 1
ATOM 5303 O O . SER A 1 677 ? -23.828 3.208 17.287 1.00 95.44 677 SER A O 1
ATOM 5305 N N . ALA A 1 678 ? -23.035 2.354 15.355 1.00 96.56 678 ALA A N 1
ATOM 5306 C CA . ALA A 1 678 ? -22.451 3.575 14.811 1.00 96.56 678 ALA A CA 1
ATOM 5307 C C . ALA A 1 678 ? -22.967 3.805 13.387 1.00 96.56 678 ALA A C 1
ATOM 5309 O O . ALA A 1 678 ? -23.292 2.847 12.685 1.00 96.56 678 ALA A O 1
ATOM 5310 N N . THR A 1 679 ? -23.013 5.062 12.947 1.00 96.56 679 THR A N 1
ATOM 5311 C CA . THR A 1 679 ? -23.359 5.433 11.568 1.00 96.56 679 THR A CA 1
ATOM 5312 C C . THR A 1 679 ? -22.267 6.310 10.977 1.00 96.56 679 THR A C 1
ATOM 5314 O O . THR A 1 679 ? -21.918 7.334 11.563 1.00 96.56 679 THR A O 1
ATOM 5317 N N . ILE A 1 680 ? -21.748 5.933 9.809 1.00 95.62 680 ILE A N 1
ATOM 5318 C CA . ILE A 1 680 ? -20.868 6.780 9.002 1.00 95.62 680 ILE A CA 1
ATOM 5319 C C . ILE A 1 680 ? -21.714 7.494 7.952 1.00 95.62 680 ILE A C 1
ATOM 5321 O O . ILE A 1 680 ? -22.469 6.870 7.212 1.00 95.62 680 ILE A O 1
ATOM 5325 N N . THR A 1 681 ? -21.589 8.817 7.899 1.00 93.88 681 THR A N 1
ATOM 5326 C CA . THR A 1 681 ? -22.124 9.669 6.834 1.00 93.88 681 THR A CA 1
ATOM 5327 C C . THR A 1 681 ? -20.964 10.175 5.991 1.00 93.88 681 THR A C 1
ATOM 5329 O O . THR A 1 681 ? -19.989 10.698 6.534 1.00 93.88 681 THR A O 1
ATOM 5332 N N . ILE A 1 682 ? -21.094 10.073 4.672 1.00 91.25 682 ILE A N 1
ATOM 5333 C CA . ILE A 1 682 ? -20.176 10.687 3.708 1.00 91.25 682 ILE A CA 1
ATOM 5334 C C . ILE A 1 682 ? -20.956 11.744 2.936 1.00 91.25 682 ILE A C 1
ATOM 5336 O O . ILE A 1 682 ? -22.117 11.535 2.582 1.00 91.25 682 ILE A O 1
ATOM 5340 N N . THR A 1 683 ? -20.333 12.894 2.698 1.00 89.69 683 THR A N 1
ATOM 5341 C CA . THR A 1 683 ? -20.908 14.008 1.934 1.00 89.69 683 THR A CA 1
ATOM 5342 C C . THR A 1 683 ? -20.042 14.297 0.719 1.00 89.69 683 THR A C 1
ATOM 5344 O O . THR A 1 683 ? -18.820 14.284 0.845 1.00 89.69 683 THR A O 1
ATOM 5347 N N . LYS A 1 684 ? -20.660 14.615 -0.421 1.00 86.44 684 LYS A N 1
ATOM 5348 C CA . LYS A 1 684 ? -19.981 15.196 -1.585 1.00 86.44 684 LYS A CA 1
ATOM 5349 C C . LYS A 1 684 ? -19.307 16.531 -1.199 1.00 86.44 684 LYS A C 1
ATOM 5351 O O . LYS A 1 684 ? -19.716 17.136 -0.202 1.00 86.44 684 LYS A O 1
ATOM 5356 N N . PRO A 1 685 ? -18.328 17.045 -1.972 1.00 80.56 685 PRO A N 1
ATOM 5357 C CA . PRO A 1 685 ? -17.681 18.334 -1.692 1.00 80.56 685 PRO A CA 1
ATOM 5358 C C . PRO A 1 685 ? -18.657 19.512 -1.524 1.00 80.56 685 PRO A C 1
ATOM 5360 O O . PRO A 1 685 ? -18.429 20.382 -0.691 1.00 80.56 685 PRO A O 1
ATOM 5363 N N . ASN A 1 686 ? -19.794 19.494 -2.231 1.00 84.00 686 ASN A N 1
ATOM 5364 C CA . ASN A 1 686 ? -20.881 20.477 -2.103 1.00 84.00 686 ASN A CA 1
ATOM 5365 C C . ASN A 1 686 ? -21.808 20.261 -0.881 1.00 84.00 686 ASN A C 1
ATOM 5367 O O . ASN A 1 686 ? -22.926 20.769 -0.850 1.00 84.00 686 ASN A O 1
ATOM 5371 N N . GLY A 1 687 ? -21.393 19.461 0.104 1.00 83.44 687 GLY A N 1
ATOM 5372 C CA . GLY A 1 687 ? -22.123 19.214 1.351 1.00 83.44 687 GLY A CA 1
ATOM 5373 C C . GLY A 1 687 ? -23.309 18.247 1.254 1.00 83.44 687 GLY A C 1
ATOM 5374 O O . GLY A 1 687 ? -23.726 17.722 2.290 1.00 83.44 687 GLY A O 1
ATOM 5375 N N . LYS A 1 688 ? -23.827 17.946 0.052 1.00 88.56 688 LYS A N 1
ATOM 5376 C CA . LYS A 1 688 ? -24.910 16.962 -0.135 1.00 88.56 688 LYS A CA 1
ATOM 5377 C C . LYS A 1 688 ? -24.463 15.582 0.357 1.00 88.56 688 LYS A C 1
ATOM 5379 O O . LYS A 1 688 ? -23.320 15.181 0.150 1.00 88.56 688 LYS A O 1
ATOM 5384 N N . ILE A 1 689 ? -25.356 14.839 1.009 1.00 89.94 689 ILE A N 1
ATOM 5385 C CA . ILE A 1 689 ? -25.055 13.480 1.481 1.00 89.94 689 ILE A CA 1
ATOM 5386 C C . ILE A 1 689 ? -24.829 12.569 0.269 1.00 89.94 689 ILE A C 1
ATOM 5388 O O . ILE A 1 689 ? -25.646 12.540 -0.645 1.00 89.94 689 ILE A O 1
ATOM 5392 N N . LEU A 1 690 ? -23.710 11.844 0.278 1.00 88.25 690 LEU A N 1
ATOM 5393 C CA . LEU A 1 690 ? -23.394 10.788 -0.681 1.00 88.25 690 LEU A CA 1
ATOM 5394 C C . LEU A 1 690 ? -23.963 9.453 -0.194 1.00 88.25 690 LEU A C 1
ATOM 5396 O O . LEU A 1 690 ? -24.627 8.744 -0.937 1.00 88.25 690 LEU A O 1
ATOM 5400 N N . THR A 1 691 ? -23.732 9.128 1.080 1.00 89.62 691 THR A N 1
ATOM 5401 C CA . THR A 1 691 ? -24.250 7.905 1.696 1.00 89.62 691 THR A CA 1
ATOM 5402 C C . THR A 1 691 ? -24.373 8.034 3.217 1.00 89.62 691 THR A C 1
ATOM 5404 O O . THR A 1 691 ? -23.713 8.868 3.851 1.00 89.62 691 THR A O 1
ATOM 5407 N N . ARG A 1 692 ? -25.198 7.166 3.805 1.00 92.44 692 ARG A N 1
ATOM 5408 C CA . ARG A 1 692 ? -25.198 6.823 5.228 1.00 92.44 692 ARG A CA 1
ATOM 5409 C C . ARG A 1 692 ? -25.172 5.302 5.339 1.00 92.44 692 ARG A C 1
ATOM 5411 O O . ARG A 1 692 ? -26.053 4.649 4.792 1.00 92.44 692 ARG A O 1
ATOM 5418 N N . SER A 1 693 ? -24.221 4.769 6.097 1.00 93.19 693 SER A N 1
ATOM 5419 C CA . SER A 1 693 ? -24.123 3.336 6.395 1.00 93.19 693 SER A CA 1
ATOM 5420 C C . SER A 1 693 ? -23.992 3.145 7.903 1.00 93.19 693 SER A C 1
ATOM 5422 O O . SER A 1 693 ? -23.284 3.908 8.564 1.00 93.19 693 SER A O 1
ATOM 5424 N N . SER A 1 694 ? -24.645 2.125 8.456 1.00 95.19 694 SER A N 1
ATOM 5425 C CA . SER A 1 694 ? -24.633 1.838 9.895 1.00 95.19 694 SER A CA 1
ATOM 5426 C C . SER A 1 694 ? -24.072 0.449 10.173 1.00 95.19 694 SER A C 1
ATOM 5428 O O . SER A 1 694 ? -24.347 -0.494 9.438 1.00 95.19 694 SER A O 1
ATOM 5430 N N . VAL A 1 695 ? -23.319 0.315 11.264 1.00 96.31 695 VAL A N 1
ATOM 5431 C CA . VAL A 1 695 ? -22.728 -0.952 11.709 1.00 96.31 695 VAL A CA 1
ATOM 5432 C C . VAL A 1 695 ? -23.144 -1.244 13.150 1.00 96.31 695 VAL A C 1
ATOM 5434 O O . VAL A 1 695 ? -23.167 -0.345 13.999 1.00 96.31 695 VAL A O 1
ATOM 5437 N N . LYS A 1 696 ? -23.508 -2.501 13.431 1.00 96.75 696 LYS A N 1
ATOM 5438 C CA . LYS A 1 696 ? -23.757 -2.983 14.798 1.00 96.75 696 LYS A CA 1
ATOM 5439 C C . LYS A 1 696 ? -22.417 -3.109 15.515 1.00 96.75 696 LYS A C 1
ATOM 5441 O O . LYS A 1 696 ? -21.481 -3.677 14.963 1.00 96.75 696 LYS A O 1
ATOM 5446 N N . LEU A 1 697 ? -22.321 -2.589 16.733 1.00 94.81 697 LEU A N 1
ATOM 5447 C CA . LEU A 1 697 ? -21.106 -2.694 17.538 1.00 94.81 697 LEU A CA 1
ATOM 5448 C C . LEU A 1 697 ? -21.166 -3.965 18.403 1.00 94.81 697 LEU A C 1
ATOM 5450 O O . LEU A 1 697 ? -22.248 -4.291 18.902 1.00 94.81 697 LEU A O 1
ATOM 5454 N N . PRO A 1 698 ? -20.036 -4.658 18.640 1.00 92.38 698 PRO A N 1
ATOM 5455 C CA . PRO A 1 698 ? -19.976 -5.782 19.574 1.00 92.38 698 PRO A CA 1
ATOM 5456 C C . PRO A 1 698 ? -20.539 -5.432 20.959 1.00 92.38 698 PRO A C 1
ATOM 5458 O O . PRO A 1 698 ? -20.500 -4.271 21.383 1.00 92.38 698 PRO A O 1
ATOM 5461 N N . LYS A 1 699 ? -21.050 -6.431 21.687 1.00 87.88 699 LYS A N 1
ATOM 5462 C CA . LYS A 1 699 ? -21.491 -6.272 23.085 1.00 87.88 699 LYS A CA 1
ATOM 5463 C C . LYS A 1 699 ? -20.282 -6.151 24.029 1.00 87.88 699 LYS A C 1
ATOM 5465 O O . LYS A 1 699 ? -19.210 -6.668 23.734 1.00 87.88 699 LYS A O 1
ATOM 5470 N N . GLY A 1 700 ? -20.476 -5.514 25.185 1.00 85.50 700 GLY A N 1
ATOM 5471 C CA . GLY A 1 700 ? -19.471 -5.426 26.252 1.00 85.50 700 GLY A CA 1
ATOM 5472 C C . GLY A 1 700 ? -18.559 -4.192 26.196 1.00 85.50 700 GLY A C 1
ATOM 5473 O O . GLY A 1 700 ? -18.719 -3.299 25.365 1.00 85.50 700 GLY A O 1
ATOM 5474 N N . ASN A 1 701 ? -17.603 -4.141 27.127 1.00 85.69 701 ASN A N 1
ATOM 5475 C CA . ASN A 1 701 ? -16.840 -2.926 27.455 1.00 85.69 701 ASN A CA 1
ATOM 5476 C C . ASN A 1 701 ? -15.445 -2.853 26.802 1.00 85.69 701 ASN A C 1
ATOM 5478 O O . ASN A 1 701 ? -14.716 -1.892 27.046 1.00 85.69 701 ASN A O 1
ATOM 5482 N N . ALA A 1 702 ? -15.058 -3.856 26.005 1.00 88.94 702 ALA A N 1
ATOM 5483 C CA . ALA A 1 702 ? -13.782 -3.862 25.289 1.00 88.94 702 ALA A CA 1
ATOM 5484 C C . ALA A 1 702 ? -13.687 -2.685 24.291 1.00 88.94 702 ALA A C 1
ATOM 5486 O O . ALA A 1 702 ? -14.724 -2.218 23.802 1.00 88.94 702 ALA A O 1
ATOM 5487 N N . PRO A 1 703 ? -12.471 -2.205 23.957 1.00 92.94 703 PRO A N 1
ATOM 5488 C CA . PRO A 1 703 ? -12.282 -1.270 22.855 1.00 92.94 703 PRO A CA 1
ATOM 5489 C C . PRO A 1 703 ? -12.856 -1.838 21.551 1.00 92.94 703 PRO A C 1
ATOM 5491 O O . PRO A 1 703 ? -12.642 -3.006 21.230 1.00 92.94 703 PRO A O 1
ATOM 5494 N N . VAL A 1 704 ? -13.577 -1.016 20.791 1.00 94.81 704 VAL A N 1
ATOM 5495 C CA . VAL A 1 704 ? -14.130 -1.395 19.482 1.00 94.81 704 VAL A CA 1
ATOM 5496 C C . VAL A 1 704 ? -13.386 -0.646 18.387 1.00 94.81 704 VAL A C 1
ATOM 5498 O O . VAL A 1 704 ? -13.155 0.560 18.492 1.00 94.81 704 VAL A O 1
ATOM 5501 N N . ILE A 1 705 ? -13.036 -1.349 17.315 1.00 96.19 705 ILE A N 1
ATOM 5502 C CA . ILE A 1 705 ? -12.414 -0.768 16.128 1.00 96.19 705 ILE A CA 1
ATOM 5503 C C . ILE A 1 705 ? -13.388 -0.937 14.970 1.00 96.19 705 ILE A C 1
ATOM 5505 O O . ILE A 1 705 ? -13.715 -2.050 14.560 1.00 96.19 705 ILE A O 1
ATOM 5509 N N . ILE A 1 706 ? -13.865 0.196 14.468 1.00 97.31 706 ILE A N 1
ATOM 5510 C CA . ILE A 1 706 ? -14.661 0.287 13.253 1.00 97.31 706 ILE A CA 1
ATOM 5511 C C . ILE A 1 706 ? -13.703 0.522 12.089 1.00 97.31 706 ILE A C 1
ATOM 5513 O O . ILE A 1 706 ? -12.912 1.465 12.129 1.00 97.31 706 ILE A O 1
ATOM 5517 N N . TYR A 1 707 ? -13.801 -0.302 11.053 1.00 97.38 707 TYR A N 1
ATOM 5518 C CA . TYR A 1 707 ? -13.106 -0.115 9.781 1.00 97.38 707 TYR A CA 1
ATOM 5519 C C . TYR A 1 707 ? -14.118 0.009 8.640 1.00 97.38 707 TYR A C 1
ATOM 5521 O O . TYR A 1 707 ? -15.232 -0.509 8.733 1.00 97.38 707 TYR A O 1
ATOM 5529 N N . GLY A 1 708 ? -13.735 0.683 7.559 1.00 93.88 708 GLY A N 1
ATOM 5530 C CA . GLY A 1 708 ? -14.514 0.702 6.333 1.00 93.88 708 GLY A CA 1
ATOM 5531 C C . GLY A 1 708 ? -13.765 1.255 5.129 1.00 93.88 708 GLY A C 1
ATOM 5532 O O . GLY A 1 708 ? -12.844 2.067 5.268 1.00 93.88 708 GLY A O 1
ATOM 5533 N N . ARG A 1 709 ? -14.220 0.845 3.944 1.00 92.06 709 ARG A N 1
ATOM 5534 C CA . ARG A 1 709 ? -13.773 1.359 2.648 1.00 92.06 709 ARG A CA 1
ATOM 5535 C C . ARG A 1 709 ? -14.859 2.235 2.039 1.00 92.06 709 ARG A C 1
ATOM 5537 O O . ARG A 1 709 ? -16.008 1.810 1.942 1.00 92.06 709 ARG A O 1
ATOM 5544 N N . ALA A 1 710 ? -14.493 3.459 1.675 1.00 90.06 710 ALA A N 1
ATOM 5545 C CA . ALA A 1 710 ? -15.360 4.483 1.113 1.00 90.06 710 ALA A CA 1
ATOM 5546 C C . ALA A 1 710 ? -14.996 4.761 -0.349 1.00 90.06 710 ALA A C 1
ATOM 5548 O O . ALA A 1 710 ? -13.926 5.297 -0.637 1.00 90.06 710 ALA A O 1
ATOM 5549 N N . ASN A 1 711 ? -15.929 4.432 -1.238 1.00 83.62 711 ASN A N 1
ATOM 5550 C CA . ASN A 1 711 ? -15.883 4.699 -2.671 1.00 83.62 711 ASN A CA 1
ATOM 5551 C C . ASN A 1 711 ? -17.090 5.585 -3.052 1.00 83.62 711 ASN A C 1
ATOM 5553 O O . ASN A 1 711 ? -17.858 6.009 -2.182 1.00 83.62 711 ASN A O 1
ATOM 5557 N N . ASP A 1 712 ? -17.272 5.876 -4.339 1.00 77.88 712 ASP A N 1
ATOM 5558 C CA . ASP A 1 712 ? -18.268 6.862 -4.786 1.00 77.88 712 ASP A CA 1
ATOM 5559 C C . ASP A 1 712 ? -19.719 6.407 -4.582 1.00 77.88 712 ASP A C 1
ATOM 5561 O O . ASP A 1 712 ? -20.556 7.209 -4.173 1.00 77.88 712 ASP A O 1
ATOM 5565 N N . ASP A 1 713 ? -20.007 5.111 -4.696 1.00 73.25 713 ASP A N 1
ATOM 5566 C CA . ASP A 1 713 ? -21.321 4.549 -4.346 1.00 73.25 713 ASP A CA 1
ATOM 5567 C C . ASP A 1 713 ? -21.502 4.355 -2.825 1.00 73.25 713 ASP A C 1
ATOM 5569 O O . ASP A 1 713 ? -22.526 3.858 -2.345 1.00 73.25 713 ASP A O 1
ATOM 5573 N N . GLY A 1 714 ? -20.508 4.740 -2.018 1.00 78.31 714 GLY A N 1
ATOM 5574 C CA . GLY A 1 714 ? -20.584 4.839 -0.564 1.00 78.31 714 GLY A CA 1
ATOM 5575 C C . GLY A 1 714 ? -19.610 3.936 0.195 1.00 78.31 714 GLY A C 1
ATOM 5576 O O . GLY A 1 714 ? -18.556 3.557 -0.306 1.00 78.31 714 GLY A O 1
ATOM 5577 N N . VAL A 1 715 ? -19.958 3.607 1.444 1.00 86.88 715 VAL A N 1
ATOM 5578 C CA . VAL A 1 715 ? -19.042 2.972 2.407 1.00 86.88 715 VAL A CA 1
ATOM 5579 C C . VAL A 1 715 ? -19.557 1.625 2.909 1.00 86.88 715 VAL A C 1
ATOM 5581 O O . VAL A 1 715 ? -20.728 1.509 3.286 1.00 86.88 715 VAL A O 1
ATOM 5584 N N . GLN A 1 716 ? -18.673 0.627 2.947 1.00 87.19 716 GLN A N 1
ATOM 5585 C CA . GLN A 1 716 ? -18.875 -0.632 3.673 1.00 87.19 716 GLN A CA 1
ATOM 5586 C C . GLN A 1 716 ? -18.211 -0.541 5.050 1.00 87.19 716 GLN A C 1
ATOM 5588 O O . GLN A 1 716 ? -17.178 0.112 5.186 1.00 87.19 716 GLN A O 1
ATOM 5593 N N . LEU A 1 717 ? -18.816 -1.146 6.076 1.00 94.12 717 LEU A N 1
ATOM 5594 C CA . LEU A 1 717 ? -18.409 -0.979 7.472 1.00 94.12 717 LEU A CA 1
ATOM 5595 C C . LEU A 1 717 ? -18.358 -2.302 8.232 1.00 94.12 717 LEU A C 1
ATOM 5597 O O . LEU A 1 717 ? -19.294 -3.098 8.177 1.00 94.12 717 LEU A O 1
ATOM 5601 N N . TYR A 1 718 ? -17.325 -2.440 9.055 1.00 95.62 718 TYR A N 1
ATOM 5602 C CA . TYR A 1 718 ? -17.102 -3.549 9.975 1.00 95.62 718 TYR A CA 1
ATOM 5603 C C . TYR A 1 718 ? -16.791 -3.002 11.363 1.00 95.62 718 TYR A C 1
ATOM 5605 O O . TYR A 1 718 ? -16.190 -1.937 11.484 1.00 95.62 718 TYR A O 1
ATOM 5613 N N . ALA A 1 719 ? -17.171 -3.725 12.414 1.00 95.56 719 ALA A N 1
ATOM 5614 C CA . ALA A 1 719 ? -16.846 -3.367 13.791 1.00 95.56 719 ALA A CA 1
ATOM 5615 C C . ALA A 1 719 ? -16.354 -4.606 14.541 1.00 95.56 719 ALA A C 1
ATOM 5617 O O . ALA A 1 719 ? -17.131 -5.524 14.799 1.00 95.56 719 ALA A O 1
ATOM 5618 N N . SER A 1 720 ? -15.070 -4.616 14.896 1.00 94.38 720 SER A N 1
ATOM 5619 C CA . SER A 1 720 ? -14.442 -5.700 15.653 1.00 94.38 720 SER A CA 1
ATOM 5620 C C . SER A 1 720 ? -14.176 -5.270 17.095 1.00 94.38 720 SER A C 1
ATOM 5622 O O . SER A 1 720 ? -13.921 -4.093 17.367 1.00 94.38 720 SER A O 1
ATOM 5624 N N . ALA A 1 721 ? -14.264 -6.213 18.031 1.00 91.50 721 ALA A N 1
ATOM 5625 C CA . ALA A 1 721 ? -13.857 -5.998 19.415 1.00 91.50 721 ALA A CA 1
ATOM 5626 C C . ALA A 1 721 ? -12.368 -6.323 19.542 1.00 91.50 721 ALA A C 1
ATOM 5628 O O . ALA A 1 721 ? -11.922 -7.369 19.074 1.00 91.50 721 ALA A O 1
ATOM 5629 N N . PHE A 1 722 ? -11.605 -5.448 20.192 1.00 87.31 722 PHE A N 1
ATOM 5630 C CA . PHE A 1 722 ? -10.213 -5.735 20.501 1.00 87.31 722 PHE A CA 1
ATOM 5631 C C . PHE A 1 722 ? -10.155 -6.843 21.563 1.00 87.31 722 PHE A C 1
ATOM 5633 O O . PHE A 1 722 ? -10.482 -6.613 22.728 1.00 87.31 722 PHE A O 1
ATOM 5640 N N . ASN A 1 723 ? -9.758 -8.041 21.137 1.00 73.31 723 ASN A N 1
ATOM 5641 C CA . ASN A 1 723 ? -9.594 -9.225 21.976 1.00 73.31 723 ASN A CA 1
ATOM 5642 C C . ASN A 1 723 ? -8.107 -9.446 22.307 1.00 73.31 723 ASN A C 1
ATOM 5644 O O . ASN A 1 723 ? -7.235 -9.032 21.545 1.00 73.31 723 ASN A O 1
ATOM 5648 N N . LYS A 1 724 ? -7.834 -10.085 23.452 1.00 55.00 724 LYS A N 1
ATOM 5649 C CA . LYS A 1 724 ? -6.491 -10.222 24.041 1.00 55.00 724 LYS A CA 1
ATOM 5650 C C . LYS A 1 724 ? -5.730 -11.464 23.588 1.00 55.00 724 LYS A C 1
ATOM 5652 O O . LYS A 1 724 ? -6.230 -12.605 23.759 1.00 55.00 724 LYS A O 1
#

Sequence (724 aa):
MLSGKMRNLLFVGVLILFVVGGCIPHKSKDSGAYGSAKKVEKKVSTQVAGIAVSDVNMRQNPGKSGKKLAALRKGEKVVVLGRKGNWYKVNQQSSGKIGYVYYPYIDVQFSGVDSITGQIIKSTKVYAQPNLKNATKVSFRPGKKITALAKQGAFYTIKLDGKNSFVPVKSSILDLEKVTPPFHVVYVDAPAAPVAVKSKPKGKPKKTVAKKKETKKSVVDSSEESKESSFSLSSLWGDDEPRYSDKYREEKEVDPEEMLDIVRPSLTGYADEFAPVRRACMAKDYRAICELSNDYDGESYKDYKKAIDFAHEIGWLRTVERATLALDNGDFDKASKLFGASEKLADERDVRTGDADALQTGLSFLGTVSGQEGIGEYEILGYERVLSLNYKALAEILSGKKGAYNIAKRSIALQNRERDEFESMIRDLEIKEREKKNKIGANDPLKEFYSKVDMTLFEPKNKKERSAVLRQTSNAFINPFGDYLHGLILECESYYKPSLRSNAAIAYRKAAKLQPKAKKMLLQAKSDMGKPAKAYSNKRLVHVIVSEGFAPQKWTKNIMLPVTIPPMQVKTTELRTVSCVAGTPKVSFKGSPTRSLSEISNIEAISFRYDEDCSFVRTSNLVWKIGQSYVEKQMNILVSGLSFAKELLAEPDSRAWLSLPKKVYATRIFVKNDTSSATITITKPNGKILTRSSVKLPKGNAPVIIYGRANDDGVQLYASAFNK

Organism: NCBI:txid1519643

pLDDT: mean 70.43, std 24.64, range [21.77, 97.75]

InterPro domains:
  IPR003646 SH3-like domain, bacterial-type [PF08239] (54-106)
  IPR003646 SH3-like domain, bacterial-type [PS51781] (46-110)
  IPR003646 SH3-like domain, bacterial-type [SM00287] (46-109)
  IPR003646 SH3-like domain, bacterial-type [SM00287] (116-175)
  IPR052354 Bacterial Cell Wall Dynamics Protein [PTHR34408] (41-167)

Foldseek 3Di:
DDDDDDDPDDDDDDDDDDDDDDDDDDDDDDDDDDDDDDDDDDDDFDWWKKFFQAWFFFFADPDPPGHGPDIDHHGFMWTFAFADPQWTFIQRLQPRDTGITGFVRIGIACPPPQKFKKWFQDKAFKAQDQDPVRGDPDIDHGPDIFIFRGDDVQWTWGADPNHTITDGPVGMGTGPDTDDDDDDDDDDDDDDDDDDDDDDDDDDDDDDDDDDDDDDDDDDDDDDDDDDDDDDDDDDDDDDDDDDDDDDDDPDPDPPVVVVVPPDDPDDAPCNLCVQLVVCLQVVVLVSNCVSLVNPPVVCQPDLVSLLVVCVSCALLSLQLVLLSCVQVLVLSSNLSSLVSSLVRVVVVVVVCPPPCPLVLLVVVLVLLFDPPPPDGDDCQLLNNLVSLLSSLVSCQSVLHPDSLVSLVVSVVSLVVSQVSLVVSLVVLVVVVVVVVVPADPPHLLVVLVVQDDLCLLDAPPVVVLVVLLVQAVALSLQLSSLVSNLVVLVLCCVVPVVSLQVSLVSLVSLLVSHVQCVVQSVVSSVVSPDDPVVQPQKAKEKEKEFEAWAWFWDWDWGWAVSAVVIDIFIDIDTDDDDFQWDFKWKDFVPGDIGTWTWRGFNNNSVSNVCVSSSVSSSVSSSSLVSVLRVCVVVVVVPPNVVSVNRGPHHGRRDDNTSHGRTMTMHMDIDGLPGQKMKMWTAGPVRHTQDIDMDTEDHDRRYKYKYWYAGRNGIDIDIGGNHD

Secondary structure (DSSP, 8-state):
-----------------------PPPP--------------------EEEEESS-EEEESSSSTTSPEEEEEPTT-EEEEEEESSSEEEEEETTTTEEEEEEGGGEEE--TT-S-EEEEE-S-EEEESSSSTT-EEEEEE-TT-EEEEEEEETTEEEEEETTEEEEEEGGGEEE------PPP-----PPPPPP-------------------------------------------------------------TTGGGGS---SS--HHHHHHHHHHHHHHT-HHHHHHHTT---SGGGSSHHHHHHHHHHH-HHHHHHHHHHHHHTT-HHHHHHHHHHHHHHHHHHHHHT-SSTHHHHHTTTTT-SS--TTTSPP---HHHHHHHHHHHHHHHHHTT-TTHHHHHHHHHHHHHHHHHHHHHHHHHHHHHHHHHHHHS-TT-HHHHHHHH--GGGGS-TTHHHHHHHHTT-SSTT--HHHHHHHHHHHHHHTTT-GGGHHHHHHHHHHHHHH-GGGHHHHHHHHHHHTS-GGGGTTEEEEEEEEEES-PPEEEEEEEEETTSSSPEEEEEEEEEPPP------EEEETTEEEEEPEEEEEHHHHHHHHHHHHHHHHHHHHHHHHHHHHHHHHTT-TTTHHHHHHHHHSPP------SS-SEEEEEEEEEETT--EEEEEEE-TTS-EEEEEEEEPPSSSS-EEEEEEEETTEEEEEEEE---